Protein AF-0000000072235372 (afdb_homodimer)

Radius of gyration: 33.09 Å; Cα contacts (8 Å, |Δi|>4): 581; chains: 2; bounding box: 127×86×96 Å

Organism: Galdieria sulphuraria (NCBI:txid130081)

InterPro domains:
  IPR032710 NTF2-like domain superfamily [SSF54427] (79-201)
  IPR037401 SnoaL-like domain [PF13474] (79-200)

Structure (mmCIF, N/CA/C/O backbone):
data_AF-0000000072235372-model_v1
#
loop_
_entity.id
_entity.type
_entity.pdbx_description
1 polymer 'SnoaL-like domain-containing protein'
#
loop_
_atom_site.group_PDB
_atom_site.id
_atom_site.type_symbol
_atom_site.label_atom_id
_atom_site.label_alt_id
_atom_site.label_comp_id
_atom_site.label_asym_id
_atom_site.label_entity_id
_atom_site.label_seq_id
_atom_site.pdbx_PDB_ins_code
_atom_site.Cartn_x
_atom_site.Cartn_y
_atom_site.Cartn_z
_atom_site.occupancy
_atom_site.B_iso_or_equiv
_atom_site.auth_seq_id
_atom_site.auth_comp_id
_atom_site.auth_asym_id
_atom_site.auth_atom_id
_atom_site.pdbx_PDB_model_num
ATOM 1 N N . MET A 1 1 ? 65.188 -5.609 50 1 22.06 1 MET A N 1
ATOM 2 C CA . MET A 1 1 ? 64.375 -5.707 51.219 1 22.06 1 MET A CA 1
ATOM 3 C C . MET A 1 1 ? 63.594 -4.422 51.469 1 22.06 1 MET A C 1
ATOM 5 O O . MET A 1 1 ? 62.406 -4.469 51.812 1 22.06 1 MET A O 1
ATOM 9 N N . SER A 1 2 ? 64.25 -3.309 51.656 1 19.02 2 SER A N 1
ATOM 10 C CA . SER A 1 2 ? 63.906 -2.477 52.781 1 19.02 2 SER A CA 1
ATOM 11 C C . SER A 1 2 ? 62.688 -1.624 52.469 1 19.02 2 SER A C 1
ATOM 13 O O . SER A 1 2 ? 61.719 -1.616 53.25 1 19.02 2 SER A O 1
ATOM 15 N N . ALA A 1 3 ? 62.875 -0.324 52 1 23.66 3 ALA A N 1
ATOM 16 C CA . ALA A 1 3 ? 62.469 0.87 52.75 1 23.66 3 ALA A CA 1
ATOM 17 C C . ALA A 1 3 ? 61.031 1.261 52.438 1 23.66 3 ALA A C 1
ATOM 19 O O . ALA A 1 3 ? 60.719 1.604 51.312 1 23.66 3 ALA A O 1
ATOM 20 N N . PHE A 1 4 ? 60.031 0.568 53.156 1 28.53 4 PHE A N 1
ATOM 21 C CA . PHE A 1 4 ? 58.594 0.587 53.312 1 28.53 4 PHE A CA 1
ATOM 22 C C . PHE A 1 4 ? 58.094 1.968 53.719 1 28.53 4 PHE A C 1
ATOM 24 O O . PHE A 1 4 ? 58.094 2.293 54.938 1 28.53 4 PHE A O 1
ATOM 31 N N . GLY A 1 5 ? 58.719 3.078 53.094 1 23.73 5 GLY A N 1
ATOM 32 C CA . GLY A 1 5 ? 58.406 4.379 53.688 1 23.73 5 GLY A CA 1
ATOM 33 C C . GLY A 1 5 ? 56.906 4.586 53.906 1 23.73 5 GLY A C 1
ATOM 34 O O . GLY A 1 5 ? 56.094 4.262 53.031 1 23.73 5 GLY A O 1
ATOM 35 N N . SER A 1 6 ? 56.469 4.582 55.188 1 22.34 6 SER A N 1
ATOM 36 C CA . SER A 1 6 ? 55.219 4.668 55.969 1 22.34 6 SER A CA 1
ATOM 37 C C . SER A 1 6 ? 54.469 5.961 55.656 1 22.34 6 SER A C 1
ATOM 39 O O . SER A 1 6 ? 54.844 7.027 56.156 1 22.34 6 SER A O 1
ATOM 41 N N . TYR A 1 7 ? 54.25 6.352 54.344 1 23.5 7 TYR A N 1
ATOM 42 C CA . TYR A 1 7 ? 53.656 7.656 54.062 1 23.5 7 TYR A CA 1
ATOM 43 C C . TYR A 1 7 ? 52.344 7.82 54.812 1 23.5 7 TYR A C 1
ATOM 45 O O . TYR A 1 7 ? 51.438 6.996 54.688 1 23.5 7 TYR A O 1
ATOM 53 N N . TYR A 1 8 ? 52.469 8.383 56.125 1 20.62 8 TYR A N 1
ATOM 54 C CA . TYR A 1 8 ? 51.469 8.703 57.156 1 20.62 8 TYR A CA 1
ATOM 55 C C . TYR A 1 8 ? 50.281 9.445 56.531 1 20.62 8 TYR A C 1
ATOM 57 O O . TYR A 1 8 ? 50.469 10.266 55.625 1 20.62 8 TYR A O 1
ATOM 65 N N . PHE A 1 9 ? 49.031 8.891 56.688 1 23.7 9 PHE A N 1
ATOM 66 C CA . PHE A 1 9 ? 47.594 8.992 56.406 1 23.7 9 PHE A CA 1
ATOM 67 C C . PHE A 1 9 ? 47 10.211 57.062 1 23.7 9 PHE A C 1
ATOM 69 O O . PHE A 1 9 ? 46.531 10.125 58.219 1 23.7 9 PHE A O 1
ATOM 76 N N . PHE A 1 10 ? 47.781 11.438 57.031 1 21.86 10 PHE A N 1
ATOM 77 C CA . PHE A 1 10 ? 47.188 12.477 57.844 1 21.86 10 PHE A CA 1
ATOM 78 C C . PHE A 1 10 ? 45.719 12.672 57.469 1 21.86 10 PHE A C 1
ATOM 80 O O . PHE A 1 10 ? 45.406 12.914 56.312 1 21.86 10 PHE A O 1
ATOM 87 N N . ILE A 1 11 ? 44.812 12.023 58.156 1 23.67 11 ILE A N 1
ATOM 88 C CA . ILE A 1 11 ? 43.375 11.945 58.156 1 23.67 11 ILE A CA 1
ATOM 89 C C . ILE A 1 11 ? 42.781 13.305 58.5 1 23.67 11 ILE A C 1
ATOM 91 O O . ILE A 1 11 ? 42.812 13.742 59.656 1 23.67 11 ILE A O 1
ATOM 95 N N . LEU A 1 12 ? 43.375 14.438 57.844 1 22.12 12 LEU A N 1
ATOM 96 C CA . LEU A 1 12 ? 42.812 15.688 58.312 1 22.12 12 LEU A CA 1
ATOM 97 C C . LEU A 1 12 ? 41.281 15.625 58.344 1 22.12 12 LEU A C 1
ATOM 99 O O . LEU A 1 12 ? 40.656 15.172 57.344 1 22.12 12 LEU A O 1
ATOM 103 N N . SER A 1 13 ? 40.688 15.57 59.5 1 22.39 13 SER A N 1
ATOM 104 C CA . SER A 1 13 ? 39.312 15.531 60 1 22.39 13 SER A CA 1
ATOM 105 C C . SER A 1 13 ? 38.531 16.75 59.562 1 22.39 13 SER A C 1
ATOM 107 O O . SER A 1 13 ? 38.625 17.828 60.156 1 22.39 13 SER A O 1
ATOM 109 N N . LEU A 1 14 ? 38.781 17.266 58.312 1 24.73 14 LEU A N 1
ATOM 110 C CA . LEU A 1 14 ? 38.125 18.547 58.031 1 24.73 14 LEU A CA 1
ATOM 111 C C . LEU A 1 14 ? 36.625 18.453 58.281 1 24.73 14 LEU A C 1
ATOM 113 O O . LEU A 1 14 ? 35.906 17.672 57.656 1 24.73 14 LEU A O 1
ATOM 117 N N . GLY A 1 15 ? 36.281 18.625 59.594 1 20.84 15 GLY A N 1
ATOM 118 C CA . GLY A 1 15 ? 35 18.562 60.25 1 20.84 15 GLY A CA 1
ATOM 119 C C . GLY A 1 15 ? 33.906 19.344 59.562 1 20.84 15 GLY A C 1
ATOM 120 O O . GLY A 1 15 ? 32.844 18.797 59.25 1 20.84 15 GLY A O 1
ATOM 121 N N . LYS A 1 16 ? 33.812 20.641 59.812 1 26.98 16 LYS A N 1
ATOM 122 C CA . LYS A 1 16 ? 32.562 21.234 60.25 1 26.98 16 LYS A CA 1
ATOM 123 C C . LYS A 1 16 ? 31.703 21.641 59.062 1 26.98 16 LYS A C 1
ATOM 125 O O . LYS A 1 16 ? 32.062 22.547 58.312 1 26.98 16 LYS A O 1
ATOM 130 N N . THR A 1 17 ? 31.141 20.781 58.25 1 25.81 17 THR A N 1
ATOM 131 C CA . THR A 1 17 ? 30.375 21.172 57.094 1 25.81 17 THR A CA 1
ATOM 132 C C . THR A 1 17 ? 29.172 22.031 57.5 1 25.81 17 THR A C 1
ATOM 134 O O . THR A 1 17 ? 28.391 21.625 58.344 1 25.81 17 THR A O 1
ATOM 137 N N . ASN A 1 18 ? 29.328 23.391 57.625 1 22.05 18 ASN A N 1
ATOM 138 C CA . ASN A 1 18 ? 28.297 24.391 57.906 1 22.05 18 ASN A CA 1
ATOM 139 C C . ASN A 1 18 ? 27.047 24.156 57.031 1 22.05 18 ASN A C 1
ATOM 141 O O . ASN A 1 18 ? 27.156 23.906 55.844 1 22.05 18 ASN A O 1
ATOM 145 N N . THR A 1 19 ? 25.922 23.75 57.656 1 23.88 19 THR A N 1
ATOM 146 C CA . THR A 1 19 ? 24.562 23.406 57.281 1 23.88 19 THR A CA 1
ATOM 147 C C . THR A 1 19 ? 23.875 24.594 56.625 1 23.88 19 THR A C 1
ATOM 149 O O . THR A 1 19 ? 23.531 25.578 57.281 1 23.88 19 THR A O 1
ATOM 152 N N . LEU A 1 20 ? 24.547 25.297 55.594 1 22.8 20 LEU A N 1
ATOM 153 C CA . LEU A 1 20 ? 23.828 26.406 55 1 22.8 20 LEU A CA 1
ATOM 154 C C . LEU A 1 20 ? 22.391 26.016 54.688 1 22.8 20 LEU A C 1
ATOM 156 O O . LEU A 1 20 ? 22.156 25.031 53.969 1 22.8 20 LEU A O 1
ATOM 160 N N . LYS A 1 21 ? 21.469 26.422 55.562 1 24.39 21 LYS A N 1
ATOM 161 C CA . LYS A 1 21 ? 20.016 26.406 55.562 1 24.39 21 LYS A CA 1
ATOM 162 C C . LYS A 1 21 ? 19.484 27 54.25 1 24.39 21 LYS A C 1
ATOM 164 O O . LYS A 1 21 ? 19.594 28.203 54.031 1 24.39 21 LYS A O 1
ATOM 169 N N . ARG A 1 22 ? 19.719 26.391 53.062 1 24.69 22 ARG A N 1
ATOM 170 C CA . ARG A 1 22 ? 19.125 26.891 51.844 1 24.69 22 ARG A CA 1
ATOM 171 C C . ARG A 1 22 ? 17.625 27.125 52 1 24.69 22 ARG A C 1
ATOM 173 O O . ARG A 1 22 ? 16.875 26.188 52.219 1 24.69 22 ARG A O 1
ATOM 180 N N . LYS A 1 23 ? 17.266 28.25 52.625 1 24.89 23 LYS A N 1
ATOM 181 C CA . LYS A 1 23 ? 15.883 28.703 52.625 1 24.89 23 LYS A CA 1
ATOM 182 C C . LYS A 1 23 ? 15.289 28.625 51.219 1 24.89 23 LYS A C 1
ATOM 184 O O . LYS A 1 23 ? 15.734 29.344 50.312 1 24.89 23 LYS A O 1
ATOM 189 N N . ARG A 1 24 ? 14.938 27.484 50.75 1 24.31 24 ARG A N 1
ATOM 190 C CA . ARG A 1 24 ? 14.211 27.297 49.5 1 24.31 24 ARG A CA 1
ATOM 191 C C . ARG A 1 24 ? 12.938 28.125 49.469 1 24.31 24 ARG A C 1
ATOM 193 O O . ARG A 1 24 ? 12.047 27.922 50.281 1 24.31 24 ARG A O 1
ATOM 200 N N . ALA A 1 25 ? 13.102 29.453 49.312 1 22.55 25 ALA A N 1
ATOM 201 C CA . ALA A 1 25 ? 11.922 30.281 49.062 1 22.55 25 ALA A CA 1
ATOM 202 C C . ALA A 1 25 ? 10.938 29.562 48.125 1 22.55 25 ALA A C 1
ATOM 204 O O . ALA A 1 25 ? 11.32 29.062 47.062 1 22.55 25 ALA A O 1
ATOM 205 N N . LYS A 1 26 ? 9.914 29 48.719 1 24.03 26 LYS A N 1
ATOM 206 C CA . LYS A 1 26 ? 8.711 28.438 48.125 1 24.03 26 LYS A CA 1
ATOM 207 C C . LYS A 1 26 ? 8.094 29.391 47.094 1 24.03 26 LYS A C 1
ATOM 209 O O . LYS A 1 26 ? 7.605 30.469 47.469 1 24.03 26 LYS A O 1
ATOM 214 N N . LEU A 1 27 ? 8.859 29.703 46 1 22.97 27 LEU A N 1
ATOM 215 C CA . LEU A 1 27 ? 8.188 30.484 44.969 1 22.97 27 LEU A CA 1
ATOM 216 C C . LEU A 1 27 ? 6.762 30 44.75 1 22.97 27 LEU A C 1
ATOM 218 O O . LEU A 1 27 ? 6.551 28.828 44.406 1 22.97 27 LEU A O 1
ATOM 222 N N . SER A 1 28 ? 5.875 30.547 45.531 1 20.92 28 SER A N 1
ATOM 223 C CA . SER A 1 28 ? 4.434 30.344 45.438 1 20.92 28 SER A CA 1
ATOM 224 C C . SER A 1 28 ? 3.943 30.484 44 1 20.92 28 SER A C 1
ATOM 226 O O . SER A 1 28 ? 4.043 31.562 43.406 1 20.92 28 SER A O 1
ATOM 228 N N . ARG A 1 29 ? 4.18 29.609 43.125 1 24.5 29 ARG A N 1
ATOM 229 C CA . ARG A 1 29 ? 3.838 29.547 41.719 1 24.5 29 ARG A CA 1
ATOM 230 C C . ARG A 1 29 ? 2.336 29.719 41.5 1 24.5 29 ARG A C 1
ATOM 232 O O . ARG A 1 29 ? 1.813 29.406 40.438 1 24.5 29 ARG A O 1
ATOM 239 N N . LYS A 1 30 ? 1.619 30 42.625 1 24.86 30 LYS A N 1
ATOM 240 C CA . LYS A 1 30 ? 0.207 29.781 42.312 1 24.86 30 LYS A CA 1
ATOM 241 C C . LYS A 1 30 ? -0.311 30.844 41.344 1 24.86 30 LYS A C 1
ATOM 243 O O . LYS A 1 30 ? -1.521 31 41.188 1 24.86 30 LYS A O 1
ATOM 248 N N . ALA A 1 31 ? 0.463 31.797 40.969 1 25.92 31 ALA A N 1
ATOM 249 C CA . ALA A 1 31 ? -0.458 32.75 40.312 1 25.92 31 ALA A CA 1
ATOM 250 C C . ALA A 1 31 ? -1.361 32.031 39.312 1 25.92 31 ALA A C 1
ATOM 252 O O . ALA A 1 31 ? -0.875 31.375 38.406 1 25.92 31 ALA A O 1
ATOM 253 N N . GLY A 1 32 ? -2.516 31.562 39.75 1 21.12 32 GLY A N 1
ATOM 254 C CA . GLY A 1 32 ? -3.688 31.016 39.094 1 21.12 32 GLY A CA 1
ATOM 255 C C . GLY A 1 32 ? -4.074 31.766 37.844 1 21.12 32 GLY A C 1
ATOM 256 O O . GLY A 1 32 ? -4.254 33 37.875 1 21.12 32 GLY A O 1
ATOM 257 N N . PHE A 1 33 ? -3.412 31.547 36.75 1 22.31 33 PHE A N 1
ATOM 258 C CA . PHE A 1 33 ? -3.949 32.062 35.5 1 22.31 33 PHE A CA 1
ATOM 259 C C . PHE A 1 33 ? -5.469 31.984 35.469 1 22.31 33 PHE A C 1
ATOM 261 O O . PHE A 1 33 ? -6.027 30.875 35.438 1 22.31 33 PHE A O 1
ATOM 268 N N . ASP A 1 34 ? -6.109 32.719 36.25 1 25.25 34 ASP A N 1
ATOM 269 C CA . ASP A 1 34 ? -7.559 32.875 36.219 1 25.25 34 ASP A CA 1
ATOM 270 C C . ASP A 1 34 ? -8.07 32.844 34.781 1 25.25 34 ASP A C 1
ATOM 272 O O . ASP A 1 34 ? -7.621 33.625 33.938 1 25.25 34 ASP A O 1
ATOM 276 N N . CYS A 1 35 ? -8.445 31.703 34.344 1 23.94 35 CYS A N 1
ATOM 277 C CA . CYS A 1 35 ? -9.227 31.359 33.188 1 23.94 35 CYS A CA 1
ATOM 278 C C . CYS A 1 35 ? -10.328 32.375 32.938 1 23.94 35 CYS A C 1
ATOM 280 O O . CYS A 1 35 ? -11.062 32.75 33.875 1 23.94 35 CYS A O 1
ATOM 282 N N . PHE A 1 36 ? -10.133 33.312 32.125 1 24.84 36 PHE A N 1
ATOM 283 C CA . PHE A 1 36 ? -11.172 34.281 31.781 1 24.84 36 PHE A CA 1
ATOM 284 C C . PHE A 1 36 ? -12.539 33.625 31.766 1 24.84 36 PHE A C 1
ATOM 286 O O . PHE A 1 36 ? -12.695 32.531 31.234 1 24.84 36 PHE A O 1
ATOM 293 N N . PRO A 1 37 ? -13.453 33.781 32.688 1 27.98 37 PRO A N 1
ATOM 294 C CA . PRO A 1 37 ? -14.75 33.125 32.906 1 27.98 37 PRO A CA 1
ATOM 295 C C . PRO A 1 37 ? -15.523 32.875 31.609 1 27.98 37 PRO A C 1
ATOM 297 O O . PRO A 1 37 ? -16.219 31.859 31.5 1 27.98 37 PRO A O 1
ATOM 300 N N . GLY A 1 38 ? -15.812 33.875 30.766 1 28.05 38 GLY A N 1
ATOM 301 C CA . GLY A 1 38 ? -16.922 33.938 29.828 1 28.05 38 GLY A CA 1
ATOM 302 C C . GLY A 1 38 ? -16.812 32.906 28.703 1 28.05 38 GLY A C 1
ATOM 303 O O . G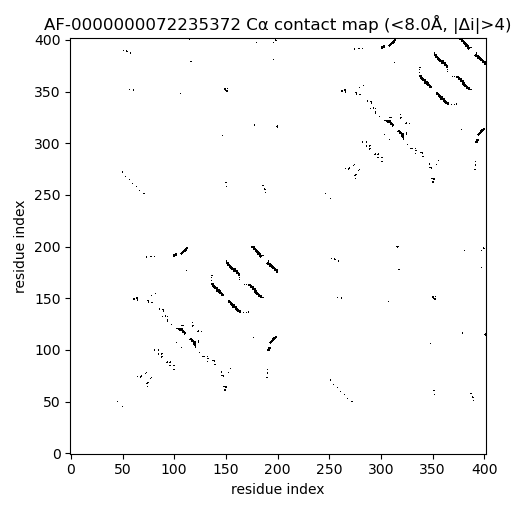LY A 1 38 ? -17.703 32.812 27.875 1 28.05 38 GLY A O 1
ATOM 304 N N . LEU A 1 39 ? -15.609 32.688 28.203 1 28.52 39 LEU A N 1
ATOM 305 C CA . LEU A 1 39 ? -15.625 31.859 27 1 28.52 39 LEU A CA 1
ATOM 306 C C . LEU A 1 39 ? -15.977 30.422 27.328 1 28.52 39 LEU A C 1
ATOM 308 O O . LEU A 1 39 ? -15.141 29.672 27.844 1 28.52 39 LEU A O 1
ATOM 312 N N . SER A 1 40 ? -17.031 30.156 28 1 29.55 40 SER A N 1
ATOM 313 C CA . SER A 1 40 ? -17.547 28.797 28.078 1 29.55 40 SER A CA 1
ATOM 314 C C . SER A 1 40 ? -17.406 28.062 26.734 1 29.55 40 SER A C 1
ATOM 316 O O . SER A 1 40 ? -17.953 28.5 25.734 1 29.55 40 SER A O 1
ATOM 318 N N . CYS A 1 41 ? -16.297 27.562 26.422 1 29.55 41 CYS A N 1
ATOM 319 C CA . CYS A 1 41 ? -15.992 26.781 25.234 1 29.55 41 CYS A CA 1
ATOM 320 C C . CYS A 1 41 ? -17 25.656 25.031 1 29.55 41 CYS A C 1
ATOM 322 O O . CYS A 1 41 ? -17 24.672 25.766 1 29.55 41 CYS A O 1
ATOM 324 N N . SER A 1 42 ? -18.312 25.922 24.969 1 30.92 42 SER A N 1
ATOM 325 C CA . SER A 1 42 ? -19.281 24.891 24.578 1 30.92 42 SER A CA 1
ATOM 326 C C . SER A 1 42 ? -18.734 24.047 23.438 1 30.92 42 SER A C 1
ATOM 328 O O . SER A 1 42 ? -18.547 24.547 22.328 1 30.92 42 SER A O 1
ATOM 330 N N . THR A 1 43 ? -17.906 23.109 23.531 1 36.06 43 THR A N 1
ATOM 331 C CA . THR A 1 43 ? -17.344 22.016 22.734 1 36.06 43 THR A CA 1
ATOM 332 C C . THR A 1 43 ? -18.375 21.5 21.719 1 36.06 43 THR A C 1
ATOM 334 O O . THR A 1 43 ? -18.078 20.625 20.922 1 36.06 43 THR A O 1
ATOM 337 N N . GLU A 1 44 ? -19.672 21.609 21.938 1 37.44 44 GLU A N 1
ATOM 338 C CA . GLU A 1 44 ? -20.75 20.984 21.188 1 37.44 44 GLU A CA 1
ATOM 339 C C . GLU A 1 44 ? -20.734 21.391 19.719 1 37.44 44 GLU A C 1
ATOM 341 O O . GLU A 1 44 ? -21 20.578 18.828 1 37.44 44 GLU A O 1
ATOM 346 N N . LYS A 1 45 ? -20.812 22.719 19.391 1 37.28 45 LYS A N 1
ATOM 347 C CA . LYS A 1 45 ? -21.234 23.25 18.094 1 37.28 45 LYS A CA 1
ATOM 348 C C . LYS A 1 45 ? -20.047 23.359 17.141 1 37.28 45 LYS A C 1
ATOM 350 O O . LYS A 1 45 ? -19.938 24.312 16.359 1 37.28 45 LYS A O 1
ATOM 355 N N . PHE A 1 46 ? -18.828 22.875 17.422 1 41.66 46 PHE A N 1
ATOM 356 C CA . PHE A 1 46 ? -17.922 22.953 16.281 1 41.66 46 PHE A CA 1
ATOM 357 C C . PHE A 1 46 ? -18.547 22.281 15.055 1 41.66 46 PHE A C 1
ATOM 359 O O . PHE A 1 46 ? -18.547 21.062 14.945 1 41.66 46 PHE A O 1
ATOM 366 N N . GLY A 1 47 ? -19.547 22.688 14.391 1 45.72 47 GLY A N 1
ATOM 367 C CA . GLY A 1 47 ? -20.453 22.359 13.297 1 45.72 47 GLY A CA 1
ATOM 368 C C . GLY A 1 47 ? -19.703 21.953 12.031 1 45.72 47 GLY A C 1
ATOM 369 O O . GLY A 1 47 ? -18.484 21.828 12.031 1 45.72 47 GLY A O 1
ATOM 370 N N . ALA A 1 48 ? -20.422 21.578 10.977 1 51.81 48 ALA A N 1
ATOM 371 C CA . ALA A 1 48 ? -20.047 21.234 9.609 1 51.81 48 ALA A CA 1
ATOM 372 C C . ALA A 1 48 ? -18.984 22.203 9.078 1 51.81 48 ALA A C 1
ATOM 374 O O . ALA A 1 48 ? -18.047 21.781 8.383 1 51.81 48 ALA A O 1
ATOM 375 N N . LEU A 1 49 ? -19.031 23.453 9.406 1 47.5 49 LEU A N 1
ATOM 376 C CA . LEU A 1 49 ? -18.078 24.453 8.953 1 47.5 49 LEU A CA 1
ATOM 377 C C . LEU A 1 49 ? -16.719 24.234 9.586 1 47.5 49 LEU A C 1
ATOM 379 O O . LEU A 1 49 ? -15.68 24.391 8.922 1 47.5 49 LEU A O 1
ATOM 383 N N . ASP A 1 50 ? -16.719 23.781 10.836 1 61.91 50 ASP A N 1
ATOM 384 C CA . ASP A 1 50 ? -15.445 23.547 11.523 1 61.91 50 ASP A CA 1
ATOM 385 C C . ASP A 1 50 ? -14.734 22.328 10.969 1 61.91 50 ASP A C 1
ATOM 387 O O . ASP A 1 50 ? -13.516 22.344 10.758 1 61.91 50 ASP A O 1
ATOM 391 N N . ARG A 1 51 ? -15.555 21.453 10.562 1 67.94 51 ARG A N 1
ATOM 392 C CA . ARG A 1 51 ? -14.961 20.25 10 1 67.94 51 ARG A CA 1
ATOM 393 C C . ARG A 1 51 ? -14.375 20.516 8.617 1 67.94 51 ARG A C 1
ATOM 395 O O . ARG A 1 51 ? -13.305 20 8.281 1 67.94 51 ARG A O 1
ATOM 402 N N . SER A 1 52 ? -15.086 21.312 7.926 1 73.5 52 SER A N 1
ATOM 403 C CA . SER A 1 52 ? -14.609 21.656 6.594 1 73.5 52 SER A CA 1
ATOM 404 C C . SER A 1 52 ? -13.289 22.438 6.664 1 73.5 52 SER A C 1
ATOM 406 O O . SER A 1 52 ? -12.391 22.203 5.855 1 73.5 52 SER A O 1
ATOM 408 N N . LEU A 1 53 ? -13.242 23.266 7.625 1 73.38 53 LEU A N 1
ATOM 409 C CA . LEU A 1 53 ? -12.016 24.031 7.801 1 73.38 53 LEU A CA 1
ATOM 410 C C . LEU A 1 53 ? -10.867 23.125 8.234 1 73.38 53 LEU A C 1
ATOM 412 O O . LEU A 1 53 ? -9.742 23.266 7.75 1 73.38 53 LEU A O 1
ATOM 416 N N . ALA A 1 54 ? -11.234 22.25 9.078 1 75.75 54 ALA A N 1
ATOM 417 C CA . ALA A 1 54 ? -10.211 21.312 9.531 1 75.75 54 ALA A CA 1
ATOM 418 C C . ALA A 1 54 ? -9.719 20.438 8.383 1 75.75 54 ALA A C 1
ATOM 420 O O . ALA A 1 54 ? -8.516 20.203 8.25 1 75.75 54 ALA A O 1
ATOM 421 N N . ALA A 1 55 ? -10.672 20.078 7.625 1 80.88 55 ALA A N 1
ATOM 422 C CA . ALA A 1 55 ? -10.32 19.25 6.469 1 80.88 55 ALA A CA 1
ATOM 423 C C . ALA A 1 55 ? -9.422 20.031 5.504 1 80.88 55 ALA A C 1
ATOM 425 O O . ALA A 1 55 ? -8.445 19.484 4.988 1 80.88 55 ALA A O 1
ATOM 426 N N . GLU A 1 56 ? -9.805 21.141 5.273 1 82.5 56 GLU A N 1
ATOM 427 C CA . GLU A 1 56 ? -8.992 21.969 4.395 1 82.5 56 GLU A CA 1
ATOM 428 C C . GLU A 1 56 ? -7.586 22.172 4.965 1 82.5 56 GLU A C 1
ATOM 430 O O . GLU A 1 56 ? -6.602 22.156 4.219 1 82.5 56 GLU A O 1
ATOM 435 N N . ARG A 1 57 ? -7.512 22.312 6.223 1 82.12 57 ARG A N 1
ATOM 436 C CA . ARG A 1 57 ? -6.215 22.5 6.867 1 82.12 57 ARG A CA 1
ATOM 437 C C . ARG A 1 57 ? -5.367 21.234 6.766 1 82.12 57 ARG A C 1
ATOM 439 O O . ARG A 1 57 ? -4.152 21.312 6.574 1 82.12 57 ARG A O 1
ATOM 446 N N . VAL A 1 58 ? -6 20.141 6.891 1 88.81 58 VAL A N 1
ATOM 447 C CA . VAL A 1 58 ? -5.289 18.875 6.77 1 88.81 58 VAL A CA 1
ATOM 448 C C . VAL A 1 58 ? -4.746 18.719 5.352 1 88.81 58 VAL A C 1
ATOM 450 O O . VAL A 1 58 ? -3.592 18.328 5.164 1 88.81 58 VAL A O 1
ATOM 453 N N . GLU A 1 59 ? -5.523 19.109 4.441 1 88.25 59 GLU A N 1
ATOM 454 C CA . GLU A 1 59 ? -5.098 19.016 3.047 1 88.25 59 GLU A CA 1
ATOM 455 C C . GLU A 1 59 ? -3.938 19.969 2.762 1 88.25 59 GLU A C 1
ATOM 457 O O . GLU A 1 59 ? -2.969 19.578 2.098 1 88.25 59 GLU A O 1
ATOM 462 N N . GLN A 1 60 ? -4.035 21.125 3.271 1 87 60 GLN A N 1
ATOM 463 C CA . GLN A 1 60 ? -2.975 22.109 3.066 1 87 60 GLN A CA 1
ATOM 464 C C . GLN A 1 60 ? -1.679 21.672 3.742 1 87 60 GLN A C 1
ATOM 466 O O . GLN A 1 60 ? -0.594 21.812 3.176 1 87 60 GLN A O 1
ATOM 471 N N . ALA A 1 61 ? -1.883 21.172 4.906 1 89.69 61 ALA A N 1
ATOM 472 C CA . ALA A 1 61 ? -0.71 20.672 5.629 1 89.69 61 ALA A CA 1
ATOM 473 C C . ALA A 1 61 ? -0.041 19.531 4.867 1 89.69 61 ALA A C 1
ATOM 475 O O . ALA A 1 61 ? 1.188 19.469 4.805 1 89.69 61 ALA A O 1
ATOM 476 N N . THR A 1 62 ? -0.824 18.688 4.332 1 92.44 62 THR A N 1
ATOM 477 C CA . THR A 1 62 ? -0.292 17.562 3.566 1 92.44 62 THR A CA 1
ATOM 478 C C . THR A 1 62 ? 0.507 18.062 2.365 1 92.44 62 THR A C 1
ATOM 480 O O . THR A 1 62 ? 1.608 17.578 2.1 1 92.44 62 THR A O 1
ATOM 483 N N . GLU A 1 63 ? -0.024 19.031 1.702 1 89.81 63 GLU A N 1
ATOM 484 C CA . GLU A 1 63 ? 0.667 19.594 0.545 1 89.81 63 GLU A CA 1
ATOM 485 C C . GLU A 1 63 ? 1.979 20.266 0.954 1 89.81 63 GLU A C 1
ATOM 487 O O . GLU A 1 63 ? 2.98 20.156 0.245 1 89.81 63 GLU A O 1
ATOM 492 N N . LEU A 1 64 ? 1.933 20.969 2.062 1 88.56 64 LEU A N 1
ATOM 493 C CA . LEU A 1 64 ? 3.143 21.609 2.561 1 88.56 64 LEU A CA 1
ATOM 494 C C . LEU A 1 64 ? 4.199 20.562 2.922 1 88.56 64 LEU A C 1
ATOM 496 O O . LEU A 1 64 ? 5.387 20.766 2.643 1 88.56 64 LEU A O 1
ATOM 500 N N . MET A 1 65 ? 3.785 19.531 3.463 1 89.88 65 MET A N 1
ATOM 501 C CA . MET A 1 65 ? 4.711 18.453 3.809 1 89.88 65 MET A CA 1
ATOM 502 C C . MET A 1 65 ? 5.348 17.859 2.559 1 89.88 65 MET A C 1
ATOM 504 O O . MET A 1 65 ? 6.555 17.609 2.525 1 89.88 65 MET A O 1
ATOM 508 N N . ASN A 1 66 ? 4.523 17.641 1.583 1 91.44 66 ASN A N 1
ATOM 509 C CA . ASN A 1 66 ? 5.055 17.156 0.311 1 91.44 66 ASN A CA 1
ATOM 510 C C . ASN A 1 66 ? 6.145 18.078 -0.227 1 91.44 66 ASN A C 1
ATOM 512 O O . ASN A 1 66 ? 7.184 17.609 -0.691 1 91.44 66 ASN A O 1
ATOM 516 N N . GLN A 1 67 ? 5.902 19.312 -0.134 1 89.5 67 GLN A N 1
ATOM 517 C CA . GLN A 1 67 ? 6.844 20.297 -0.65 1 89.5 67 GLN A CA 1
ATOM 518 C C . GLN A 1 67 ? 8.133 20.297 0.165 1 89.5 67 GLN A C 1
ATOM 520 O O . GLN A 1 67 ? 9.227 20.391 -0.396 1 89.5 67 GLN A O 1
ATOM 525 N N . ILE A 1 68 ? 8.016 20.234 1.425 1 88.62 68 ILE A N 1
ATOM 526 C CA . ILE A 1 68 ? 9.172 20.234 2.312 1 88.62 68 ILE A CA 1
ATOM 527 C C . ILE A 1 68 ? 10.039 19.016 2.037 1 88.62 68 ILE A C 1
ATOM 529 O O . ILE A 1 68 ? 11.25 19.125 1.871 1 88.62 68 ILE A O 1
ATOM 533 N N . LEU A 1 69 ? 9.414 17.891 1.938 1 90.94 69 LEU A N 1
ATOM 534 C CA . LEU A 1 69 ? 10.148 16.656 1.701 1 90.94 69 LEU A CA 1
ATOM 535 C C . LEU A 1 69 ? 10.859 16.688 0.352 1 90.94 69 LEU A C 1
ATOM 537 O O . LEU A 1 69 ? 12.023 16.297 0.245 1 90.94 69 LEU A O 1
ATOM 541 N N . GLN A 1 70 ? 10.148 17.188 -0.59 1 90.56 70 GLN A N 1
ATOM 542 C CA . GLN A 1 70 ? 10.758 17.312 -1.911 1 90.56 70 GLN A CA 1
ATOM 543 C C . GLN A 1 70 ? 11.961 18.25 -1.878 1 90.56 70 GLN A C 1
ATOM 545 O O . GLN A 1 70 ? 13.016 17.953 -2.434 1 90.56 70 GLN A O 1
ATOM 550 N N . ALA A 1 71 ? 11.836 19.359 -1.273 1 88.69 71 ALA A N 1
ATOM 551 C CA . ALA A 1 71 ? 12.891 20.375 -1.199 1 88.69 71 ALA A CA 1
ATOM 552 C C . ALA A 1 71 ? 14.102 19.844 -0.436 1 88.69 71 ALA A C 1
ATOM 554 O O . ALA A 1 71 ? 15.234 20.219 -0.735 1 88.69 71 ALA A O 1
ATOM 555 N N . ASP A 1 72 ? 13.859 18.938 0.493 1 89.56 72 ASP A N 1
ATOM 556 C CA . ASP A 1 72 ? 14.938 18.422 1.337 1 89.56 72 ASP A CA 1
ATOM 557 C C . ASP A 1 72 ? 15.539 17.156 0.735 1 89.56 72 ASP A C 1
ATOM 559 O O . ASP A 1 72 ? 16.359 16.5 1.372 1 89.56 72 ASP A O 1
ATOM 563 N N . GLY A 1 73 ? 15.039 16.766 -0.429 1 92.12 73 GLY A N 1
ATOM 564 C CA . GLY A 1 73 ? 15.648 15.641 -1.124 1 92.12 73 GLY A CA 1
ATOM 565 C C . GLY A 1 73 ? 14.984 14.312 -0.808 1 92.12 73 GLY A C 1
ATOM 566 O O . GLY A 1 73 ? 15.555 13.25 -1.062 1 92.12 73 GLY A O 1
ATOM 567 N N . PHE A 1 74 ? 13.781 14.445 -0.199 1 94.38 74 PHE A N 1
ATOM 568 C CA . PHE A 1 74 ? 13.062 13.227 0.156 1 94.38 74 PHE A CA 1
ATOM 569 C C . PHE A 1 74 ? 11.859 13.023 -0.755 1 94.38 74 PHE A C 1
ATOM 571 O O . PHE A 1 74 ? 10.805 12.555 -0.31 1 94.38 74 PHE A O 1
ATOM 578 N N . GLY A 1 75 ? 11.992 13.461 -1.984 1 95.38 75 GLY A N 1
ATOM 579 C CA . GLY A 1 75 ? 10.953 13.25 -2.98 1 95.38 75 GLY A CA 1
ATOM 580 C C . GLY A 1 75 ? 11.008 11.875 -3.617 1 95.38 75 GLY A C 1
ATOM 581 O O . GLY A 1 75 ? 11.539 10.938 -3.029 1 95.38 75 GLY A O 1
ATOM 582 N N . ALA A 1 76 ? 10.461 11.766 -4.723 1 97 76 ALA A N 1
ATOM 583 C CA . ALA A 1 76 ? 10.305 10.5 -5.43 1 97 76 ALA A CA 1
ATOM 584 C C . ALA A 1 76 ? 11.664 9.867 -5.738 1 97 76 ALA A C 1
ATOM 586 O O . ALA A 1 76 ? 11.812 8.648 -5.691 1 97 76 ALA A O 1
ATOM 587 N N . ASP A 1 77 ? 12.625 10.68 -6.004 1 97.12 77 ASP A N 1
ATOM 588 C CA . ASP A 1 77 ? 13.953 10.164 -6.316 1 97.12 77 ASP A CA 1
ATOM 589 C C . ASP A 1 77 ? 14.555 9.422 -5.121 1 97.12 77 ASP A C 1
ATOM 591 O O . ASP A 1 77 ? 15.211 8.391 -5.293 1 97.12 77 ASP A O 1
ATOM 595 N N . ASN A 1 78 ? 14.352 10.016 -3.988 1 98.19 78 ASN A N 1
ATOM 596 C CA . ASN A 1 78 ? 14.875 9.359 -2.793 1 98.19 78 ASN A CA 1
ATOM 597 C C . ASN A 1 78 ? 14.133 8.055 -2.502 1 98.19 78 ASN A C 1
ATOM 599 O O . ASN A 1 78 ? 14.742 7.062 -2.121 1 98.19 78 ASN A O 1
ATOM 603 N N . VAL A 1 79 ? 12.828 8.055 -2.639 1 98.56 79 VAL A N 1
ATOM 604 C CA . VAL A 1 79 ? 12.047 6.832 -2.482 1 98.56 79 VAL A CA 1
ATOM 605 C C . VAL A 1 79 ? 12.555 5.77 -3.459 1 98.56 79 VAL A C 1
ATOM 607 O O . VAL A 1 79 ? 12.711 4.602 -3.09 1 98.56 79 VAL A O 1
ATOM 610 N N . ALA A 1 80 ? 12.812 6.184 -4.684 1 98.5 80 ALA A N 1
ATOM 611 C CA . ALA A 1 80 ? 13.344 5.273 -5.695 1 98.5 80 ALA A CA 1
ATOM 612 C C . ALA A 1 80 ? 14.68 4.68 -5.262 1 98.5 80 ALA A C 1
ATOM 614 O O . ALA A 1 80 ? 14.93 3.488 -5.457 1 98.5 80 ALA A O 1
ATOM 615 N N . LYS A 1 81 ? 15.477 5.5 -4.73 1 98.5 81 LYS A N 1
ATOM 616 C CA . LYS A 1 81 ? 16.781 5.039 -4.262 1 98.5 81 LYS A CA 1
ATOM 617 C C . LYS A 1 81 ? 16.625 4.008 -3.146 1 98.5 81 LYS A C 1
ATOM 619 O O . LYS A 1 81 ? 17.359 3.012 -3.113 1 98.5 81 LYS A O 1
ATOM 624 N N . VAL A 1 82 ? 15.742 4.277 -2.236 1 98.75 82 VAL A N 1
ATOM 625 C CA . VAL A 1 82 ? 15.508 3.34 -1.143 1 98.75 82 VAL A CA 1
ATOM 626 C C . VAL A 1 82 ? 14.977 2.021 -1.697 1 98.75 82 VAL A C 1
ATOM 628 O O . VAL A 1 82 ? 15.391 0.945 -1.266 1 98.75 82 VAL A O 1
ATOM 631 N N . ASN A 1 83 ? 14.07 2.121 -2.625 1 98.81 83 ASN A N 1
ATOM 632 C CA . ASN A 1 83 ? 13.562 0.921 -3.277 1 98.81 83 ASN A CA 1
ATOM 633 C C . ASN A 1 83 ? 14.672 0.146 -3.98 1 98.81 83 ASN A C 1
ATOM 635 O O . ASN A 1 83 ? 14.711 -1.083 -3.916 1 98.81 83 ASN A O 1
ATOM 639 N N . GLU A 1 84 ? 15.508 0.844 -4.633 1 98.5 84 GLU A N 1
ATOM 640 C CA . GLU A 1 84 ? 16.656 0.228 -5.297 1 98.5 84 GLU A CA 1
ATOM 641 C C . GLU A 1 84 ? 17.562 -0.471 -4.293 1 98.5 84 GLU A C 1
ATOM 643 O O . GLU A 1 84 ? 18.016 -1.59 -4.539 1 98.5 84 GLU A O 1
ATOM 648 N N . GLU A 1 85 ? 17.812 0.191 -3.213 1 98.69 85 GLU A N 1
ATOM 649 C CA . GLU A 1 85 ? 18.641 -0.394 -2.168 1 98.69 85 GLU A CA 1
ATOM 650 C C . GLU A 1 85 ? 18.016 -1.67 -1.612 1 98.69 85 GLU A C 1
ATOM 652 O O . GLU A 1 85 ? 18.734 -2.613 -1.262 1 98.69 85 GLU A O 1
ATOM 657 N N . PHE A 1 86 ? 16.781 -1.689 -1.499 1 98.81 86 PHE A N 1
ATOM 658 C CA . PHE A 1 86 ? 16.031 -2.854 -1.036 1 98.81 86 PHE A CA 1
ATOM 659 C C . PHE A 1 86 ? 16.328 -4.066 -1.915 1 98.81 86 PHE A C 1
ATOM 661 O O . PHE A 1 86 ? 16.719 -5.121 -1.415 1 98.81 86 PHE A O 1
ATOM 668 N N . TYR A 1 87 ? 16.25 -3.904 -3.164 1 98.31 87 TYR A N 1
ATOM 669 C CA . TYR A 1 87 ? 16.422 -5.039 -4.062 1 98.31 87 TYR A CA 1
ATOM 670 C C . TYR A 1 87 ? 17.906 -5.363 -4.242 1 98.31 87 TYR A C 1
ATOM 672 O O . TYR A 1 87 ? 18.266 -6.523 -4.445 1 98.31 87 TYR A O 1
ATOM 680 N N . LYS A 1 88 ? 18.766 -4.34 -4.129 1 98.06 88 LYS A N 1
ATOM 681 C CA . LYS A 1 88 ? 20.203 -4.629 -4.094 1 98.06 88 LYS A CA 1
ATOM 682 C C . LYS A 1 88 ? 20.547 -5.496 -2.891 1 98.06 88 LYS A C 1
ATOM 684 O O . LYS A 1 88 ? 21.344 -6.441 -3.008 1 98.06 88 LYS A O 1
ATOM 689 N N . ALA A 1 89 ? 19.953 -5.133 -1.77 1 98.31 89 ALA A N 1
ATOM 690 C CA . ALA A 1 89 ? 20.188 -5.918 -0.559 1 98.31 89 ALA A CA 1
ATOM 691 C C . ALA A 1 89 ? 19.672 -7.348 -0.727 1 98.31 89 ALA A C 1
ATOM 693 O O . ALA A 1 89 ? 20.328 -8.297 -0.285 1 98.31 89 ALA A O 1
ATOM 694 N N . ILE A 1 90 ? 18.562 -7.531 -1.36 1 96.94 90 ILE A N 1
ATOM 695 C CA . ILE A 1 90 ? 18 -8.852 -1.629 1 96.94 90 ILE A CA 1
ATOM 696 C C . ILE A 1 90 ? 18.938 -9.633 -2.549 1 96.94 90 ILE A C 1
ATOM 698 O O . ILE A 1 90 ? 19.328 -10.758 -2.238 1 96.94 90 ILE A O 1
ATOM 702 N N . ASN A 1 91 ? 19.375 -8.977 -3.602 1 96.06 91 ASN A N 1
ATOM 703 C CA . ASN A 1 91 ? 20.234 -9.633 -4.582 1 96.06 91 ASN A CA 1
ATOM 704 C C . ASN A 1 91 ? 21.578 -10.016 -3.982 1 96.06 91 ASN A C 1
ATOM 706 O O . ASN A 1 91 ? 22.172 -11.031 -4.363 1 96.06 91 ASN A O 1
ATOM 710 N N . ARG A 1 92 ? 22 -9.305 -3.008 1 95.69 92 ARG A N 1
ATOM 711 C CA . ARG A 1 92 ? 23.281 -9.555 -2.363 1 95.69 92 ARG A CA 1
ATOM 712 C C . ARG A 1 92 ? 23.109 -10.406 -1.11 1 95.69 92 ARG A C 1
ATOM 714 O O . ARG A 1 92 ? 24.094 -10.711 -0.42 1 95.69 92 ARG A O 1
ATOM 721 N N . ARG A 1 93 ? 21.906 -10.688 -0.76 1 95.56 93 ARG A N 1
ATOM 722 C CA . ARG A 1 93 ? 21.578 -11.398 0.469 1 95.56 93 ARG A CA 1
ATOM 723 C C . ARG A 1 93 ? 22.141 -10.688 1.689 1 95.56 93 ARG A C 1
ATOM 725 O O . ARG A 1 93 ? 22.719 -11.32 2.578 1 95.56 93 ARG A O 1
ATOM 732 N N . ASP A 1 94 ? 22.094 -9.438 1.587 1 97.19 94 ASP A N 1
ATOM 733 C CA . ASP A 1 94 ? 22.578 -8.57 2.66 1 97.19 94 ASP A CA 1
ATOM 734 C C . ASP A 1 94 ? 21.484 -8.305 3.688 1 97.19 94 ASP A C 1
ATOM 736 O O . ASP A 1 94 ? 20.797 -7.285 3.629 1 97.19 94 ASP A O 1
ATOM 740 N N . PHE A 1 95 ? 21.391 -9.125 4.68 1 98 95 PHE A N 1
ATOM 741 C CA . PHE A 1 95 ? 20.297 -9.062 5.645 1 98 95 PHE A CA 1
ATOM 742 C C . PHE A 1 95 ? 20.406 -7.809 6.504 1 98 95 PHE A C 1
ATOM 744 O O . PHE A 1 95 ? 19.391 -7.199 6.852 1 98 95 PHE A O 1
ATOM 751 N N . GLU A 1 96 ? 21.562 -7.457 6.848 1 98.06 96 GLU A N 1
ATOM 752 C CA . GLU A 1 96 ? 21.75 -6.285 7.699 1 98.06 96 GLU A CA 1
ATOM 753 C C . GLU A 1 96 ? 21.203 -5.023 7.031 1 98.06 96 GLU A C 1
ATOM 755 O O . GLU A 1 96 ? 20.5 -4.234 7.66 1 98.06 96 GLU A O 1
ATOM 760 N N . THR A 1 97 ? 21.547 -4.871 5.812 1 98.38 97 THR A N 1
ATOM 761 C CA . THR A 1 97 ? 21.031 -3.73 5.062 1 98.38 97 THR A CA 1
ATOM 762 C C . THR A 1 97 ? 19.516 -3.807 4.93 1 98.38 97 THR A C 1
ATOM 764 O O . THR A 1 97 ? 18.812 -2.812 5.137 1 98.38 97 THR A O 1
ATOM 767 N N . LEU A 1 98 ? 19.047 -4.992 4.637 1 98.38 98 LEU A N 1
ATOM 768 C CA . LEU A 1 98 ? 17.609 -5.176 4.492 1 98.38 98 LEU A CA 1
ATOM 769 C C . LEU A 1 98 ? 16.891 -4.805 5.781 1 98.38 98 LEU A C 1
ATOM 771 O O . LEU A 1 98 ? 15.867 -4.113 5.746 1 98.38 98 LEU A O 1
ATOM 775 N N . GLN A 1 99 ? 17.422 -5.207 6.832 1 98.38 99 GLN A N 1
ATOM 776 C CA . GLN A 1 99 ? 16.844 -4.914 8.141 1 98.38 99 GLN A CA 1
ATOM 777 C C . GLN A 1 99 ? 16.781 -3.41 8.398 1 98.38 99 GLN A C 1
ATOM 779 O O . GLN A 1 99 ? 15.797 -2.902 8.938 1 98.38 99 GLN A O 1
ATOM 784 N N . SER A 1 100 ? 17.781 -2.76 7.988 1 98.31 100 SER A N 1
ATOM 785 C CA . SER A 1 100 ? 17.891 -1.328 8.258 1 98.31 100 SER A CA 1
ATOM 786 C C . SER A 1 100 ? 16.875 -0.537 7.434 1 98.31 100 SER A C 1
ATOM 788 O O . SER A 1 100 ? 16.609 0.63 7.727 1 98.31 100 SER A O 1
ATOM 790 N N . LEU A 1 101 ? 16.297 -1.137 6.465 1 98.69 101 LEU A N 1
ATOM 791 C CA . LEU A 1 101 ? 15.367 -0.453 5.57 1 98.69 101 LEU A CA 1
ATOM 792 C C . LEU A 1 101 ? 13.938 -0.589 6.074 1 98.69 101 LEU A C 1
ATOM 794 O O . LEU A 1 101 ? 13.023 0.054 5.547 1 98.69 101 LEU A O 1
ATOM 798 N N . TRP A 1 102 ? 13.758 -1.403 7.125 1 98.75 102 TRP A N 1
ATOM 799 C CA . TRP A 1 102 ? 12.406 -1.633 7.637 1 98.75 102 TRP A CA 1
ATOM 800 C C . TRP A 1 102 ? 12.172 -0.844 8.922 1 98.75 102 TRP A C 1
ATOM 802 O O . TRP A 1 102 ? 13.055 -0.745 9.766 1 98.75 102 TRP A O 1
ATOM 812 N N . LEU A 1 103 ? 10.984 -0.32 9.047 1 98.56 103 LEU A N 1
ATOM 813 C CA . LEU A 1 103 ? 10.594 0.379 10.266 1 98.56 103 LEU A CA 1
ATOM 814 C C . LEU A 1 103 ? 10.492 -0.592 11.438 1 98.56 103 LEU A C 1
ATOM 816 O O . LEU A 1 103 ? 9.891 -1.663 11.312 1 98.56 103 LEU A O 1
ATOM 820 N N . PHE A 1 104 ? 11.078 -0.203 12.523 1 97.88 104 PHE A N 1
ATOM 821 C CA . PHE A 1 104 ? 10.906 -0.971 13.75 1 97.88 104 PHE A CA 1
ATOM 822 C C . PHE A 1 104 ? 9.531 -0.723 14.352 1 97.88 104 PHE A C 1
ATOM 824 O O . PHE A 1 104 ? 9.352 0.191 15.164 1 97.88 104 PHE A O 1
ATOM 831 N N . SER A 1 105 ? 8.617 -1.607 13.969 1 97.38 105 SER A N 1
ATOM 832 C CA . SER A 1 105 ? 7.23 -1.452 14.398 1 97.38 105 SER A CA 1
ATOM 833 C C . SER A 1 105 ? 6.48 -2.779 14.344 1 97.38 105 SER A C 1
ATOM 835 O O . SER A 1 105 ? 6.777 -3.629 13.5 1 97.38 105 SER A O 1
ATOM 837 N N . ASP A 1 106 ? 5.477 -2.889 15.156 1 96 106 ASP A N 1
ATOM 838 C CA . ASP A 1 106 ? 4.621 -4.07 15.148 1 96 106 ASP A CA 1
ATOM 839 C C . ASP A 1 106 ? 3.584 -3.99 14.031 1 96 106 ASP A C 1
ATOM 841 O O . ASP A 1 106 ? 2.867 -4.961 13.773 1 96 106 ASP A O 1
ATOM 845 N N . GLN A 1 107 ? 3.619 -2.883 13.297 1 95 107 GLN A N 1
ATOM 846 C CA . GLN A 1 107 ? 2.547 -2.652 12.336 1 95 107 GLN A CA 1
ATOM 847 C C . GLN A 1 107 ? 3.021 -2.912 10.914 1 95 107 GLN A C 1
ATOM 849 O O . GLN A 1 107 ? 2.273 -2.699 9.953 1 95 107 GLN A O 1
ATOM 854 N N . ILE A 1 108 ? 4.203 -3.42 10.734 1 98.19 108 ILE A N 1
ATOM 855 C CA . ILE A 1 108 ? 4.688 -3.666 9.383 1 98.19 108 ILE A CA 1
ATOM 856 C C . ILE A 1 108 ? 4.246 -5.055 8.922 1 98.19 108 ILE A C 1
ATOM 858 O O . ILE A 1 108 ? 3.896 -5.906 9.742 1 98.19 108 ILE A O 1
ATOM 862 N N . SER A 1 109 ? 4.211 -5.281 7.613 1 98.38 109 SER A N 1
ATOM 863 C CA . SER A 1 109 ? 3.709 -6.539 7.074 1 98.38 109 SER A CA 1
ATOM 864 C C . SER A 1 109 ? 4.383 -6.879 5.746 1 98.38 109 SER A C 1
ATOM 866 O O . SER A 1 109 ? 4.902 -5.992 5.062 1 98.38 109 SER A O 1
ATOM 868 N N . CYS A 1 110 ? 4.398 -8.164 5.461 1 98.31 110 CYS A N 1
ATOM 869 C CA . CYS A 1 110 ? 5.066 -8.641 4.258 1 98.31 110 CYS A CA 1
ATOM 870 C C . CYS A 1 110 ? 4.383 -9.891 3.717 1 98.31 110 CYS A C 1
ATOM 872 O O . CYS A 1 110 ? 4.168 -10.859 4.453 1 98.31 110 CYS A O 1
ATOM 874 N N . ALA A 1 111 ? 4.016 -9.836 2.543 1 96.94 111 ALA A N 1
ATOM 875 C CA . ALA A 1 111 ? 3.602 -11.008 1.771 1 96.94 111 ALA A CA 1
ATOM 876 C C . ALA A 1 111 ? 4.621 -11.336 0.686 1 96.94 111 ALA A C 1
ATOM 878 O O . ALA A 1 111 ? 4.664 -10.68 -0.355 1 96.94 111 ALA A O 1
ATOM 879 N N . HIS A 1 112 ? 5.398 -12.367 0.942 1 94.12 112 HIS A N 1
ATOM 880 C CA . HIS A 1 112 ? 6.438 -12.773 0.004 1 94.12 112 HIS A CA 1
ATOM 881 C C . HIS A 1 112 ? 5.832 -13.414 -1.243 1 94.12 112 HIS A C 1
ATOM 883 O O . HIS A 1 112 ? 4.723 -13.953 -1.193 1 94.12 112 HIS A O 1
ATOM 889 N N . ILE A 1 113 ? 6.621 -13.32 -2.229 1 89.25 113 ILE A N 1
ATOM 890 C CA . ILE A 1 113 ? 6.191 -13.961 -3.463 1 89.25 113 ILE A CA 1
ATOM 891 C C . ILE A 1 113 ? 6.086 -15.469 -3.246 1 89.25 113 ILE A C 1
ATOM 893 O O . ILE A 1 113 ? 6.93 -16.062 -2.576 1 89.25 113 ILE A O 1
ATOM 897 N N . LEU A 1 114 ? 5.035 -16.094 -3.664 1 77.06 114 LEU A N 1
ATOM 898 C CA . LEU A 1 114 ? 4.82 -17.531 -3.65 1 77.06 114 LEU A CA 1
ATOM 899 C C . LEU A 1 114 ? 4.555 -18.031 -2.232 1 77.06 114 LEU A C 1
ATOM 901 O O . LEU A 1 114 ? 4.703 -19.219 -1.951 1 77.06 114 LEU A O 1
ATOM 905 N N . CYS A 1 115 ? 4.359 -17.094 -1.329 1 74.81 115 CYS A N 1
ATOM 906 C CA . CYS A 1 115 ? 3.982 -17.5 0.02 1 74.81 115 CYS A CA 1
ATOM 907 C C . CYS A 1 115 ? 2.502 -17.25 0.272 1 74.81 115 CYS A C 1
ATOM 909 O O . CYS A 1 115 ? 1.925 -16.312 -0.289 1 74.81 115 CYS A O 1
ATOM 911 N N . GLU A 1 116 ? 2.051 -18.078 1.074 1 70.88 116 GLU A N 1
ATOM 912 C CA . GLU A 1 116 ? 0.6 -18.141 1.226 1 70.88 116 GLU A CA 1
ATOM 913 C C . GLU A 1 116 ? 0.132 -17.281 2.398 1 70.88 116 GLU A C 1
ATOM 915 O O . GLU A 1 116 ? -1.032 -17.359 2.799 1 70.88 116 GLU A O 1
ATOM 920 N N . ASP A 1 117 ? 0.979 -16.5 2.879 1 86.19 117 ASP A N 1
ATOM 921 C CA . ASP A 1 117 ? 0.506 -15.812 4.078 1 86.19 117 ASP A CA 1
ATOM 922 C C . ASP A 1 117 ? 1.06 -14.391 4.148 1 86.19 117 ASP A C 1
ATOM 924 O O . ASP A 1 117 ? 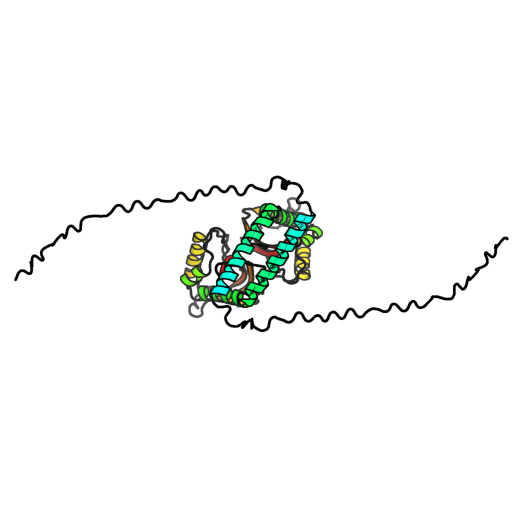2.123 -14.102 3.596 1 86.19 117 ASP A O 1
ATOM 928 N N . LEU A 1 118 ? 0.221 -13.594 4.793 1 94.75 118 LEU A N 1
ATOM 929 C CA . LEU A 1 118 ? 0.704 -12.281 5.195 1 94.75 118 LEU A CA 1
ATOM 930 C C . LEU A 1 118 ? 1.393 -12.344 6.555 1 94.75 118 LEU A C 1
ATOM 932 O O . LEU A 1 118 ? 0.772 -12.719 7.555 1 94.75 118 LEU A O 1
ATOM 936 N N . VAL A 1 119 ? 2.666 -11.977 6.609 1 96.69 119 VAL A N 1
ATOM 937 C CA . VAL A 1 119 ? 3.434 -11.922 7.848 1 96.69 119 VAL A CA 1
ATOM 938 C C . VAL A 1 119 ? 3.332 -10.523 8.461 1 96.69 119 VAL A C 1
ATOM 940 O O . VAL A 1 119 ? 3.467 -9.523 7.754 1 96.69 119 VAL A O 1
ATOM 943 N N . THR A 1 120 ? 3.111 -10.477 9.742 1 96.94 120 THR A N 1
ATOM 944 C CA . THR A 1 120 ? 2.955 -9.188 10.391 1 96.94 120 THR A CA 1
ATOM 945 C C . THR A 1 120 ? 3.84 -9.094 11.633 1 96.94 120 THR A C 1
ATOM 947 O O . THR A 1 120 ? 4.078 -10.102 12.305 1 96.94 120 THR A O 1
ATOM 950 N N . GLY A 1 121 ? 4.328 -7.848 11.844 1 97.88 121 GLY A N 1
ATOM 951 C CA . GLY A 1 121 ? 5.172 -7.59 13 1 97.88 121 GLY A CA 1
ATOM 952 C C . GLY A 1 121 ? 6.656 -7.621 12.672 1 97.88 121 GLY A C 1
ATOM 953 O O . GLY A 1 121 ? 7.098 -8.406 11.836 1 97.88 121 GLY A O 1
ATOM 954 N N . TYR A 1 122 ? 7.363 -6.789 13.336 1 98.12 122 TYR A N 1
ATOM 955 C CA . TYR A 1 122 ? 8.758 -6.551 12.992 1 98.12 122 TYR A CA 1
ATOM 956 C C . TYR A 1 122 ? 9.562 -7.844 13.039 1 98.12 122 TYR A C 1
ATOM 958 O O . TYR A 1 122 ? 10.172 -8.242 12.047 1 98.12 122 TYR A O 1
ATOM 966 N N . ASP A 1 123 ? 9.539 -8.57 14.148 1 98.25 123 ASP A N 1
ATOM 967 C CA . ASP A 1 123 ? 10.352 -9.766 14.312 1 98.25 123 ASP A CA 1
ATOM 968 C C . ASP A 1 123 ? 9.984 -10.828 13.281 1 98.25 123 ASP A C 1
ATOM 970 O O . ASP A 1 123 ? 10.859 -11.438 12.664 1 98.25 123 ASP A O 1
ATOM 974 N N . ARG A 1 124 ? 8.727 -11.031 13.102 1 97.81 124 ARG A N 1
ATOM 975 C CA . ARG A 1 124 ? 8.258 -12.055 12.172 1 97.81 124 ARG A CA 1
ATOM 976 C C . ARG A 1 124 ? 8.594 -11.688 10.734 1 97.81 124 ARG A C 1
ATOM 978 O O . ARG A 1 124 ? 8.969 -12.547 9.93 1 97.81 124 ARG A O 1
ATOM 985 N N . VAL A 1 125 ? 8.422 -10.422 10.375 1 98.19 125 VAL A N 1
ATOM 986 C CA . VAL A 1 125 ? 8.75 -9.961 9.031 1 98.19 125 VAL A CA 1
ATOM 987 C C . VAL A 1 125 ? 10.242 -10.148 8.758 1 98.19 125 VAL A C 1
ATOM 989 O O . VAL A 1 125 ? 10.633 -10.672 7.719 1 98.19 125 VAL A O 1
ATOM 992 N N . LEU A 1 126 ? 11.078 -9.758 9.711 1 98.25 126 LEU A N 1
ATOM 993 C CA . LEU A 1 126 ? 12.516 -9.875 9.508 1 98.25 126 LEU A CA 1
ATOM 994 C C . LEU A 1 126 ? 12.953 -11.336 9.477 1 98.25 126 LEU A C 1
ATOM 996 O O . LEU A 1 126 ? 13.844 -11.711 8.711 1 98.25 126 LEU A O 1
ATOM 1000 N N . GLU A 1 127 ? 12.297 -12.133 10.305 1 97.62 127 GLU A N 1
ATOM 1001 C CA . GLU A 1 127 ? 12.57 -13.57 10.25 1 97.62 127 GLU A CA 1
ATOM 1002 C C . GLU A 1 127 ? 12.203 -14.148 8.891 1 97.62 127 GLU A C 1
ATOM 1004 O O . GLU A 1 127 ? 12.93 -14.984 8.352 1 97.62 127 GLU A O 1
ATOM 1009 N N . SER A 1 128 ? 11.117 -13.734 8.367 1 96.31 128 SER A N 1
ATOM 1010 C CA . SER A 1 128 ? 10.688 -14.227 7.062 1 96.31 128 SER A CA 1
ATOM 1011 C C . SER A 1 128 ? 11.656 -13.797 5.965 1 96.31 128 SER A C 1
ATOM 1013 O O . SER A 1 128 ? 11.898 -14.547 5.016 1 96.31 128 SER A O 1
ATOM 1015 N N . TRP A 1 129 ? 12.188 -12.578 6.035 1 96.88 129 TRP A N 1
ATOM 1016 C CA . TRP A 1 129 ? 13.188 -12.133 5.074 1 96.88 129 TRP A CA 1
ATOM 1017 C C . TRP A 1 129 ? 14.469 -12.945 5.203 1 96.88 129 TRP A C 1
ATOM 1019 O O . TRP A 1 129 ? 15.094 -13.305 4.203 1 96.88 129 TRP A O 1
ATOM 1029 N N . SER A 1 130 ? 14.867 -13.195 6.469 1 96.88 130 SER A N 1
ATOM 1030 C CA . SER A 1 130 ? 16.062 -14.016 6.688 1 96.88 130 SER A CA 1
ATOM 1031 C C . SER A 1 130 ? 15.914 -15.383 6.023 1 96.88 130 SER A C 1
ATOM 1033 O O . SER A 1 130 ? 16.828 -15.844 5.344 1 96.88 130 SER A O 1
ATOM 1035 N N . ALA A 1 131 ? 14.797 -16 6.23 1 94.19 131 ALA A N 1
ATOM 1036 C CA . ALA A 1 131 ? 14.523 -17.297 5.621 1 94.19 131 ALA A CA 1
ATOM 1037 C C . ALA A 1 131 ? 14.508 -17.188 4.102 1 94.19 131 ALA A C 1
ATOM 1039 O O . ALA A 1 131 ? 15.062 -18.047 3.41 1 94.19 131 ALA A O 1
ATOM 1040 N N . TYR A 1 132 ? 13.93 -16.172 3.6 1 91.81 132 TYR A N 1
ATOM 1041 C CA . TY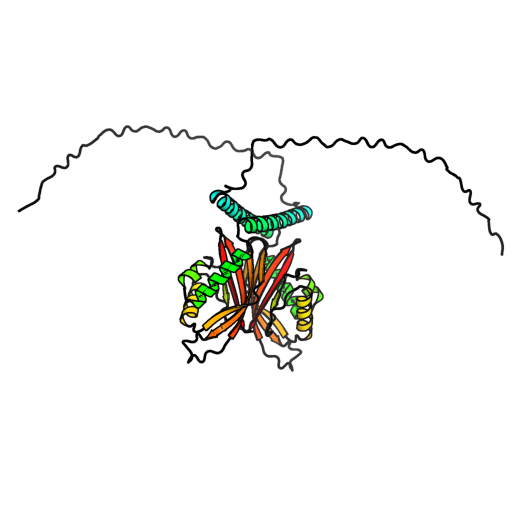R A 1 132 ? 13.828 -15.953 2.162 1 91.81 132 TYR A CA 1
ATOM 1042 C C . TYR A 1 132 ? 15.211 -15.789 1.539 1 91.81 132 TYR A C 1
ATOM 1044 O O . TYR A 1 132 ? 15.508 -16.391 0.506 1 91.81 132 TYR A O 1
ATOM 1052 N N . LEU A 1 133 ? 16.031 -15 2.141 1 92.81 133 LEU A N 1
ATOM 1053 C CA . LEU A 1 133 ? 17.375 -14.727 1.615 1 92.81 133 LEU A CA 1
ATOM 1054 C C . LEU A 1 133 ? 18.219 -15.992 1.615 1 92.81 133 LEU A C 1
ATOM 1056 O O . LEU A 1 133 ? 19.047 -16.188 0.725 1 92.81 133 LEU A O 1
ATOM 1060 N N . GLN A 1 134 ? 18 -16.828 2.568 1 90.56 134 GLN A N 1
ATOM 1061 C CA . GLN A 1 134 ? 18.781 -18.062 2.668 1 90.56 134 GLN A CA 1
ATOM 1062 C C . GLN A 1 134 ? 18.422 -19.031 1.543 1 90.56 134 GLN A C 1
ATOM 1064 O O . GLN A 1 134 ? 19.266 -19.797 1.076 1 90.56 134 GLN A O 1
ATOM 1069 N N . SER A 1 135 ? 17.234 -18.891 1.087 1 84.62 135 SER A N 1
ATOM 1070 C CA . SER A 1 135 ? 16.75 -19.844 0.093 1 84.62 135 SER A CA 1
ATOM 1071 C C . SER A 1 135 ? 16.844 -19.266 -1.315 1 84.62 135 SER A C 1
ATOM 1073 O O . SER A 1 135 ? 16.609 -19.984 -2.299 1 84.62 135 SER A O 1
ATOM 1075 N N . MET A 1 136 ? 17.266 -18.109 -1.42 1 83.81 136 MET A N 1
ATOM 1076 C CA . MET A 1 136 ? 17.203 -17.406 -2.697 1 83.81 136 MET A CA 1
ATOM 1077 C C . MET A 1 136 ? 18.312 -17.859 -3.631 1 83.81 136 MET A C 1
ATOM 1079 O O . MET A 1 136 ? 19.484 -17.922 -3.225 1 83.81 136 MET A O 1
ATOM 1083 N N . THR A 1 137 ? 17.906 -18.109 -4.848 1 83.75 137 THR A N 1
ATOM 1084 C CA . THR A 1 137 ? 18.859 -18.5 -5.879 1 83.75 137 THR A CA 1
ATOM 1085 C C . THR A 1 137 ? 18.703 -17.641 -7.121 1 83.75 137 THR A C 1
ATOM 1087 O O . THR A 1 137 ? 19.281 -17.922 -8.172 1 83.75 137 THR A O 1
ATOM 1090 N N . THR A 1 138 ? 17.875 -16.609 -6.953 1 87.38 138 THR A N 1
ATOM 1091 C CA . THR A 1 138 ? 17.547 -15.781 -8.109 1 87.38 138 THR A CA 1
ATOM 1092 C C . THR A 1 138 ? 18.047 -14.352 -7.898 1 87.38 138 THR A C 1
ATOM 1094 O O . THR A 1 138 ? 18.406 -13.969 -6.781 1 87.38 138 THR A O 1
ATOM 1097 N N . GLN A 1 139 ? 18.172 -13.703 -9.016 1 93.12 139 GLN A N 1
ATOM 1098 C CA . GLN A 1 139 ? 18.375 -12.258 -9.023 1 93.12 139 GLN A CA 1
ATOM 1099 C C . GLN A 1 139 ? 17.109 -11.539 -9.492 1 93.12 139 GLN A C 1
ATOM 1101 O O . GLN A 1 139 ? 16.438 -11.992 -10.422 1 93.12 139 GLN A O 1
ATOM 1106 N N . VAL A 1 140 ? 16.891 -10.43 -8.781 1 95.75 140 VAL A N 1
ATOM 1107 C CA . VAL A 1 140 ? 15.664 -9.703 -9.078 1 95.75 140 VAL A CA 1
ATOM 1108 C C . VAL A 1 140 ? 16 -8.43 -9.852 1 95.75 140 VAL A C 1
ATOM 1110 O O . VAL A 1 140 ? 16.891 -7.676 -9.461 1 95.75 140 VAL A O 1
ATOM 1113 N N . GLU A 1 141 ? 15.281 -8.297 -10.922 1 96.81 141 GLU A N 1
ATOM 1114 C CA . GLU A 1 141 ? 15.344 -7.059 -11.695 1 96.81 141 GLU A CA 1
ATOM 1115 C C . GLU A 1 141 ? 13.984 -6.355 -11.711 1 96.81 141 GLU A C 1
ATOM 1117 O O . GLU A 1 141 ? 12.977 -6.957 -12.086 1 96.81 141 GLU A O 1
ATOM 1122 N N . VAL A 1 142 ? 14 -5.07 -11.359 1 97.38 142 VAL A N 1
ATOM 1123 C CA . VAL A 1 142 ? 12.773 -4.285 -11.242 1 97.38 142 VAL A CA 1
ATOM 1124 C C . VAL A 1 142 ? 12.523 -3.523 -12.539 1 97.38 142 VAL A C 1
ATOM 1126 O O . VAL A 1 142 ? 13.453 -3 -13.156 1 97.38 142 VAL A O 1
ATOM 1129 N N . LYS A 1 143 ? 11.258 -3.512 -12.945 1 96 143 LYS A N 1
ATOM 1130 C CA . LYS A 1 143 ? 10.836 -2.775 -14.133 1 96 143 LYS A CA 1
ATOM 1131 C C . LYS A 1 143 ? 9.531 -2.027 -13.883 1 96 143 LYS A C 1
ATOM 1133 O O . LYS A 1 143 ? 8.766 -2.389 -12.992 1 96 143 LYS A O 1
ATOM 1138 N N . ASN A 1 144 ? 9.297 -0.925 -14.648 1 95.88 144 ASN A N 1
ATOM 1139 C CA . ASN A 1 144 ? 8.039 -0.179 -14.648 1 95.88 144 ASN A CA 1
ATOM 1140 C C . ASN A 1 144 ? 7.684 0.317 -13.25 1 95.88 144 ASN A C 1
ATOM 1142 O O . ASN A 1 144 ? 6.562 0.107 -12.781 1 95.88 144 ASN A O 1
ATOM 1146 N N . GLU A 1 145 ? 8.664 0.867 -12.633 1 97.81 145 GLU A N 1
ATOM 1147 C CA . GLU A 1 145 ? 8.484 1.389 -11.281 1 97.81 145 GLU A CA 1
ATOM 1148 C C . GLU A 1 145 ? 7.641 2.658 -11.289 1 97.81 145 GLU A C 1
ATOM 1150 O O . GLU A 1 145 ? 7.867 3.557 -12.102 1 97.81 145 GLU A O 1
ATOM 1155 N N . ARG A 1 146 ? 6.648 2.715 -10.484 1 97.88 146 ARG A N 1
ATOM 1156 C CA . ARG A 1 146 ? 5.836 3.902 -10.25 1 97.88 146 ARG A CA 1
ATOM 1157 C C . ARG A 1 146 ? 5.848 4.289 -8.773 1 97.88 146 ARG A C 1
ATOM 1159 O O . ARG A 1 146 ? 5.629 3.439 -7.902 1 97.88 146 ARG A O 1
ATOM 1166 N N . ILE A 1 147 ? 6.094 5.555 -8.539 1 98.31 147 ILE A N 1
ATOM 1167 C CA . ILE A 1 147 ? 6.23 6.039 -7.168 1 98.31 147 ILE A CA 1
ATOM 1168 C C . ILE A 1 147 ? 5.184 7.117 -6.895 1 98.31 147 ILE A C 1
ATOM 1170 O O . ILE A 1 147 ? 5.039 8.062 -7.676 1 98.31 147 ILE A O 1
ATOM 1174 N N . TYR A 1 148 ? 4.488 6.906 -5.781 1 97.62 148 TYR A N 1
ATOM 1175 C CA . TYR A 1 148 ? 3.506 7.875 -5.316 1 97.62 148 TYR A CA 1
ATOM 1176 C C . TYR A 1 148 ? 3.812 8.32 -3.891 1 97.62 148 TYR A C 1
ATOM 1178 O O . TYR A 1 148 ? 4.191 7.504 -3.047 1 97.62 148 TYR A O 1
ATOM 1186 N N . ILE A 1 149 ? 3.703 9.625 -3.703 1 97.5 149 ILE A N 1
ATOM 1187 C CA . ILE A 1 149 ? 3.943 10.164 -2.369 1 97.5 149 ILE A CA 1
ATOM 1188 C C . ILE A 1 149 ? 2.766 11.039 -1.948 1 97.5 149 ILE A C 1
ATOM 1190 O O . ILE A 1 149 ? 2.271 11.852 -2.736 1 97.5 149 ILE A O 1
ATOM 1194 N N . ARG A 1 150 ? 2.34 10.859 -0.791 1 96.81 150 ARG A N 1
ATOM 1195 C CA . ARG A 1 150 ? 1.396 11.766 -0.141 1 96.81 150 ARG A CA 1
ATOM 1196 C C . ARG A 1 150 ? 1.734 11.945 1.335 1 96.81 150 ARG A C 1
ATOM 1198 O O . ARG A 1 150 ? 1.589 11.008 2.129 1 96.81 150 ARG A O 1
ATOM 1205 N N . GLY A 1 151 ? 2.152 13.156 1.611 1 95.06 151 GLY A N 1
ATOM 1206 C CA . GLY A 1 151 ? 2.635 13.398 2.963 1 95.06 151 GLY A CA 1
ATOM 1207 C C . GLY A 1 151 ? 3.842 12.547 3.322 1 95.06 151 GLY A C 1
ATOM 1208 O O . GLY A 1 151 ? 4.848 12.562 2.611 1 95.06 151 GLY A O 1
ATOM 1209 N N . THR A 1 152 ? 3.656 11.773 4.41 1 96.94 152 THR A N 1
ATOM 1210 C CA . THR A 1 152 ? 4.781 11.008 4.93 1 96.94 152 THR A CA 1
ATOM 1211 C C . THR A 1 152 ? 4.641 9.531 4.57 1 96.94 152 THR A C 1
ATOM 1213 O O . THR A 1 152 ? 5.211 8.664 5.238 1 96.94 152 THR A O 1
ATOM 1216 N N . VAL A 1 153 ? 3.838 9.25 3.588 1 98.31 153 VAL A N 1
ATOM 1217 C CA . VAL A 1 153 ? 3.689 7.883 3.094 1 98.31 153 VAL A CA 1
ATOM 1218 C C . VAL A 1 153 ? 3.971 7.844 1.594 1 98.31 153 VAL A C 1
ATOM 1220 O O . VAL A 1 153 ? 3.555 8.734 0.854 1 98.31 153 VAL A O 1
ATOM 1223 N N . ALA A 1 154 ? 4.684 6.887 1.199 1 98.69 154 ALA A N 1
ATOM 1224 C CA . ALA A 1 154 ? 4.91 6.594 -0.214 1 98.69 154 ALA A CA 1
ATOM 1225 C C . ALA A 1 154 ? 4.555 5.148 -0.539 1 98.69 154 ALA A C 1
ATOM 1227 O O . ALA A 1 154 ? 4.648 4.27 0.323 1 98.69 154 ALA A O 1
ATOM 1228 N N . TRP A 1 155 ? 4.105 4.902 -1.702 1 98.75 155 TRP A N 1
ATOM 1229 C CA . TRP A 1 155 ? 3.988 3.525 -2.172 1 98.75 155 TRP A CA 1
ATOM 1230 C C . TRP A 1 155 ? 4.535 3.385 -3.588 1 98.75 155 TRP A C 1
ATOM 1232 O O . TRP A 1 155 ? 4.441 4.312 -4.395 1 98.75 155 TRP A O 1
ATOM 1242 N N . VAL A 1 156 ? 5.168 2.312 -3.801 1 98.81 156 VAL A N 1
ATOM 1243 C CA . VAL A 1 156 ? 5.848 1.977 -5.047 1 98.81 156 VAL A CA 1
ATOM 1244 C C . VAL A 1 156 ? 5.246 0.703 -5.637 1 98.81 156 VAL A C 1
ATOM 1246 O O . VAL A 1 156 ? 5.098 -0.302 -4.938 1 98.81 156 VAL A O 1
ATOM 1249 N N . THR A 1 157 ? 4.867 0.751 -6.844 1 98.38 157 THR A N 1
ATOM 1250 C CA . THR A 1 157 ? 4.492 -0.448 -7.586 1 98.38 157 THR A CA 1
ATOM 1251 C C . THR A 1 157 ? 5.484 -0.722 -8.711 1 98.38 157 THR A C 1
ATOM 1253 O O . THR A 1 157 ? 6.023 0.211 -9.312 1 98.38 157 THR A O 1
ATOM 1256 N N . HIS A 1 158 ? 5.723 -1.917 -8.906 1 97.56 158 HIS A N 1
ATOM 1257 C CA . HIS A 1 158 ? 6.598 -2.279 -10.016 1 97.56 158 HIS A CA 1
ATOM 1258 C C . HIS A 1 158 ? 6.414 -3.742 -10.406 1 97.56 158 HIS A C 1
ATOM 1260 O O . HIS A 1 158 ? 5.898 -4.539 -9.617 1 97.56 158 HIS A O 1
ATOM 1266 N N . GLU A 1 159 ? 6.766 -4.02 -11.539 1 96.06 159 GLU A N 1
ATOM 1267 C CA . GLU A 1 159 ? 7.027 -5.391 -11.961 1 96.06 159 GLU A CA 1
ATOM 1268 C C . GLU A 1 159 ? 8.484 -5.777 -11.703 1 96.06 159 GLU A C 1
ATOM 1270 O O . GLU A 1 159 ? 9.344 -4.91 -11.555 1 96.06 159 GLU A O 1
ATOM 1275 N N . ALA A 1 160 ? 8.641 -7.062 -11.531 1 95.62 160 ALA A N 1
ATOM 1276 C CA . ALA A 1 160 ? 10 -7.562 -11.359 1 95.62 160 ALA A CA 1
ATOM 1277 C C . ALA A 1 160 ? 10.141 -8.969 -11.938 1 95.62 160 ALA A C 1
ATOM 1279 O O . ALA A 1 160 ? 9.148 -9.672 -12.133 1 95.62 160 ALA A O 1
ATOM 1280 N N . VAL A 1 161 ? 11.391 -9.211 -12.273 1 94.62 161 VAL A N 1
ATOM 1281 C CA . VAL A 1 161 ? 11.727 -10.539 -12.789 1 94.62 161 VAL A CA 1
ATOM 1282 C C . VAL A 1 161 ? 12.82 -11.164 -11.938 1 94.62 161 VAL A C 1
ATOM 1284 O O . VAL A 1 161 ? 13.891 -10.57 -11.75 1 94.62 161 VAL A O 1
ATOM 1287 N N . ALA A 1 162 ? 12.484 -12.273 -11.383 1 92.44 162 ALA A N 1
ATOM 1288 C CA . ALA A 1 162 ? 13.484 -13.078 -10.688 1 92.44 162 ALA A CA 1
ATOM 1289 C C . ALA A 1 162 ? 14.055 -14.156 -11.609 1 92.44 162 ALA A C 1
ATOM 1291 O O . ALA A 1 162 ? 13.312 -15 -12.117 1 92.44 162 ALA A O 1
ATOM 1292 N N . THR A 1 163 ? 15.32 -14.109 -11.891 1 92.12 163 THR A N 1
ATOM 1293 C CA . THR A 1 163 ? 15.992 -15.078 -12.75 1 92.12 163 THR A CA 1
ATOM 1294 C C . THR A 1 163 ? 17.109 -15.789 -11.984 1 92.12 163 THR A C 1
ATOM 1296 O O . THR A 1 163 ? 17.734 -15.203 -11.109 1 92.12 163 THR A O 1
ATOM 1299 N N . PRO A 1 164 ? 17.234 -17.125 -12.32 1 87.75 164 PRO A N 1
ATOM 1300 C CA . PRO A 1 164 ? 18.328 -17.844 -11.656 1 87.75 164 PRO A CA 1
ATOM 1301 C C . PRO A 1 164 ? 19.688 -17.172 -11.891 1 87.75 164 PRO A C 1
ATOM 1303 O O . PRO A 1 164 ? 19.953 -16.672 -12.984 1 87.75 164 PRO A O 1
ATOM 1306 N N . LYS A 1 165 ? 20.438 -17.141 -10.859 1 80.44 165 LYS A N 1
ATOM 1307 C CA . LYS A 1 165 ? 21.797 -16.641 -10.984 1 80.44 165 LYS A CA 1
ATOM 1308 C C . LYS A 1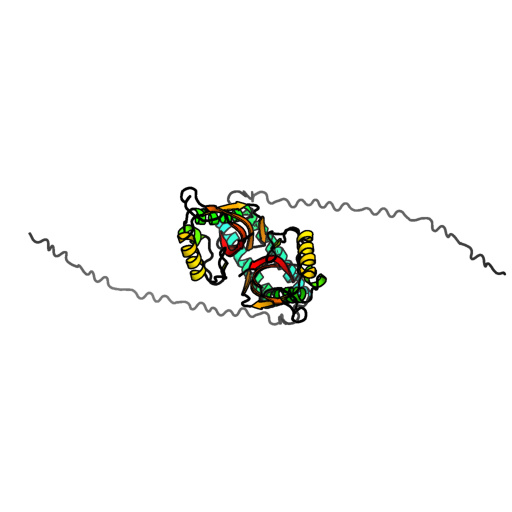 165 ? 22.688 -17.625 -11.734 1 80.44 165 LYS A C 1
ATOM 1310 O O . LYS A 1 165 ? 22.5 -18.844 -11.633 1 80.44 165 LYS A O 1
ATOM 1315 N N . ASP A 1 166 ? 23.266 -17.234 -12.961 1 64.56 166 ASP A N 1
ATOM 1316 C CA . ASP A 1 166 ? 24.109 -18.031 -13.836 1 64.56 166 ASP A CA 1
ATOM 1317 C C . ASP A 1 166 ? 24.844 -19.109 -13.047 1 64.56 166 ASP A C 1
ATOM 1319 O O . ASP A 1 166 ? 25.031 -20.219 -13.531 1 64.56 166 ASP A O 1
ATOM 1323 N N . THR A 1 167 ? 25.438 -18.625 -12.07 1 56.97 167 THR A N 1
ATOM 1324 C CA . THR A 1 167 ? 26.312 -19.609 -11.461 1 56.97 167 THR A CA 1
ATOM 1325 C C . THR A 1 167 ? 25.531 -20.828 -10.984 1 56.97 167 THR A C 1
ATOM 1327 O O . THR A 1 167 ? 26.109 -21.875 -10.695 1 56.97 167 THR A O 1
ATOM 1330 N N . ASP A 1 168 ? 24.219 -20.641 -10.859 1 54.72 168 ASP A N 1
ATOM 1331 C CA . ASP A 1 168 ? 23.484 -21.781 -10.32 1 54.72 168 ASP A CA 1
ATOM 1332 C C . ASP A 1 168 ? 22.656 -22.469 -11.414 1 54.72 168 ASP A C 1
ATOM 1334 O O . ASP A 1 168 ? 21.422 -22.484 -11.328 1 54.72 168 ASP A O 1
ATOM 1338 N N . VAL A 1 169 ? 23.281 -22.594 -12.555 1 52.22 169 VAL A N 1
ATOM 1339 C CA . VAL A 1 169 ? 22.766 -23.203 -13.773 1 52.22 169 VAL A CA 1
ATOM 1340 C C . VAL A 1 169 ? 21.906 -24.422 -13.422 1 52.22 169 VAL A C 1
ATOM 1342 O O . VAL A 1 169 ? 20.984 -24.766 -14.164 1 52.22 169 VAL A O 1
ATOM 1345 N N . GLN A 1 170 ? 22.391 -25.109 -12.547 1 51.09 170 GLN A N 1
ATOM 1346 C CA . GLN A 1 170 ? 21.641 -26.328 -12.273 1 51.09 170 GLN A CA 1
ATOM 1347 C C . GLN A 1 170 ? 20.312 -26.016 -11.586 1 51.09 170 GLN A C 1
ATOM 1349 O O . GLN A 1 170 ? 19.578 -26.922 -11.188 1 51.09 170 GLN A O 1
ATOM 1354 N N . SER A 1 171 ? 20.141 -24.688 -11.391 1 53.5 171 SER A N 1
ATOM 1355 C CA . SER A 1 171 ? 18.969 -24.422 -10.578 1 53.5 171 SER A CA 1
ATOM 1356 C C . SER A 1 171 ? 17.688 -24.531 -11.406 1 53.5 171 SER A C 1
ATOM 1358 O O . SER A 1 171 ? 17.594 -23.953 -12.484 1 53.5 171 SER A O 1
ATOM 1360 N N . ASP A 1 172 ? 17.062 -25.578 -11.25 1 55.66 172 ASP A N 1
ATOM 1361 C CA . ASP A 1 172 ? 15.734 -25.844 -11.797 1 55.66 172 ASP A CA 1
ATOM 1362 C C . ASP A 1 172 ? 14.797 -24.672 -11.555 1 55.66 172 ASP A C 1
ATOM 1364 O O . ASP A 1 172 ? 13.602 -24.75 -11.852 1 55.66 172 ASP A O 1
ATOM 1368 N N . TYR A 1 173 ? 15.531 -23.594 -11.047 1 61.62 173 TYR A N 1
ATOM 1369 C CA . TYR A 1 173 ? 14.578 -22.531 -10.742 1 61.62 173 TYR A CA 1
ATOM 1370 C C . TYR A 1 173 ? 14.211 -21.75 -12 1 61.62 173 TYR A C 1
ATOM 1372 O O . TYR A 1 173 ? 15.055 -21.531 -12.867 1 61.62 173 TYR A O 1
ATOM 1380 N N . LEU A 1 174 ? 12.891 -21.688 -12.25 1 73.56 174 LEU A N 1
ATOM 1381 C CA . LEU A 1 174 ? 12.219 -21.031 -13.367 1 73.56 174 LEU A CA 1
ATOM 1382 C C . LEU A 1 174 ? 12.078 -19.531 -13.109 1 73.56 174 LEU A C 1
ATOM 1384 O O . LEU A 1 174 ? 12.141 -19.078 -11.961 1 73.56 174 LEU A O 1
ATOM 1388 N N . ARG A 1 175 ? 12.289 -18.766 -14.133 1 87.44 175 ARG A N 1
ATOM 1389 C CA . ARG A 1 175 ? 11.953 -17.344 -14.18 1 87.44 175 ARG A CA 1
ATOM 1390 C C . ARG A 1 175 ? 10.562 -17.094 -13.594 1 87.44 175 ARG A C 1
ATOM 1392 O O . ARG A 1 175 ? 9.617 -17.828 -13.898 1 87.44 175 ARG A O 1
ATOM 1399 N N . VAL A 1 176 ? 10.617 -16.109 -12.625 1 89.75 176 VAL A N 1
ATOM 1400 C CA . VAL A 1 176 ? 9.328 -15.75 -12.055 1 89.75 176 VAL A CA 1
ATOM 1401 C C . VAL A 1 176 ? 9.094 -14.25 -12.234 1 89.75 176 VAL A C 1
ATOM 1403 O O . VAL A 1 176 ? 9.898 -13.43 -11.781 1 89.75 176 VAL A O 1
ATOM 1406 N N . ASP A 1 177 ? 8.039 -13.906 -12.938 1 92.75 177 ASP A N 1
ATOM 1407 C CA . ASP A 1 177 ? 7.586 -12.523 -13.016 1 92.75 177 ASP A CA 1
ATOM 1408 C C . ASP A 1 177 ? 6.59 -12.211 -11.906 1 92.75 177 ASP A C 1
ATOM 1410 O O . ASP A 1 177 ? 5.652 -12.977 -11.664 1 92.75 177 ASP A O 1
ATOM 1414 N N . PHE A 1 178 ? 6.836 -11.039 -11.266 1 94.19 178 PHE A N 1
ATOM 1415 C CA . PHE A 1 178 ? 5.914 -10.742 -10.18 1 94.19 178 PHE A CA 1
ATOM 1416 C C . PHE A 1 178 ? 5.648 -9.242 -10.094 1 94.19 178 PHE A C 1
ATOM 1418 O O . PHE A 1 178 ? 6.391 -8.438 -10.664 1 94.19 178 PHE A O 1
ATOM 1425 N N . LEU A 1 179 ? 4.535 -8.914 -9.555 1 96 179 LEU A N 1
ATOM 1426 C CA . LEU A 1 179 ? 4.148 -7.555 -9.188 1 96 179 LEU A CA 1
ATOM 1427 C C . LEU A 1 179 ? 4.402 -7.301 -7.707 1 96 179 LEU A C 1
ATOM 1429 O O . LEU A 1 179 ? 4.133 -8.164 -6.867 1 96 179 LEU A O 1
ATOM 1433 N N . ALA A 1 180 ? 4.883 -6.117 -7.395 1 97.06 180 ALA A N 1
ATOM 1434 C CA . ALA A 1 180 ? 5.082 -5.773 -5.988 1 97.06 180 ALA A CA 1
ATOM 1435 C C . ALA A 1 180 ? 4.492 -4.402 -5.668 1 97.06 180 ALA A C 1
ATOM 1437 O O . ALA A 1 180 ? 4.551 -3.488 -6.492 1 97.06 180 ALA A O 1
ATOM 1438 N N . THR A 1 181 ? 3.906 -4.312 -4.547 1 98.31 181 THR A N 1
ATOM 1439 C CA . THR A 1 181 ? 3.512 -3.074 -3.885 1 98.31 181 THR A CA 1
ATOM 1440 C C . THR A 1 181 ? 4.309 -2.869 -2.602 1 98.31 181 THR A C 1
ATOM 1442 O O . THR A 1 181 ? 4.234 -3.684 -1.68 1 98.31 181 THR A O 1
ATOM 1445 N N . ASN A 1 182 ? 5.078 -1.834 -2.57 1 98.88 182 ASN A N 1
ATOM 1446 C CA . ASN A 1 182 ? 5.836 -1.447 -1.382 1 98.88 182 ASN A CA 1
ATOM 1447 C C . ASN A 1 182 ? 5.312 -0.145 -0.784 1 98.88 182 ASN A C 1
ATOM 1449 O O . ASN A 1 182 ? 5.125 0.84 -1.5 1 98.88 182 ASN A O 1
ATOM 1453 N N . ILE A 1 183 ? 5.051 -0.175 0.482 1 98.94 183 ILE A N 1
ATOM 1454 C CA . ILE A 1 183 ? 4.664 1.042 1.188 1 98.94 183 ILE A CA 1
ATOM 1455 C C . ILE A 1 183 ? 5.785 1.464 2.139 1 98.94 183 ILE A C 1
ATOM 1457 O O . ILE A 1 183 ? 6.344 0.632 2.855 1 98.94 183 ILE A O 1
ATOM 1461 N N . LEU A 1 184 ? 6.129 2.736 2.062 1 98.88 184 LEU A N 1
ATOM 1462 C CA . LEU A 1 184 ? 7.148 3.322 2.928 1 98.88 184 LEU A CA 1
ATOM 1463 C C . LEU A 1 184 ? 6.57 4.473 3.742 1 98.88 184 LEU A C 1
ATOM 1465 O O . LEU A 1 184 ? 5.645 5.156 3.293 1 98.88 184 LEU A O 1
ATOM 1469 N N . GLN A 1 185 ? 7.168 4.66 4.84 1 98 185 GLN A N 1
ATOM 1470 C CA . GLN A 1 185 ? 6.859 5.805 5.691 1 98 185 GLN A CA 1
ATOM 1471 C C . GLN A 1 185 ? 8.102 6.668 5.922 1 98 185 GLN A C 1
ATOM 1473 O O . GLN A 1 185 ? 9.203 6.145 6.098 1 98 185 GLN A O 1
ATOM 1478 N N . TRP A 1 186 ? 7.828 7.926 5.883 1 96.88 186 TRP A N 1
ATOM 1479 C CA . TRP A 1 186 ? 8.906 8.859 6.203 1 96.88 186 TRP A CA 1
ATOM 1480 C C . TRP A 1 186 ? 8.977 9.109 7.703 1 96.88 186 TRP A C 1
ATOM 1482 O O . TRP A 1 186 ? 8 9.547 8.312 1 96.88 186 TRP A O 1
ATOM 1492 N N . THR A 1 187 ? 10.055 8.758 8.281 1 93.19 187 THR A N 1
ATOM 1493 C CA . THR A 1 187 ? 10.305 8.984 9.703 1 93.19 187 THR A CA 1
ATOM 1494 C C . THR A 1 187 ? 11.797 9.117 9.977 1 93.19 187 THR A C 1
ATOM 1496 O O . THR A 1 187 ? 12.617 8.453 9.336 1 93.19 187 THR A O 1
ATOM 1499 N N . ASN A 1 188 ? 12.133 10.062 10.82 1 89.12 188 ASN A N 1
ATOM 1500 C CA . ASN A 1 188 ? 13.516 10.289 11.219 1 89.12 188 ASN A CA 1
ATOM 1501 C C . ASN A 1 188 ? 14.414 10.508 10.008 1 89.12 188 ASN A C 1
ATOM 1503 O O . ASN A 1 188 ? 15.453 9.859 9.867 1 89.12 188 ASN A O 1
ATOM 1507 N N . ASN A 1 189 ? 13.938 11.25 9.039 1 91.31 189 ASN A N 1
ATOM 1508 C CA . ASN A 1 189 ? 14.68 11.68 7.859 1 91.31 189 ASN A CA 1
ATOM 1509 C C . ASN A 1 189 ? 15.039 10.508 6.957 1 91.31 189 ASN A C 1
ATOM 1511 O O . ASN A 1 189 ? 16.125 10.477 6.379 1 91.31 189 ASN A O 1
ATOM 1515 N N . SER A 1 190 ? 14.133 9.57 6.957 1 95.5 190 SER A N 1
ATOM 1516 C CA . SER A 1 190 ? 14.344 8.406 6.102 1 95.5 190 SER A CA 1
ATOM 1517 C C . SER A 1 190 ? 13.016 7.789 5.672 1 95.5 190 SER A C 1
ATOM 1519 O O . SER A 1 190 ? 12.031 7.852 6.406 1 95.5 190 SER A O 1
ATOM 1521 N N . TRP A 1 191 ? 13.07 7.285 4.492 1 98.12 191 TRP A N 1
ATOM 1522 C CA . TRP A 1 191 ? 11.984 6.418 4.062 1 98.12 191 TRP A CA 1
ATOM 1523 C C . TRP A 1 191 ? 12.227 4.977 4.496 1 98.12 191 TRP A C 1
ATOM 1525 O O . TRP A 1 191 ? 13.281 4.402 4.195 1 98.12 191 TRP A O 1
ATOM 1535 N N . LEU A 1 192 ? 11.234 4.395 5.223 1 98.75 192 LEU A N 1
ATOM 1536 C CA . LEU A 1 192 ? 11.352 3.029 5.715 1 98.75 192 LEU A CA 1
ATOM 1537 C C . LEU A 1 192 ? 10.164 2.184 5.27 1 98.75 192 LEU A C 1
ATOM 1539 O O . LEU A 1 192 ? 9.031 2.658 5.258 1 98.75 192 LEU A O 1
ATOM 1543 N N . PHE A 1 193 ? 10.445 0.959 4.945 1 98.88 193 PHE A N 1
ATOM 1544 C CA . PHE A 1 193 ? 9.398 0.039 4.52 1 98.88 193 PHE A CA 1
ATOM 1545 C C . PHE A 1 193 ? 8.445 -0.27 5.676 1 98.88 193 PHE A C 1
ATOM 1547 O O . PHE A 1 193 ? 8.891 -0.478 6.809 1 98.88 193 PHE A O 1
ATOM 1554 N N . VAL A 1 194 ? 7.121 -0.295 5.297 1 98.81 194 VAL A N 1
ATOM 1555 C CA . VAL A 1 194 ? 6.141 -0.695 6.301 1 98.81 194 VAL A CA 1
ATOM 1556 C C . VAL A 1 194 ? 5.27 -1.824 5.758 1 98.81 194 VAL A C 1
ATOM 1558 O O . VAL A 1 194 ? 4.574 -2.502 6.516 1 98.81 194 VAL A O 1
ATOM 1561 N N . HIS A 1 195 ? 5.332 -2.045 4.492 1 98.88 195 HIS A N 1
ATOM 1562 C CA . HIS A 1 195 ? 4.527 -3.104 3.893 1 98.88 195 HIS A CA 1
ATOM 1563 C C . HIS A 1 195 ? 5.105 -3.539 2.549 1 98.88 195 HIS A C 1
ATOM 1565 O O . HIS A 1 195 ? 5.562 -2.703 1.767 1 98.88 195 HIS A O 1
ATOM 1571 N N . HIS A 1 196 ? 5.145 -4.773 2.26 1 98.75 196 HIS A N 1
ATOM 1572 C CA . HIS A 1 196 ? 5.527 -5.379 0.991 1 98.75 196 HIS A CA 1
ATOM 1573 C C . HIS A 1 196 ? 4.52 -6.445 0.565 1 98.75 196 HIS A C 1
ATOM 1575 O O . HIS A 1 196 ? 4.191 -7.34 1.348 1 98.75 196 HIS A O 1
ATOM 1581 N N . HIS A 1 197 ? 4.004 -6.332 -0.578 1 97.69 197 HIS A N 1
ATOM 1582 C CA . HIS A 1 197 ? 3.1 -7.297 -1.194 1 97.69 197 HIS A CA 1
ATOM 1583 C C . HIS A 1 197 ? 3.586 -7.695 -2.584 1 97.69 197 HIS A C 1
ATOM 1585 O O . HIS A 1 197 ? 3.58 -6.879 -3.508 1 97.69 197 HIS A O 1
ATOM 1591 N N . ALA A 1 198 ? 4.027 -8.891 -2.686 1 95.94 198 ALA A N 1
ATOM 1592 C CA . ALA A 1 198 ? 4.461 -9.406 -3.98 1 95.94 198 ALA A CA 1
ATOM 1593 C C . ALA A 1 198 ? 3.584 -10.57 -4.434 1 95.94 198 ALA A C 1
ATOM 1595 O O . ALA A 1 198 ? 3.174 -11.398 -3.617 1 95.94 198 ALA A O 1
ATOM 1596 N N . SER A 1 199 ? 3.295 -10.602 -5.688 1 93.06 199 SER A N 1
ATOM 1597 C CA . SER A 1 199 ? 2.494 -11.688 -6.246 1 93.06 199 SER A CA 1
ATOM 1598 C C . SER A 1 199 ? 2.924 -12.016 -7.672 1 93.06 199 SER A C 1
ATOM 1600 O O . SER A 1 199 ? 3.404 -11.141 -8.398 1 93.06 199 SER A O 1
ATOM 1602 N N . PRO A 1 200 ? 2.721 -13.281 -8.055 1 89.94 200 PRO A N 1
ATOM 1603 C CA . PRO A 1 200 ? 3.111 -13.672 -9.406 1 89.94 200 PRO A CA 1
ATOM 1604 C C . PRO A 1 200 ? 2.287 -12.969 -10.484 1 89.94 200 PRO A C 1
ATOM 1606 O O . PRO A 1 200 ? 1.104 -12.688 -10.273 1 89.94 200 PRO A O 1
ATOM 1609 N N . LEU A 1 201 ? 2.951 -12.719 -11.586 1 86.88 201 LEU A N 1
ATOM 1610 C CA . LEU A 1 201 ? 2.273 -12.234 -12.781 1 86.88 201 LEU A CA 1
ATOM 1611 C C . LEU A 1 201 ? 1.961 -13.375 -13.734 1 86.88 201 LEU A C 1
ATOM 1613 O O . LEU A 1 201 ? 2.707 -14.359 -13.805 1 86.88 201 LEU A O 1
ATOM 1617 N N . MET B 1 1 ? -62.469 30.844 -34.688 1 25.28 1 MET B N 1
ATOM 1618 C CA . MET B 1 1 ? -62.25 32.219 -35.094 1 25.28 1 MET B CA 1
ATOM 1619 C C . MET B 1 1 ? -61.156 32.875 -34.281 1 25.28 1 MET B C 1
ATOM 1621 O O . MET B 1 1 ? -60.969 32.531 -33.094 1 25.28 1 MET B O 1
ATOM 1625 N N . SER B 1 2 ? -60.219 33.688 -35 1 23.53 2 SER B N 1
ATOM 1626 C CA . SER B 1 2 ? -58.875 34.188 -35.281 1 23.53 2 SER B CA 1
ATOM 1627 C C . SER B 1 2 ? -58.469 35.25 -34.25 1 23.53 2 SER B C 1
ATOM 1629 O O . SER B 1 2 ? -59.188 36.219 -34.031 1 23.53 2 SER B O 1
ATOM 1631 N N . ALA B 1 3 ? -57.594 34.781 -33.25 1 24.91 3 ALA B N 1
ATOM 1632 C CA . ALA B 1 3 ? -57 35.062 -31.953 1 24.91 3 ALA B CA 1
ATOM 1633 C C . ALA B 1 3 ? -56.125 36.312 -32.031 1 24.91 3 ALA B C 1
ATOM 1635 O O . ALA B 1 3 ? -55.438 36.656 -31.062 1 24.91 3 ALA B O 1
ATOM 1636 N N . PHE B 1 4 ? -56.062 36.969 -33.281 1 28.03 4 PHE B N 1
ATOM 1637 C CA . PHE B 1 4 ? -54.75 37.594 -33.531 1 28.03 4 PHE B CA 1
ATOM 1638 C C . PHE B 1 4 ? -54.625 38.875 -32.688 1 28.03 4 PHE B C 1
ATOM 1640 O O . PHE B 1 4 ? -54.938 39.969 -33.156 1 28.03 4 PHE B O 1
ATOM 1647 N N . GLY B 1 5 ? -55.125 38.844 -31.391 1 24.47 5 GLY B N 1
ATOM 1648 C CA . GLY B 1 5 ? -55.156 40.156 -30.781 1 24.47 5 GLY B CA 1
ATOM 1649 C C . GLY B 1 5 ? -53.781 40.844 -30.75 1 24.47 5 GLY B C 1
ATOM 1650 O O . GLY B 1 5 ? -52.781 40.188 -30.5 1 24.47 5 GLY B O 1
ATOM 1651 N N . SER B 1 6 ? -53.562 41.906 -31.531 1 22.56 6 SER B N 1
ATOM 1652 C CA . SER B 1 6 ? -52.531 42.844 -31.953 1 22.56 6 SER B CA 1
ATOM 1653 C C . SER B 1 6 ? -51.875 43.531 -30.75 1 22.56 6 SER B C 1
ATOM 1655 O O . SER B 1 6 ? -52.438 44.531 -30.234 1 22.56 6 SER B O 1
ATOM 1657 N N . TYR B 1 7 ? -51.594 42.75 -29.594 1 23.39 7 TYR B N 1
ATOM 1658 C CA . TYR B 1 7 ? -51.219 43.531 -28.422 1 23.39 7 TYR B CA 1
ATOM 1659 C C . TYR B 1 7 ? -50 44.406 -28.75 1 23.39 7 TYR B C 1
ATOM 1661 O O . TYR B 1 7 ? -49.031 43.938 -29.312 1 23.39 7 TYR B O 1
ATOM 1669 N N . TYR B 1 8 ? -50.25 45.75 -29 1 21.11 8 TYR B N 1
ATOM 1670 C CA . TYR B 1 8 ? -49.438 46.938 -29.344 1 21.11 8 TYR B CA 1
ATOM 1671 C C . TYR B 1 8 ? -48.25 47.062 -28.391 1 21.11 8 TYR B C 1
ATOM 1673 O O . TYR B 1 8 ? -48.375 46.812 -27.188 1 21.11 8 TYR B O 1
ATOM 1681 N N . PHE B 1 9 ? -46.969 46.906 -28.906 1 23.72 9 PHE B N 1
ATOM 1682 C CA . PHE B 1 9 ? -45.531 46.906 -28.625 1 23.72 9 PHE B CA 1
ATOM 1683 C C . PHE B 1 9 ? -45.094 48.281 -28.078 1 23.72 9 PHE B C 1
ATOM 1685 O O . PHE B 1 9 ? -44.75 49.156 -28.828 1 23.72 9 PHE B O 1
ATOM 1692 N N . PHE B 1 10 ? -45.969 48.875 -27.078 1 22.38 10 PHE B N 1
ATOM 1693 C CA . PHE B 1 10 ? -45.5 50.219 -26.781 1 22.38 10 PHE B CA 1
ATOM 1694 C C . PHE B 1 10 ? -44.031 50.188 -26.344 1 22.38 10 PHE B C 1
ATOM 1696 O O . PHE B 1 10 ? -43.656 49.531 -25.375 1 22.38 10 PHE B O 1
ATOM 1703 N N . ILE B 1 11 ? -43.125 50.344 -27.25 1 23.16 11 ILE B N 1
ATOM 1704 C CA . ILE B 1 11 ? -41.656 50.438 -27.266 1 23.16 11 ILE B CA 1
ATOM 1705 C C . ILE B 1 11 ? -41.188 51.625 -26.422 1 23.16 11 ILE B C 1
ATOM 1707 O O . ILE B 1 11 ? -41.375 52.781 -26.797 1 23.16 11 ILE B O 1
ATOM 1711 N N . LEU B 1 12 ? -41.812 51.781 -25.156 1 21.81 12 LEU B N 1
ATOM 1712 C CA . LEU B 1 12 ? -41.344 53 -24.5 1 21.81 12 LEU B CA 1
ATOM 1713 C C . LEU B 1 12 ? -39.812 53.094 -24.5 1 21.81 12 LEU B C 1
ATOM 1715 O O . LEU B 1 12 ? -39.156 52.094 -24.188 1 21.81 12 LEU B O 1
ATOM 1719 N N . SER B 1 13 ? -39.312 53.969 -25.312 1 22.14 13 SER B N 1
ATOM 1720 C CA . SER B 1 13 ? -37.969 54.438 -25.625 1 22.14 13 SER B CA 1
ATOM 1721 C C . SER B 1 13 ? -37.25 54.969 -24.391 1 22.14 13 SER B C 1
ATOM 1723 O O . SER B 1 13 ? -37.469 56.125 -23.969 1 22.14 13 SER B O 1
ATOM 1725 N N . LEU B 1 14 ? -37.469 54.344 -23.203 1 24.34 14 LEU B N 1
ATOM 1726 C CA . LEU B 1 14 ? -36.906 55.062 -22.062 1 24.34 14 LEU B CA 1
ATOM 1727 C C . LEU B 1 14 ? -35.406 55.375 -22.312 1 24.34 14 LEU B C 1
ATOM 1729 O O . LEU B 1 14 ? -34.656 54.469 -22.672 1 24.34 14 LEU B O 1
ATOM 1733 N N . GLY B 1 15 ? -35.188 56.688 -22.594 1 20.53 15 GLY B N 1
ATOM 1734 C CA . GLY B 1 15 ? -34.062 57.562 -22.938 1 20.53 15 GLY B CA 1
ATOM 1735 C C . GLY B 1 15 ? -32.844 57.312 -22.094 1 20.53 15 GLY B C 1
ATOM 1736 O O . GLY B 1 15 ? -31.781 56.906 -22.625 1 20.53 15 GLY B O 1
ATOM 1737 N N . LYS B 1 16 ? -32.5 58.312 -21.219 1 25.72 16 LYS B N 1
ATOM 1738 C CA . LYS B 1 16 ? -31.25 59.031 -21.094 1 25.72 16 LYS B CA 1
ATOM 1739 C C . LYS B 1 16 ? -30.281 58.312 -20.156 1 25.72 16 LYS B C 1
ATOM 1741 O O . LYS B 1 16 ? -30.594 58.094 -18.984 1 25.72 16 LYS B O 1
ATOM 1746 N N . THR B 1 17 ? -29.594 57.312 -20.594 1 25.98 17 THR B N 1
ATOM 1747 C CA . THR B 1 17 ? -28.609 56.531 -19.859 1 25.98 17 THR B CA 1
ATOM 1748 C C . THR B 1 17 ? -27.484 57.438 -19.344 1 25.98 17 THR B C 1
ATOM 1750 O O . THR B 1 17 ? -26.797 58.094 -20.125 1 25.98 17 THR B O 1
ATOM 1753 N N . ASN B 1 18 ? -27.797 58.344 -18.297 1 21.78 18 ASN B N 1
ATOM 1754 C CA . ASN B 1 18 ? -26.766 59.188 -17.703 1 21.78 18 ASN B CA 1
ATOM 1755 C C . ASN B 1 18 ? -25.484 58.406 -17.438 1 21.78 18 ASN B C 1
ATOM 1757 O O . ASN B 1 18 ? -25.531 57.281 -16.938 1 21.78 18 ASN B O 1
ATOM 1761 N N . THR B 1 19 ? -24.438 58.75 -18.172 1 23.61 19 THR B N 1
ATOM 1762 C CA . THR B 1 19 ? -23.062 58.312 -18.281 1 23.61 19 THR B CA 1
ATOM 1763 C C . THR B 1 19 ? -22.328 58.469 -16.953 1 23.61 19 THR B C 1
ATOM 1765 O O . THR B 1 19 ? -22.031 59.594 -16.531 1 23.61 19 THR B O 1
ATOM 1768 N N . LEU B 1 20 ? -22.953 58.094 -15.773 1 22.3 20 LEU B N 1
ATOM 1769 C CA . LEU B 1 20 ? -22.156 58.281 -14.562 1 22.3 20 LEU B CA 1
ATOM 1770 C C . LEU B 1 20 ? -20.719 57.812 -14.781 1 22.3 20 LEU B C 1
ATOM 1772 O O . LEU B 1 20 ? -20.484 56.656 -15.148 1 22.3 20 LEU B O 1
ATOM 1776 N N . LYS B 1 21 ? -19.859 58.781 -15.102 1 24.16 21 LYS B N 1
ATOM 1777 C CA . LYS B 1 21 ? -18.406 58.719 -15.172 1 24.16 21 LYS B CA 1
ATOM 1778 C C . LYS B 1 21 ? -17.797 58.094 -13.914 1 24.16 21 LYS B C 1
ATOM 1780 O O . LYS B 1 21 ? -17.859 58.719 -12.836 1 24.16 21 LYS B O 1
ATOM 1785 N N . ARG B 1 22 ? -18.141 56.844 -13.57 1 24.61 22 ARG B N 1
ATOM 1786 C CA . ARG B 1 22 ? -17.469 56.312 -12.398 1 24.61 22 ARG B CA 1
ATOM 1787 C C . ARG B 1 22 ? -15.961 56.5 -12.477 1 24.61 22 ARG B C 1
ATOM 1789 O O . ARG B 1 22 ? -15.312 56.031 -13.406 1 24.61 22 ARG B O 1
ATOM 1796 N N . LYS B 1 23 ? -15.5 57.719 -12.023 1 24.17 23 LYS B N 1
ATOM 1797 C CA . LYS B 1 23 ? -14.094 57.969 -11.742 1 24.17 23 LYS B CA 1
ATOM 1798 C C . LYS B 1 23 ? -13.445 56.781 -11.023 1 24.17 23 LYS B C 1
ATOM 1800 O O . LYS B 1 23 ? -13.844 56.438 -9.914 1 24.17 23 LYS B O 1
ATOM 1805 N N . ARG B 1 24 ? -13.055 55.781 -11.75 1 24.2 24 ARG B N 1
ATOM 1806 C CA . ARG B 1 24 ? -12.234 54.656 -11.266 1 24.2 24 ARG B CA 1
ATOM 1807 C C . ARG B 1 24 ? -10.969 55.188 -10.586 1 24.2 24 ARG B C 1
ATOM 1809 O O . ARG B 1 24 ? -10.117 55.812 -11.242 1 24.2 24 ARG B O 1
ATOM 1816 N N . ALA B 1 25 ? -11.141 55.875 -9.422 1 22.38 25 ALA B N 1
ATOM 1817 C CA . ALA B 1 25 ? -9.93 56.156 -8.656 1 22.38 25 ALA B CA 1
ATOM 1818 C C . ALA B 1 25 ? -8.945 55 -8.719 1 22.38 25 ALA B C 1
ATOM 1820 O O . ALA B 1 25 ? -9.312 53.844 -8.453 1 22.38 25 ALA B O 1
ATOM 1821 N N . LYS B 1 26 ? -7.98 55.125 -9.578 1 23.22 26 LYS B N 1
ATOM 1822 C CA . LYS B 1 26 ? -6.781 54.312 -9.719 1 23.22 26 LYS B CA 1
ATOM 1823 C C . LYS B 1 26 ? -6.098 54.125 -8.367 1 23.22 26 LYS B C 1
ATOM 1825 O O . LYS B 1 26 ? -5.582 55.062 -7.777 1 23.22 26 LYS B O 1
ATOM 1830 N N . LEU B 1 27 ? -6.801 53.469 -7.383 1 22.44 27 LEU B N 1
ATOM 1831 C CA . LEU B 1 27 ? -6.035 53.125 -6.191 1 22.44 27 LEU B CA 1
ATOM 1832 C C . LEU B 1 27 ? -4.641 52.625 -6.566 1 22.44 27 LEU B C 1
ATOM 1834 O O . LEU B 1 27 ? -4.5 51.656 -7.297 1 22.44 27 LEU B O 1
ATOM 1838 N N . SER B 1 28 ? -3.734 53.531 -6.645 1 20.58 28 SER B N 1
ATOM 1839 C CA . SER B 1 28 ? -2.311 53.281 -6.855 1 20.58 28 SER B CA 1
ATOM 1840 C C . SER B 1 28 ? -1.797 52.188 -5.945 1 20.58 28 SER B C 1
ATOM 1842 O O . SER B 1 28 ? -1.924 52.25 -4.723 1 20.58 28 SER B O 1
ATOM 1844 N N . ARG B 1 29 ? -1.801 50.969 -6.316 1 23.7 29 ARG B N 1
ATOM 1845 C CA . ARG B 1 29 ? -1.388 49.719 -5.684 1 23.7 29 ARG B CA 1
ATOM 1846 C C . ARG B 1 29 ? 0.066 49.781 -5.23 1 23.7 29 ARG B C 1
ATOM 1848 O O . ARG B 1 29 ? 0.633 48.781 -4.793 1 23.7 29 ARG B O 1
ATOM 1855 N N . LYS B 1 30 ? 0.809 50.781 -5.719 1 25.02 30 LYS B N 1
ATOM 1856 C CA . LYS B 1 30 ? 2.211 50.375 -5.707 1 25.02 30 LYS B CA 1
ATOM 1857 C C . LYS B 1 30 ? 2.766 50.375 -4.285 1 25.02 30 LYS B C 1
ATOM 1859 O O . LYS B 1 30 ? 3.982 50.312 -4.09 1 25.02 30 LYS B O 1
ATOM 1864 N N . ALA B 1 31 ? 2.059 50.719 -3.303 1 25.7 31 ALA B N 1
ATOM 1865 C CA . ALA B 1 31 ? 3.021 50.844 -2.209 1 25.7 31 ALA B CA 1
ATOM 1866 C C . ALA B 1 31 ? 3.875 49.594 -2.104 1 25.7 31 ALA B C 1
ATOM 1868 O O . ALA B 1 31 ? 3.35 48.469 -1.924 1 25.7 31 ALA B O 1
ATOM 1869 N N . GLY B 1 32 ? 5 49.531 -2.811 1 21.06 32 GLY B N 1
ATOM 1870 C CA . GLY B 1 32 ? 6.121 48.625 -2.814 1 21.06 32 GLY B CA 1
ATOM 1871 C C . GLY B 1 32 ? 6.566 48.219 -1.421 1 21.06 32 GLY B C 1
ATOM 1872 O O . GLY B 1 32 ? 6.84 49.062 -0.578 1 21.06 32 GLY B O 1
ATOM 1873 N N . PHE B 1 33 ? 5.906 47.25 -0.794 1 22.53 33 PHE B N 1
ATOM 1874 C CA . PHE B 1 33 ? 6.492 46.688 0.416 1 22.53 33 PHE B CA 1
ATOM 1875 C C . PHE B 1 33 ? 8.008 46.594 0.286 1 22.53 33 PHE B C 1
ATOM 1877 O O . PHE B 1 33 ? 8.508 45.812 -0.514 1 22.53 33 PHE B O 1
ATOM 1884 N N . ASP B 1 34 ? 8.68 47.625 0.27 1 25.52 34 ASP B N 1
ATOM 1885 C CA . ASP B 1 34 ? 10.133 47.688 0.391 1 25.52 34 ASP B CA 1
ATOM 1886 C C . ASP B 1 34 ? 10.633 46.594 1.346 1 25.52 34 ASP B C 1
ATOM 1888 O O . ASP B 1 34 ? 10.219 46.562 2.506 1 25.52 34 ASP B O 1
ATOM 1892 N N . CYS B 1 35 ? 10.961 45.469 0.803 1 24.08 35 CYS B N 1
ATOM 1893 C CA . CYS B 1 35 ? 11.711 44.375 1.388 1 24.08 35 CYS B CA 1
ATOM 1894 C C . CYS B 1 35 ? 12.859 44.875 2.246 1 24.08 35 CYS B C 1
ATOM 1896 O O . CYS B 1 35 ? 13.602 45.781 1.831 1 24.08 35 CYS B O 1
ATOM 1898 N N . PHE B 1 36 ? 12.719 44.938 3.5 1 24.98 36 PHE B N 1
ATOM 1899 C CA . PHE B 1 36 ? 13.789 45.312 4.41 1 24.98 36 PHE B CA 1
ATOM 1900 C C . PHE B 1 36 ? 15.141 44.844 3.895 1 24.98 36 PHE B C 1
ATOM 1902 O O . PHE B 1 36 ? 15.258 43.688 3.438 1 24.98 36 PHE B O 1
ATOM 1909 N N . PRO B 1 37 ? 16.062 45.625 3.412 1 28.64 37 PRO B N 1
ATOM 1910 C CA . PRO B 1 37 ? 17.344 45.344 2.773 1 28.64 37 PRO B CA 1
ATOM 1911 C C . PRO B 1 37 ? 18.094 44.188 3.445 1 28.64 37 PRO B C 1
ATOM 1913 O O . PRO B 1 37 ? 18.781 43.406 2.77 1 28.64 37 PRO B O 1
ATOM 1916 N N . GLY B 1 38 ? 18.422 44.219 4.758 1 28.42 38 GLY B N 1
ATOM 1917 C CA . GLY B 1 38 ? 19.516 43.531 5.41 1 28.42 38 GLY B CA 1
ATOM 1918 C C . GLY B 1 38 ? 19.344 42.031 5.406 1 28.42 38 GLY B C 1
ATOM 1919 O O . GLY B 1 38 ? 20.219 41.281 5.891 1 28.42 38 GLY B O 1
ATOM 1920 N N . LEU B 1 39 ? 18.141 41.531 5.594 1 28.7 39 LEU B N 1
ATOM 1921 C CA . LEU B 1 39 ? 18.094 40.062 5.754 1 28.7 39 LEU B CA 1
ATOM 1922 C C . LEU B 1 39 ? 18.422 39.375 4.441 1 28.7 39 LEU B C 1
ATOM 1924 O O . LEU B 1 39 ? 17.562 39.281 3.549 1 28.7 39 LEU B O 1
ATOM 1928 N N . SER B 1 40 ? 19.484 39.688 3.812 1 29.75 40 SER B N 1
ATOM 1929 C CA . SER B 1 40 ? 19.953 38.812 2.727 1 29.75 40 SER B CA 1
ATOM 1930 C C . SER B 1 40 ? 19.781 37.344 3.07 1 29.75 40 SER B C 1
ATOM 1932 O O . SER B 1 40 ? 20.359 36.844 4.043 1 29.75 40 SER B O 1
ATOM 1934 N N . CYS B 1 41 ? 18.641 36.812 2.947 1 29.8 41 CYS B N 1
ATOM 1935 C CA . CYS B 1 41 ? 18.312 35.406 3.164 1 29.8 41 CYS B CA 1
ATOM 1936 C C . CYS B 1 41 ? 19.281 34.5 2.422 1 29.8 41 CYS B C 1
ATOM 1938 O O . CYS B 1 41 ? 19.234 34.406 1.195 1 29.8 41 CYS B O 1
ATOM 1940 N N . SER B 1 42 ? 20.578 34.594 2.646 1 31.28 42 SER B N 1
ATOM 1941 C CA . SER B 1 42 ? 21.484 33.594 2.096 1 31.28 42 SER B CA 1
ATOM 1942 C C . SER B 1 42 ? 20.891 32.188 2.205 1 31.28 42 SER B C 1
ATOM 1944 O O . SER B 1 42 ? 20.703 31.672 3.311 1 31.28 42 SER B O 1
ATOM 1946 N N . THR B 1 43 ? 20.016 31.703 1.457 1 35.97 43 THR B N 1
ATOM 1947 C CA . THR B 1 43 ? 19.375 30.422 1.169 1 35.97 43 THR B CA 1
ATOM 1948 C C . THR B 1 43 ? 20.344 29.266 1.387 1 35.97 43 THR B C 1
ATOM 1950 O O . THR B 1 43 ? 19.969 28.109 1.259 1 35.97 43 THR B O 1
ATOM 1953 N N . GLU B 1 44 ? 21.641 29.438 1.305 1 37.53 44 GLU B N 1
ATOM 1954 C CA . GLU B 1 44 ? 22.656 28.375 1.264 1 37.53 44 GLU B CA 1
ATOM 1955 C C . GLU B 1 44 ? 22.625 27.547 2.537 1 37.53 44 GLU B C 1
ATOM 1957 O O . GLU B 1 44 ? 22.812 26.328 2.49 1 37.53 44 GLU B O 1
ATOM 1962 N N . LYS B 1 45 ? 22.828 28.156 3.746 1 37.19 45 LYS B N 1
ATOM 1963 C CA . LYS B 1 45 ? 23.25 27.5 4.98 1 37.19 45 LYS B CA 1
ATOM 1964 C C . LYS B 1 45 ? 22.047 26.906 5.719 1 37.19 45 LYS B C 1
ATOM 1966 O O . LYS B 1 45 ? 22.016 26.906 6.953 1 37.19 45 LYS B O 1
ATOM 1971 N N . PHE B 1 46 ? 20.828 26.906 5.215 1 41.75 46 PHE B N 1
ATOM 1972 C CA . PHE B 1 46 ? 19.891 26.141 6.031 1 41.75 46 PHE B CA 1
ATOM 1973 C C . PHE B 1 46 ? 20.438 24.734 6.301 1 41.75 46 PHE B C 1
ATOM 1975 O O . PHE B 1 46 ? 20.359 23.875 5.434 1 41.75 46 PHE B O 1
ATOM 1982 N N . GLY B 1 47 ? 21.469 24.469 7.02 1 45.91 47 GLY B N 1
ATOM 1983 C CA . GLY B 1 47 ? 22.312 23.359 7.445 1 45.91 47 GLY 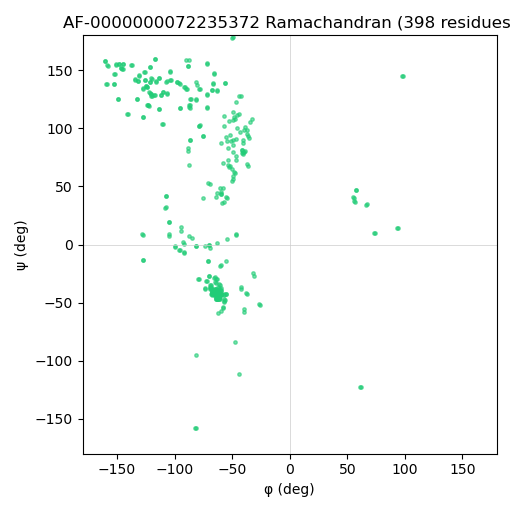B CA 1
ATOM 1984 C C . GLY B 1 47 ? 21.5 22.172 7.973 1 45.91 47 GLY B C 1
ATOM 1985 O O . GLY B 1 47 ? 20.281 22.188 7.914 1 45.91 47 GLY B O 1
ATOM 1986 N N . ALA B 1 48 ? 22.172 21.109 8.359 1 51.81 48 ALA B N 1
ATOM 1987 C CA . ALA B 1 48 ? 21.734 19.875 9 1 51.81 48 ALA B CA 1
ATOM 1988 C C . ALA B 1 48 ? 20.719 20.156 10.102 1 51.81 48 ALA B C 1
ATOM 1990 O O . ALA B 1 48 ? 19.734 19.422 10.258 1 51.81 48 ALA B O 1
ATOM 1991 N N . LEU B 1 49 ? 20.891 21.203 10.852 1 47.81 49 LEU B N 1
ATOM 1992 C CA . LEU B 1 49 ? 20 21.578 11.938 1 47.81 49 LEU B CA 1
ATOM 1993 C C . LEU B 1 49 ? 18.641 22.016 11.406 1 47.81 49 LEU B C 1
ATOM 1995 O O . LEU B 1 49 ? 17.609 21.688 11.984 1 47.81 49 LEU B O 1
ATOM 1999 N N . ASP B 1 50 ? 18.656 22.656 10.25 1 62 50 ASP B N 1
ATOM 2000 C CA . ASP B 1 50 ? 17.391 23.109 9.664 1 62 50 ASP B CA 1
ATOM 2001 C C . ASP B 1 50 ? 16.594 21.938 9.109 1 62 50 ASP B C 1
ATOM 2003 O O . ASP B 1 50 ? 15.375 21.875 9.297 1 62 50 ASP B O 1
ATOM 2007 N N . ARG B 1 51 ? 17.359 21.031 8.688 1 67.81 51 ARG B N 1
ATOM 2008 C CA . ARG B 1 51 ? 16.672 19.859 8.148 1 67.81 51 ARG B CA 1
ATOM 2009 C C . ARG B 1 51 ? 16.062 19.016 9.266 1 67.81 51 ARG B C 1
ATOM 2011 O O . ARG B 1 51 ? 14.953 18.5 9.125 1 67.81 51 ARG B O 1
ATOM 2018 N N . SER B 1 52 ? 16.797 18.969 10.297 1 73.81 52 SER B N 1
ATOM 2019 C CA . SER B 1 52 ? 16.297 18.219 11.445 1 73.81 52 SER B CA 1
ATOM 2020 C C . SER B 1 52 ? 15.039 18.859 12.016 1 73.81 52 SER B C 1
ATOM 2022 O O . SER B 1 52 ? 14.102 18.156 12.398 1 73.81 52 SER B O 1
ATOM 2024 N N . LEU B 1 53 ? 15.078 20.125 12.031 1 73.62 53 LEU B N 1
ATOM 2025 C CA . LEU B 1 53 ? 13.906 20.844 12.539 1 73.62 53 LEU B CA 1
ATOM 2026 C C . LEU B 1 53 ? 12.719 20.656 11.602 1 73.62 53 LEU B C 1
ATOM 2028 O O . LEU B 1 53 ? 11.586 20.453 12.055 1 73.62 53 LEU B O 1
ATOM 2032 N N . ALA B 1 54 ? 13.055 20.703 10.383 1 75.75 54 ALA B N 1
ATOM 2033 C CA . ALA B 1 54 ? 11.992 20.516 9.398 1 75.75 54 ALA B CA 1
ATOM 2034 C C . ALA B 1 54 ? 11.406 19.109 9.5 1 75.75 54 ALA B C 1
ATOM 2036 O O . ALA B 1 54 ? 10.188 18.938 9.445 1 75.75 54 ALA B O 1
ATOM 2037 N N . ALA B 1 55 ? 12.305 18.234 9.688 1 81.19 55 ALA B N 1
ATOM 2038 C CA . ALA B 1 55 ? 11.867 16.844 9.82 1 81.19 55 ALA B CA 1
ATOM 2039 C C . ALA B 1 55 ? 10.984 16.672 11.055 1 81.19 55 ALA B C 1
ATOM 2041 O O . ALA B 1 55 ? 9.961 15.984 11 1 81.19 55 ALA B O 1
ATOM 2042 N N . GLU B 1 56 ? 11.422 17.188 12.039 1 82.75 56 GLU B N 1
ATOM 2043 C CA . GLU B 1 56 ? 10.641 17.109 13.273 1 82.75 56 GLU B CA 1
ATOM 2044 C C . GLU B 1 56 ? 9.266 17.75 13.094 1 82.75 56 GLU B C 1
ATOM 2046 O O . GLU B 1 56 ? 8.266 17.25 13.594 1 82.75 56 GLU B O 1
ATOM 2051 N N . ARG B 1 57 ? 9.242 18.812 12.398 1 82.25 57 ARG B N 1
ATOM 2052 C CA . ARG B 1 57 ? 7.984 19.516 12.164 1 82.25 57 ARG B CA 1
ATOM 2053 C C . ARG B 1 57 ? 7.055 18.672 11.289 1 82.25 57 ARG B C 1
ATOM 2055 O O . ARG B 1 57 ? 5.84 18.656 11.508 1 82.25 57 ARG B O 1
ATOM 2062 N N . VAL B 1 58 ? 7.621 18.031 10.359 1 88.69 58 VAL B N 1
ATOM 2063 C CA . VAL B 1 58 ? 6.832 17.172 9.484 1 88.69 58 VAL B CA 1
ATOM 2064 C C . VAL B 1 58 ? 6.234 16.016 10.297 1 88.69 58 VAL B C 1
ATOM 2066 O O . VAL B 1 58 ? 5.055 15.695 10.156 1 88.69 58 VAL B O 1
ATOM 2069 N N . GLU B 1 59 ? 7.012 15.508 11.148 1 88.25 59 GLU B N 1
ATOM 2070 C CA . GLU B 1 59 ? 6.539 14.414 11.992 1 88.25 59 GLU B CA 1
ATOM 2071 C C . GLU B 1 59 ? 5.43 14.883 12.93 1 88.25 59 GLU B C 1
ATOM 2073 O O . GLU B 1 59 ? 4.418 14.195 13.094 1 88.25 59 GLU B O 1
ATOM 2078 N N . GLN B 1 60 ? 5.613 16.016 13.492 1 87.06 60 GLN B N 1
ATOM 2079 C CA . GLN B 1 60 ? 4.609 16.562 14.398 1 87.06 60 GLN B CA 1
ATOM 2080 C C . GLN B 1 60 ? 3.312 16.875 13.664 1 87.06 60 GLN B C 1
ATOM 2082 O O . GLN B 1 60 ? 2.221 16.609 14.172 1 87.06 60 GLN B O 1
ATOM 2087 N N . ALA B 1 61 ? 3.523 17.422 12.523 1 89.69 61 ALA B N 1
ATOM 2088 C CA . ALA B 1 61 ? 2.346 17.734 11.719 1 89.69 61 ALA B CA 1
ATOM 2089 C C . ALA B 1 61 ? 1.583 16.453 11.352 1 89.69 61 ALA B C 1
ATOM 2091 O O . ALA B 1 61 ? 0.35 16.438 11.367 1 89.69 61 ALA B O 1
ATOM 2092 N N . THR B 1 62 ? 2.289 15.445 11.039 1 92.44 62 THR B N 1
ATOM 2093 C CA . THR B 1 62 ? 1.664 14.18 10.695 1 92.44 62 THR B CA 1
ATOM 2094 C C . THR B 1 62 ? 0.86 13.633 11.867 1 92.44 62 THR B C 1
ATOM 2096 O O . THR B 1 62 ? -0.276 13.188 11.703 1 92.44 62 THR B O 1
ATOM 2099 N N . GLU B 1 63 ? 1.432 13.727 13.023 1 89.75 63 GLU B N 1
ATOM 2100 C CA . GLU B 1 63 ? 0.742 13.258 14.219 1 89.75 63 GLU B CA 1
ATOM 2101 C C . GLU B 1 63 ? -0.512 14.078 14.5 1 89.75 63 GLU B C 1
ATOM 2103 O O . GLU B 1 63 ? -1.54 13.531 14.906 1 89.75 63 GLU B O 1
ATOM 2108 N N . LEU B 1 64 ? -0.386 15.367 14.312 1 88.5 64 LEU B N 1
ATOM 2109 C CA . LEU B 1 64 ? -1.537 16.234 14.523 1 88.5 64 LEU B CA 1
ATOM 2110 C C . LEU B 1 64 ? -2.646 15.914 13.523 1 88.5 64 LEU B C 1
ATOM 2112 O O . LEU B 1 64 ? -3.826 15.906 13.883 1 88.5 64 LEU B O 1
ATOM 2116 N N . MET B 1 65 ? -2.279 15.625 12.375 1 89.75 65 MET B N 1
ATOM 2117 C CA . MET B 1 65 ? -3.26 15.258 11.359 1 89.75 65 MET B CA 1
ATOM 2118 C C . MET B 1 65 ? -3.971 13.961 11.727 1 89.75 65 MET B C 1
ATOM 2120 O O . MET B 1 65 ? -5.191 13.859 11.602 1 89.75 65 MET B O 1
ATOM 2124 N N . ASN B 1 66 ? -3.193 13.023 12.172 1 91.31 66 ASN B N 1
ATOM 2125 C CA . ASN B 1 66 ? -3.795 11.781 12.641 1 91.31 66 ASN B CA 1
ATOM 2126 C C . ASN B 1 66 ? -4.844 12.039 13.727 1 91.31 66 ASN B C 1
ATOM 2128 O O . ASN B 1 66 ? -5.926 11.453 13.695 1 91.31 66 ASN B O 1
ATOM 2132 N N . GLN B 1 67 ? -4.523 12.891 14.594 1 89.44 67 GLN B N 1
ATOM 2133 C CA . GLN B 1 67 ? -5.418 13.195 15.703 1 89.44 67 GLN B CA 1
ATOM 2134 C C . GLN B 1 67 ? -6.68 13.906 15.219 1 89.44 67 GLN B C 1
ATOM 2136 O O . GLN B 1 67 ? -7.785 13.602 15.672 1 89.44 67 GLN B O 1
ATOM 2141 N N . ILE B 1 68 ? -6.523 14.812 14.352 1 88.75 68 ILE B N 1
ATOM 2142 C CA . ILE B 1 68 ? -7.652 15.562 13.812 1 88.75 68 ILE B CA 1
ATOM 2143 C C . ILE B 1 68 ? -8.602 14.617 13.078 1 88.75 68 ILE B C 1
ATOM 2145 O O . ILE B 1 68 ? -9.812 14.641 13.305 1 88.75 68 ILE B O 1
ATOM 2149 N N . LEU B 1 69 ? -8.047 13.781 12.266 1 91 69 LEU B N 1
ATOM 2150 C CA . LEU B 1 69 ? -8.867 12.852 11.492 1 91 69 LEU B CA 1
ATOM 2151 C C . LEU B 1 69 ? -9.609 11.891 12.422 1 91 69 LEU B C 1
ATOM 2153 O O . LEU B 1 69 ? -10.805 11.633 12.219 1 91 69 LEU B O 1
ATOM 2157 N N . GLN B 1 70 ? -8.906 11.445 13.383 1 90.62 70 GLN B N 1
ATOM 2158 C CA . GLN B 1 70 ? -9.547 10.555 14.352 1 90.62 70 GLN B CA 1
ATOM 2159 C C . GLN B 1 70 ? -10.688 11.273 15.086 1 90.62 70 GLN B C 1
ATOM 2161 O O . GLN B 1 70 ? -11.773 10.719 15.242 1 90.62 70 GLN B O 1
ATOM 2166 N N . ALA B 1 71 ? -10.477 12.445 15.539 1 88.75 71 ALA B N 1
ATOM 2167 C CA . ALA B 1 71 ? -11.453 13.219 16.281 1 88.75 71 ALA B CA 1
ATOM 2168 C C . ALA B 1 71 ? -12.672 13.539 15.43 1 88.75 71 ALA B C 1
ATOM 2170 O O . ALA B 1 71 ? -13.797 13.625 15.938 1 88.75 71 ALA B O 1
ATOM 2171 N N . ASP B 1 72 ? -12.469 13.648 14.133 1 89.62 72 ASP B N 1
ATOM 2172 C CA . ASP B 1 72 ? -13.539 14.031 13.219 1 89.62 72 ASP B CA 1
ATOM 2173 C C . ASP B 1 72 ? -14.25 12.797 12.664 1 89.62 72 ASP B C 1
ATOM 2175 O O . ASP B 1 72 ? -15.094 12.906 11.766 1 89.62 72 ASP B O 1
ATOM 2179 N N . GLY B 1 73 ? -13.812 11.625 13.094 1 92.25 73 GLY B N 1
ATOM 2180 C CA . GLY B 1 73 ? -14.516 10.414 12.703 1 92.25 73 GLY B CA 1
ATOM 2181 C C . GLY B 1 73 ? -13.922 9.758 11.469 1 92.25 73 GLY B C 1
ATOM 2182 O O . GLY B 1 73 ? -14.562 8.914 10.844 1 92.25 73 GLY B O 1
ATOM 2183 N N . PHE B 1 74 ? -12.703 10.211 11.141 1 94.5 74 PHE B N 1
ATOM 2184 C CA . PHE B 1 74 ? -12.047 9.648 9.961 1 94.5 74 PHE B CA 1
ATOM 2185 C C . PHE B 1 74 ? -10.891 8.75 10.367 1 94.5 74 PHE B C 1
ATOM 2187 O O . PHE B 1 74 ? -9.852 8.727 9.695 1 94.5 74 PHE B O 1
ATOM 2194 N N . GLY B 1 75 ? -11.023 8.109 11.5 1 95.44 75 GLY B N 1
ATOM 2195 C CA . GLY B 1 75 ? -10.031 7.152 11.953 1 95.44 75 GLY B CA 1
ATOM 2196 C C . GLY B 1 75 ? -10.188 5.781 11.328 1 95.44 75 GLY B C 1
ATOM 2197 O O . GLY B 1 75 ? -10.766 5.652 10.242 1 95.44 75 GLY B O 1
ATOM 2198 N N . ALA B 1 76 ? -9.688 4.832 11.938 1 97 76 ALA B N 1
ATOM 2199 C CA . ALA B 1 76 ? -9.633 3.465 11.43 1 97 76 ALA B CA 1
ATOM 2200 C C . ALA B 1 76 ? -11.039 2.914 11.195 1 97 76 ALA B C 1
ATOM 2202 O O . ALA B 1 76 ? -11.266 2.164 10.242 1 97 76 ALA B O 1
ATOM 2203 N N . ASP B 1 77 ? -11.961 3.295 12.008 1 97.12 77 ASP B N 1
ATOM 2204 C CA . ASP B 1 77 ? -13.328 2.814 11.859 1 97.12 77 ASP B CA 1
ATOM 2205 C C . ASP B 1 77 ? -13.938 3.279 10.539 1 97.12 77 ASP B C 1
ATOM 2207 O O . ASP B 1 77 ? -14.664 2.527 9.883 1 97.12 77 ASP B O 1
ATOM 2211 N N . ASN B 1 78 ? -13.664 4.52 10.258 1 98.19 78 ASN B N 1
ATOM 2212 C CA . ASN B 1 78 ? -14.188 5.035 8.992 1 98.19 78 ASN B CA 1
ATOM 2213 C C . ASN B 1 78 ? -13.516 4.367 7.797 1 98.19 78 ASN B C 1
ATOM 2215 O O . ASN B 1 78 ? -14.188 4.051 6.805 1 98.19 78 ASN B O 1
ATOM 2219 N N . VAL B 1 79 ? -12.227 4.176 7.844 1 98.56 79 VAL B N 1
ATOM 2220 C CA . VAL B 1 79 ? -11.523 3.453 6.789 1 98.56 79 VAL B CA 1
ATOM 2221 C C . VAL B 1 79 ? -12.125 2.057 6.629 1 98.56 79 VAL B C 1
ATOM 2223 O O . VAL B 1 79 ? -12.344 1.593 5.508 1 98.56 79 VAL B O 1
ATOM 2226 N N . ALA B 1 80 ? -12.398 1.422 7.75 1 98.5 80 ALA B N 1
ATOM 2227 C CA . ALA B 1 80 ? -13.008 0.097 7.734 1 98.5 80 ALA B CA 1
ATOM 2228 C C . ALA B 1 80 ? -14.367 0.13 7.035 1 98.5 80 ALA B C 1
ATOM 2230 O O . ALA B 1 80 ? -14.695 -0.773 6.262 1 98.5 80 ALA B O 1
ATOM 2231 N N . LYS B 1 81 ? -15.094 1.111 7.336 1 98.5 81 LYS B N 1
ATOM 2232 C CA . LYS B 1 81 ? -16.406 1.255 6.719 1 98.5 81 LYS B CA 1
ATOM 2233 C C . LYS B 1 81 ? -16.281 1.427 5.207 1 98.5 81 LYS B C 1
ATOM 2235 O O . LYS B 1 81 ? -17.078 0.858 4.449 1 98.5 81 LYS B O 1
ATOM 2240 N N . VAL B 1 82 ? -15.359 2.236 4.801 1 98.75 82 VAL B N 1
ATOM 2241 C CA . VAL B 1 82 ? -15.148 2.447 3.371 1 98.75 82 VAL B CA 1
ATOM 2242 C C . VAL B 1 82 ? -14.719 1.14 2.713 1 98.75 82 VAL B C 1
ATOM 2244 O O . VAL B 1 82 ? -15.188 0.8 1.625 1 98.75 82 VAL B O 1
ATOM 2247 N N . ASN B 1 83 ? -13.844 0.439 3.367 1 98.75 83 ASN B N 1
ATOM 2248 C CA . ASN B 1 83 ? -13.43 -0.867 2.865 1 98.75 83 ASN B CA 1
ATOM 2249 C C . ASN B 1 83 ? -14.609 -1.828 2.762 1 98.75 83 ASN B C 1
ATOM 2251 O O . ASN B 1 83 ? -14.727 -2.568 1.784 1 98.75 83 ASN B O 1
ATOM 2255 N N . GLU B 1 84 ? -15.422 -1.814 3.729 1 98.5 84 GLU B N 1
ATOM 2256 C CA . GLU B 1 84 ? -16.625 -2.643 3.725 1 98.5 84 GLU B CA 1
ATOM 2257 C C . GLU B 1 84 ? -17.547 -2.271 2.568 1 98.5 84 GLU B C 1
ATOM 2259 O O . GLU B 1 84 ? -18.078 -3.15 1.888 1 98.5 84 GLU B O 1
ATOM 2264 N N . GLU B 1 85 ? -17.703 -1.005 2.385 1 98.69 85 GLU B N 1
ATOM 2265 C CA . GLU B 1 85 ? -18.547 -0.534 1.287 1 98.69 85 GLU B CA 1
ATOM 2266 C C . GLU B 1 85 ? -17.984 -0.977 -0.062 1 98.69 85 GLU B C 1
ATOM 2268 O O . GLU B 1 85 ? -18.75 -1.272 -0.988 1 98.69 85 GLU B O 1
ATOM 2273 N N . PHE B 1 86 ? -16.75 -0.991 -0.186 1 98.81 86 PHE B N 1
ATOM 2274 C CA . PHE B 1 86 ? -16.062 -1.439 -1.394 1 98.81 86 PHE B CA 1
ATOM 2275 C C . PHE B 1 86 ? -16.453 -2.871 -1.739 1 98.81 86 PHE B C 1
ATOM 2277 O O . PHE B 1 86 ? -16.906 -3.145 -2.854 1 98.81 86 PHE B O 1
ATOM 2284 N N . TYR B 1 87 ? -16.406 -3.723 -0.804 1 98.31 87 TYR B N 1
ATOM 2285 C CA . TYR B 1 87 ? -16.688 -5.125 -1.077 1 98.31 87 TYR B CA 1
ATOM 2286 C C . TYR B 1 87 ? -18.188 -5.375 -1.167 1 98.31 87 TYR B C 1
ATOM 2288 O O . TYR B 1 87 ? -18.641 -6.25 -1.911 1 98.31 87 TYR B O 1
ATOM 2296 N N . LYS B 1 88 ? -18.984 -4.566 -0.438 1 98 88 LYS B N 1
ATOM 2297 C CA . LYS B 1 88 ? -20.422 -4.633 -0.639 1 98 88 LYS B CA 1
ATOM 2298 C C . LYS B 1 88 ? -20.797 -4.254 -2.068 1 98 88 LYS B C 1
ATOM 2300 O O . LYS B 1 88 ? -21.641 -4.898 -2.686 1 98 88 LYS B O 1
ATOM 2305 N N . ALA B 1 89 ? -20.141 -3.203 -2.535 1 98.31 89 ALA B N 1
ATOM 2306 C CA . ALA B 1 89 ? -20.375 -2.773 -3.908 1 98.31 89 ALA B CA 1
ATOM 2307 C C . ALA B 1 89 ? -19.984 -3.859 -4.902 1 98.31 89 ALA B C 1
ATOM 2309 O O . ALA B 1 89 ? -20.688 -4.094 -5.891 1 98.31 89 ALA B O 1
ATOM 2310 N N . ILE B 1 90 ? -18.891 -4.535 -4.664 1 96.94 90 ILE B N 1
ATOM 2311 C CA . ILE B 1 90 ? -18.438 -5.629 -5.516 1 96.94 90 ILE B CA 1
ATOM 2312 C C . ILE B 1 90 ? -19.453 -6.77 -5.48 1 96.94 90 ILE B C 1
ATOM 2314 O O . ILE B 1 90 ? -19.906 -7.238 -6.531 1 96.94 90 ILE B O 1
ATOM 2318 N N . ASN B 1 91 ? -19.875 -7.113 -4.297 1 96 91 ASN B N 1
ATOM 2319 C CA . ASN B 1 91 ? -20.797 -8.227 -4.133 1 96 91 ASN B CA 1
ATOM 2320 C C . ASN B 1 91 ? -22.156 -7.934 -4.773 1 96 91 ASN B C 1
ATOM 2322 O O . ASN B 1 91 ? -22.812 -8.836 -5.281 1 96 91 ASN B O 1
ATOM 2326 N N . ARG B 1 92 ? -22.5 -6.703 -4.828 1 95.56 92 ARG B N 1
ATOM 2327 C CA . ARG B 1 92 ? -23.781 -6.293 -5.398 1 95.56 92 ARG B CA 1
ATOM 2328 C C . ARG B 1 92 ? -23.625 -5.902 -6.863 1 95.56 92 ARG B C 1
ATOM 2330 O O . ARG B 1 92 ? -24.594 -5.512 -7.512 1 95.56 92 ARG B O 1
ATOM 2337 N N . ARG B 1 93 ? -22.438 -5.895 -7.348 1 95.44 93 ARG B N 1
ATOM 2338 C CA . ARG B 1 93 ? -22.109 -5.445 -8.695 1 95.44 93 ARG B CA 1
ATOM 2339 C C . ARG B 1 93 ? -22.594 -4.016 -8.922 1 95.44 93 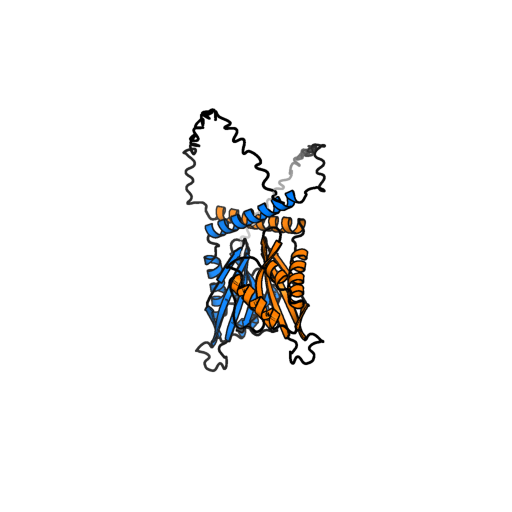ARG B C 1
ATOM 2341 O O . ARG B 1 93 ? -23.188 -3.711 -9.969 1 95.44 93 ARG B O 1
ATOM 2348 N N . ASP B 1 94 ? -22.469 -3.295 -7.914 1 97.19 94 ASP B N 1
ATOM 2349 C CA . ASP B 1 94 ? -22.859 -1.888 -7.938 1 97.19 94 ASP B CA 1
ATOM 2350 C C . ASP B 1 94 ? -21.719 -1.011 -8.438 1 97.19 94 ASP B C 1
ATOM 2352 O O . ASP B 1 94 ? -2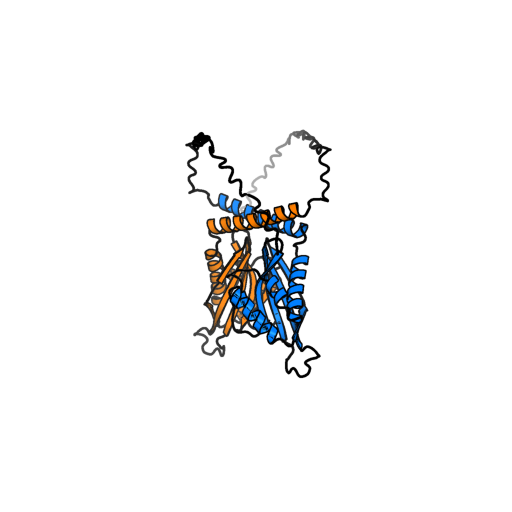0.969 -0.443 -7.641 1 97.19 94 ASP B O 1
ATOM 2356 N N . PHE B 1 95 ? -21.641 -0.787 -9.711 1 98 95 PHE B N 1
ATOM 2357 C CA . PHE B 1 95 ? -20.516 -0.083 -10.32 1 98 95 PHE B CA 1
ATOM 2358 C C . PHE B 1 95 ? -20.516 1.388 -9.922 1 98 95 PHE B C 1
ATOM 2360 O O . PHE B 1 95 ? -19.453 1.98 -9.711 1 98 95 PHE B O 1
ATOM 2367 N N . GLU B 1 96 ? -21.641 1.957 -9.836 1 98.06 96 GLU B N 1
ATOM 2368 C CA . GLU B 1 96 ? -21.719 3.373 -9.492 1 98.06 96 GLU B CA 1
ATOM 2369 C C . GLU B 1 96 ? -21.125 3.645 -8.117 1 98.06 96 GLU B C 1
ATOM 2371 O O . GLU B 1 96 ? -20.344 4.586 -7.945 1 98.06 96 GLU B O 1
ATOM 2376 N N . THR B 1 97 ? -21.5 2.838 -7.203 1 98.38 97 THR B N 1
ATOM 2377 C CA . THR B 1 97 ? -20.938 2.973 -5.863 1 98.38 97 THR B CA 1
ATOM 2378 C C . THR B 1 97 ? -19.422 2.721 -5.883 1 98.38 97 THR B C 1
ATOM 2380 O O . THR B 1 97 ? -18.656 3.473 -5.281 1 98.38 97 THR B O 1
ATOM 2383 N N . LEU B 1 98 ? -19.047 1.703 -6.605 1 98.31 98 LEU B N 1
ATOM 2384 C CA . LEU B 1 98 ? -17.625 1.377 -6.695 1 98.31 98 LEU B CA 1
ATOM 2385 C C . LEU B 1 98 ? -16.844 2.547 -7.27 1 98.31 98 LEU B C 1
ATOM 2387 O O . LEU B 1 98 ? -15.781 2.9 -6.75 1 98.31 98 LEU B O 1
ATOM 2391 N N . GLN B 1 99 ? -17.359 3.123 -8.25 1 98.31 99 GLN B N 1
ATOM 2392 C CA . GLN B 1 99 ? -16.734 4.266 -8.891 1 98.31 99 GLN B CA 1
ATOM 2393 C C . GLN B 1 99 ? -16.562 5.426 -7.914 1 98.31 99 GLN B C 1
ATOM 2395 O O . GLN B 1 99 ? -15.531 6.098 -7.906 1 98.31 99 GLN B O 1
ATOM 2400 N N . SER B 1 100 ? -17.531 5.605 -7.125 1 98.31 100 SER B N 1
ATOM 2401 C CA . SER B 1 100 ? -17.531 6.742 -6.211 1 98.31 100 SER B CA 1
ATOM 2402 C C . SER B 1 100 ? -16.5 6.562 -5.102 1 98.31 100 SER B C 1
ATOM 2404 O O . SER B 1 100 ? -16.141 7.52 -4.414 1 98.31 100 SER B O 1
ATOM 2406 N N . LEU B 1 101 ? -15.992 5.398 -4.941 1 98.69 101 LEU B N 1
ATOM 2407 C CA . LEU B 1 101 ? -15.047 5.102 -3.871 1 98.69 101 LEU B CA 1
ATOM 2408 C C . LEU B 1 101 ? -13.609 5.301 -4.344 1 98.69 101 LEU B C 1
ATOM 2410 O O . LEU B 1 101 ? -12.68 5.254 -3.537 1 98.69 101 LEU B O 1
ATOM 2414 N N . TRP B 1 102 ? -13.453 5.559 -5.641 1 98.75 102 TRP B N 1
ATOM 2415 C CA . TRP B 1 102 ? -12.109 5.711 -6.184 1 98.75 102 TRP B CA 1
ATOM 2416 C C . TRP B 1 102 ? -11.781 7.18 -6.422 1 98.75 102 TRP B C 1
ATOM 2418 O O . TRP B 1 102 ? -12.633 7.949 -6.871 1 98.75 102 TRP B O 1
ATOM 2428 N N . LEU B 1 103 ? -10.562 7.539 -6.141 1 98.56 103 LEU B N 1
ATOM 2429 C CA . LEU B 1 103 ? -10.094 8.898 -6.414 1 98.56 103 LEU B CA 1
ATOM 2430 C C . LEU B 1 103 ? -10.016 9.156 -7.914 1 98.56 103 LEU B C 1
ATOM 2432 O O . LEU B 1 103 ? -9.5 8.32 -8.664 1 98.56 103 LEU B O 1
ATOM 2436 N N . PHE B 1 104 ? -10.547 10.266 -8.305 1 97.88 104 PHE B N 1
ATOM 2437 C CA . PHE B 1 104 ? -10.391 10.695 -9.695 1 97.88 104 PHE B CA 1
ATOM 2438 C C . PHE B 1 104 ? -8.984 11.227 -9.938 1 97.88 104 PHE B C 1
ATOM 2440 O O . PHE B 1 104 ? -8.727 12.422 -9.758 1 97.88 104 PHE B O 1
ATOM 2447 N N . SER B 1 105 ? -8.141 10.32 -10.398 1 97.44 105 SER B N 1
ATOM 2448 C CA . SER B 1 105 ? -6.734 10.656 -10.594 1 97.44 105 SER B CA 1
ATOM 2449 C C . SER B 1 105 ? -6.07 9.711 -11.586 1 97.44 105 SER B C 1
ATOM 2451 O O . SER B 1 105 ? -6.453 8.539 -11.688 1 97.44 105 SER B O 1
ATOM 2453 N N . ASP B 1 106 ? -5.043 10.188 -12.219 1 96 106 ASP B N 1
ATOM 2454 C CA . ASP B 1 106 ? -4.258 9.359 -13.125 1 96 106 ASP B CA 1
ATOM 2455 C C . ASP B 1 106 ? -3.258 8.5 -12.367 1 96 106 ASP B C 1
ATOM 2457 O O . ASP B 1 106 ? -2.615 7.621 -12.945 1 96 106 ASP B O 1
ATOM 2461 N N . GLN B 1 107 ? -3.24 8.656 -11.047 1 94.94 107 GLN B N 1
ATOM 2462 C CA . GLN B 1 107 ? -2.189 8.008 -10.273 1 94.94 107 GLN B CA 1
ATOM 2463 C C . GLN B 1 107 ? -2.73 6.793 -9.523 1 94.94 107 GLN B C 1
ATOM 2465 O O . GLN B 1 107 ? -2.018 6.184 -8.727 1 94.94 107 GLN B O 1
ATOM 2470 N N . ILE B 1 108 ? -3.938 6.387 -9.797 1 98.12 108 ILE B N 1
ATOM 2471 C CA . ILE B 1 108 ? -4.477 5.23 -9.086 1 98.12 108 ILE B CA 1
ATOM 2472 C C . ILE B 1 108 ? -4.145 3.955 -9.859 1 98.12 108 ILE B C 1
ATOM 2474 O O . ILE B 1 108 ? -3.82 4.008 -11.047 1 98.12 108 ILE B O 1
ATOM 2478 N N . SER B 1 109 ? -4.168 2.805 -9.188 1 98.38 109 SER B N 1
ATOM 2479 C CA . SER B 1 109 ? -3.766 1.548 -9.812 1 98.38 109 SER B CA 1
ATOM 2480 C C . SER B 1 109 ? -4.5 0.364 -9.188 1 98.38 109 SER B C 1
ATOM 2482 O O . SER B 1 109 ? -4.977 0.449 -8.055 1 98.38 109 SER B O 1
ATOM 2484 N N . CYS B 1 110 ? -4.609 -0.674 -9.984 1 98.25 110 CYS B N 1
ATOM 2485 C CA . CYS B 1 110 ? -5.344 -1.858 -9.547 1 98.25 110 CYS B CA 1
ATOM 2486 C C . CYS B 1 110 ? -4.754 -3.121 -10.172 1 98.25 110 CYS B C 1
ATOM 2488 O O . CYS B 1 110 ? -4.578 -3.195 -11.383 1 98.25 110 CYS B O 1
ATOM 2490 N N . ALA B 1 111 ? -4.422 -4.004 -9.375 1 96.88 111 ALA B N 1
ATOM 2491 C CA . ALA B 1 111 ? -4.102 -5.375 -9.773 1 96.88 111 ALA B CA 1
ATOM 2492 C C . ALA B 1 111 ? -5.176 -6.348 -9.289 1 96.88 111 ALA B C 1
ATOM 2494 O O . ALA B 1 111 ? -5.207 -6.719 -8.117 1 96.88 111 ALA B O 1
ATOM 2495 N N . HIS B 1 112 ? -6 -6.766 -10.219 1 93.94 112 HIS B N 1
ATOM 2496 C CA . HIS B 1 112 ? -7.094 -7.676 -9.898 1 93.94 112 HIS B CA 1
ATOM 2497 C C . HIS B 1 112 ? -6.57 -9.078 -9.594 1 93.94 112 HIS B C 1
ATOM 2499 O O . HIS B 1 112 ? -5.504 -9.461 -10.07 1 93.94 112 HIS B O 1
ATOM 2505 N N . ILE B 1 113 ? -7.391 -9.711 -8.859 1 89.19 113 ILE B N 1
ATOM 2506 C CA . ILE B 1 113 ? -7.043 -11.094 -8.562 1 89.19 113 ILE B CA 1
ATOM 2507 C C . ILE B 1 113 ? -7.027 -11.914 -9.852 1 89.19 113 ILE B C 1
ATOM 2509 O O . ILE B 1 113 ? -7.891 -11.742 -10.711 1 89.19 113 ILE B O 1
ATOM 2513 N N . LEU B 1 114 ? -6.02 -12.688 -10.078 1 77.19 114 LEU B N 1
ATOM 2514 C CA . LEU B 1 114 ? -5.891 -13.625 -11.188 1 77.19 114 LEU B CA 1
ATOM 2515 C C . LEU B 1 114 ? -5.621 -12.891 -12.492 1 77.19 114 LEU B C 1
ATOM 2517 O O . LEU B 1 114 ? -5.824 -13.445 -13.578 1 77.19 114 LEU B O 1
ATOM 2521 N N . CYS B 1 115 ? -5.348 -11.609 -12.383 1 75 115 CYS B N 1
ATOM 2522 C CA . CYS B 1 115 ? -4.953 -10.875 -13.578 1 75 115 CYS B CA 1
ATOM 2523 C C . CYS B 1 115 ? -3.451 -10.617 -13.586 1 75 115 CYS B C 1
ATOM 2525 O O . CYS B 1 115 ? -2.832 -10.484 -12.531 1 75 115 CYS B O 1
ATOM 2527 N N . GLU B 1 116 ? -3.029 -10.594 -14.75 1 71.25 116 GLU B N 1
ATOM 2528 C CA . GLU B 1 116 ? -1.581 -10.617 -14.93 1 71.25 116 GLU B CA 1
ATOM 2529 C C . GLU B 1 116 ? -1.023 -9.203 -15.078 1 71.25 116 GLU B C 1
ATOM 2531 O O . GLU B 1 116 ? 0.124 -9.023 -15.484 1 71.25 116 GLU B O 1
ATOM 2536 N N . ASP B 1 117 ? -1.794 -8.266 -14.742 1 86.19 117 ASP B N 1
ATOM 2537 C CA . ASP B 1 117 ? -1.246 -6.941 -15.016 1 86.19 117 ASP B CA 1
ATOM 2538 C C . ASP B 1 117 ? -1.701 -5.93 -13.969 1 86.19 117 ASP B C 1
ATOM 2540 O O . ASP B 1 117 ? -2.75 -6.102 -13.344 1 86.19 117 ASP B O 1
ATOM 2544 N N . LEU B 1 118 ? -0.812 -4.965 -13.82 1 94.75 118 LEU B N 1
ATOM 2545 C CA . LEU B 1 118 ? -1.193 -3.775 -13.062 1 94.75 118 LEU B CA 1
ATOM 2546 C C . LEU B 1 118 ? -1.847 -2.738 -13.969 1 94.75 118 LEU B C 1
ATOM 2548 O O . LEU B 1 118 ? -1.223 -2.258 -14.922 1 94.75 118 LEU B O 1
ATOM 2552 N N . VAL B 1 119 ? -3.086 -2.387 -13.68 1 96.69 119 VAL B N 1
ATOM 2553 C CA . VAL B 1 119 ? -3.811 -1.356 -14.422 1 96.69 119 VAL B CA 1
ATOM 2554 C C . VAL B 1 119 ? -3.6 0.001 -13.75 1 96.69 119 VAL B C 1
ATOM 2556 O O . VAL B 1 119 ? -3.689 0.118 -12.523 1 96.69 119 VAL B O 1
ATOM 2559 N N . THR B 1 120 ? -3.342 0.999 -14.555 1 96.94 120 THR B N 1
ATOM 2560 C CA . THR B 1 120 ? -3.082 2.322 -14 1 96.94 120 THR B CA 1
ATOM 2561 C C . THR B 1 120 ? -3.922 3.381 -14.703 1 96.94 120 THR B C 1
ATOM 2563 O O . THR B 1 120 ? -4.203 3.264 -15.898 1 96.94 120 THR B O 1
ATOM 2566 N N . GLY B 1 121 ? -4.324 4.375 -13.867 1 97.88 121 GLY B N 1
ATOM 2567 C CA . GLY B 1 121 ? -5.113 5.477 -14.398 1 97.88 121 GLY B CA 1
ATOM 2568 C C . GLY B 1 121 ? -6.602 5.309 -14.164 1 97.88 121 GLY B C 1
ATOM 2569 O O . GLY B 1 121 ? -7.117 4.188 -14.219 1 97.88 121 GLY B O 1
ATOM 2570 N N . TYR B 1 122 ? -7.234 6.395 -13.945 1 98.06 122 TYR B N 1
ATOM 2571 C CA . TYR B 1 122 ? -8.625 6.379 -13.5 1 98.06 122 TYR B CA 1
ATOM 2572 C C . TYR B 1 122 ? -9.508 5.637 -14.492 1 98.06 122 TYR B C 1
ATOM 2574 O O . TYR B 1 122 ? -10.172 4.664 -14.133 1 98.06 122 TYR B O 1
ATOM 2582 N N . ASP B 1 123 ? -9.484 6.016 -15.758 1 98.19 123 ASP B N 1
ATOM 2583 C CA . ASP B 1 123 ? -10.367 5.422 -16.766 1 98.19 123 ASP B CA 1
ATOM 2584 C C . ASP B 1 123 ? -10.102 3.928 -16.906 1 98.19 123 ASP B C 1
ATOM 2586 O O . ASP B 1 123 ? -11.039 3.127 -16.953 1 98.19 123 ASP B O 1
ATOM 2590 N N . ARG B 1 124 ? -8.867 3.572 -16.984 1 97.75 124 ARG B N 1
ATOM 2591 C CA . ARG B 1 124 ? -8.5 2.174 -17.172 1 97.75 124 ARG B CA 1
ATOM 2592 C C . ARG B 1 124 ? -8.852 1.337 -15.953 1 97.75 124 ARG B C 1
ATOM 2594 O O . ARG B 1 124 ? -9.312 0.2 -16.078 1 97.75 124 ARG B O 1
ATOM 2601 N N . VAL B 1 125 ? -8.617 1.861 -14.766 1 98.12 125 VAL B N 1
ATOM 2602 C CA . VAL B 1 125 ? -8.945 1.155 -13.531 1 98.12 125 VAL B CA 1
ATOM 2603 C C . VAL B 1 125 ? -10.453 0.933 -13.453 1 98.12 125 VAL B C 1
ATOM 2605 O O . VAL B 1 125 ? -10.914 -0.178 -13.172 1 98.12 125 VAL B O 1
ATOM 2608 N N . LEU B 1 126 ? -11.234 1.967 -13.75 1 98.25 126 LEU B N 1
ATOM 2609 C CA . LEU B 1 126 ? -12.688 1.828 -13.656 1 98.25 126 LEU B CA 1
ATOM 2610 C C . LEU B 1 126 ? -13.211 0.896 -14.742 1 98.25 126 LEU B C 1
ATOM 2612 O O . LEU B 1 126 ? -14.156 0.134 -14.508 1 98.25 126 LEU B O 1
ATOM 2616 N N . GLU B 1 127 ? -12.594 0.97 -15.906 1 97.56 127 GLU B N 1
ATOM 2617 C CA . GLU B 1 127 ? -12.961 0.023 -16.953 1 97.56 127 GLU B CA 1
ATOM 2618 C C . GLU B 1 127 ? -12.672 -1.414 -16.516 1 97.56 127 GLU B C 1
ATOM 2620 O O . GLU B 1 127 ? -13.477 -2.314 -16.781 1 97.56 127 GLU B O 1
ATOM 2625 N N . SER B 1 128 ? -11.578 -1.615 -15.898 1 96.25 128 SER B N 1
ATOM 2626 C CA . SER B 1 128 ? -11.219 -2.953 -15.438 1 96.25 128 SER B CA 1
ATOM 2627 C C . SER B 1 128 ? -12.195 -3.445 -14.375 1 96.25 128 SER B C 1
ATOM 2629 O O . SER B 1 128 ? -12.516 -4.633 -14.32 1 96.25 128 SER B O 1
ATOM 2631 N N . TRP B 1 129 ? -12.641 -2.582 -13.477 1 96.88 129 TRP B N 1
ATOM 2632 C CA . TRP B 1 129 ? -13.641 -2.957 -12.484 1 96.88 129 TRP B CA 1
ATOM 2633 C C . TRP B 1 129 ? -14.969 -3.293 -13.156 1 96.88 129 TRP B C 1
ATOM 2635 O O . TRP B 1 129 ? -15.648 -4.246 -12.758 1 96.88 129 TRP B O 1
ATOM 2645 N N . SER B 1 130 ? -15.336 -2.469 -14.148 1 96.81 130 SER B N 1
ATOM 2646 C CA . SER B 1 130 ? -16.562 -2.752 -14.883 1 96.81 130 SER B CA 1
ATOM 2647 C C . SER B 1 130 ? -16.531 -4.148 -15.492 1 96.81 130 SER B C 1
ATOM 2649 O O . SER B 1 130 ? -17.5 -4.902 -15.383 1 96.81 130 SER B O 1
ATOM 2651 N N . ALA B 1 131 ? -15.461 -4.469 -16.125 1 94.12 131 ALA B N 1
ATOM 2652 C CA . ALA B 1 131 ? -15.289 -5.789 -16.734 1 94.12 131 ALA B CA 1
ATOM 2653 C C . ALA B 1 131 ? -15.312 -6.883 -15.664 1 94.12 131 ALA B C 1
ATOM 2655 O O . ALA B 1 131 ? -15.953 -7.926 -15.852 1 94.12 131 ALA B O 1
ATOM 2656 N N . TYR B 1 132 ? -14.68 -6.633 -14.578 1 91.75 132 TYR B N 1
ATOM 2657 C CA . TYR B 1 132 ? -14.609 -7.59 -13.477 1 91.75 132 TYR B CA 1
ATOM 2658 C C . TYR B 1 132 ? -15.992 -7.871 -12.914 1 91.75 132 TYR B C 1
ATOM 2660 O O . TYR B 1 132 ? -16.359 -9.023 -12.688 1 91.75 132 TYR B O 1
ATOM 2668 N N . LEU B 1 133 ? -16.75 -6.855 -12.68 1 92.69 133 LEU B N 1
ATOM 2669 C CA . LEU B 1 133 ? -18.078 -6.992 -12.094 1 92.69 133 LEU B CA 1
ATOM 2670 C C . LEU B 1 133 ? -19.016 -7.754 -13.031 1 92.69 133 LEU B C 1
ATOM 2672 O O . LEU B 1 133 ? -19.875 -8.508 -12.57 1 92.69 133 LEU B O 1
ATOM 2676 N N . GLN B 1 134 ? -18.812 -7.59 -14.297 1 90.38 134 GLN B N 1
ATOM 2677 C CA . GLN B 1 134 ? -19.656 -8.266 -15.273 1 90.38 134 GLN B CA 1
ATOM 2678 C C . GLN B 1 134 ? -19.391 -9.766 -15.289 1 90.38 134 GLN B C 1
ATOM 2680 O O . GLN B 1 134 ? -20.297 -10.562 -15.539 1 90.38 134 GLN B O 1
ATOM 2685 N N . SER B 1 135 ? -18.203 -10.102 -14.922 1 84.38 135 SER B N 1
ATOM 2686 C CA . SER B 1 135 ? -17.812 -11.5 -15.016 1 84.38 135 SER B CA 1
ATOM 2687 C C . SER B 1 135 ? -17.906 -12.195 -13.664 1 84.38 135 SER B C 1
ATOM 2689 O O . SER B 1 135 ? -17.75 -13.414 -13.578 1 84.38 135 SER B O 1
ATOM 2691 N N . MET B 1 136 ? -18.266 -11.5 -12.703 1 83.69 136 MET B N 1
ATOM 2692 C CA . MET B 1 136 ? -18.188 -12.023 -11.344 1 83.69 136 MET B CA 1
ATOM 2693 C C . MET B 1 136 ? -19.359 -12.953 -11.055 1 83.69 136 MET B C 1
ATOM 2695 O O . MET B 1 136 ? -20.516 -12.617 -11.336 1 83.69 136 MET B O 1
ATOM 2699 N N . THR B 1 137 ? -19 -14.07 -10.477 1 83.31 137 THR B N 1
ATOM 2700 C CA . THR B 1 137 ? -20.016 -15.047 -10.078 1 83.31 137 THR B CA 1
ATOM 2701 C C . THR B 1 137 ? -19.844 -15.438 -8.617 1 83.31 137 THR B C 1
ATOM 2703 O O . THR B 1 137 ? -20.484 -16.375 -8.141 1 83.31 137 THR B O 1
ATOM 2706 N N . THR B 1 138 ? -18.953 -14.703 -7.969 1 87.06 138 THR B N 1
ATOM 2707 C CA . THR B 1 138 ? -18.625 -15.062 -6.594 1 87.06 138 THR B CA 1
ATOM 2708 C C . THR B 1 138 ? -19.016 -13.945 -5.633 1 87.06 138 THR B C 1
ATOM 2710 O O . THR B 1 138 ? -19.312 -12.828 -6.055 1 87.06 138 THR B O 1
ATOM 2713 N N . GLN B 1 139 ? -19.141 -14.383 -4.414 1 93 139 GLN B N 1
ATOM 2714 C CA . GLN B 1 139 ? -19.25 -13.438 -3.305 1 93 139 GLN B CA 1
ATOM 2715 C C . GLN B 1 139 ? -17.953 -13.406 -2.484 1 93 139 GLN B C 1
ATOM 2717 O O . GLN B 1 139 ? -17.359 -14.453 -2.236 1 93 139 GLN B O 1
ATOM 2722 N N . VAL B 1 140 ? -17.656 -12.164 -2.111 1 95.75 140 VAL B N 1
ATOM 2723 C CA . VAL B 1 140 ? -16.391 -12 -1.394 1 95.75 140 VAL B CA 1
ATOM 2724 C C . VAL B 1 140 ? -16.672 -11.742 0.086 1 95.75 140 VAL B C 1
ATOM 2726 O O . VAL B 1 140 ? -17.5 -10.906 0.432 1 95.75 140 VAL B O 1
ATOM 2729 N N . GLU B 1 141 ? -15.977 -12.516 0.851 1 96.81 141 GLU B N 1
ATOM 2730 C CA . GLU B 1 141 ? -15.977 -12.297 2.295 1 96.81 141 GLU B CA 1
ATOM 2731 C C . GLU B 1 141 ? -14.578 -11.953 2.803 1 96.81 141 GLU B C 1
ATOM 2733 O O . GLU B 1 141 ? -13.625 -12.688 2.555 1 96.81 141 GLU B O 1
ATOM 2738 N N . VAL B 1 142 ? -14.5 -10.859 3.562 1 97.31 142 VAL B N 1
ATOM 2739 C CA . VAL B 1 142 ? -13.219 -10.344 4.047 1 97.31 142 VAL B CA 1
ATOM 2740 C C . VAL B 1 142 ? -12.961 -10.859 5.461 1 97.31 142 VAL B C 1
ATOM 2742 O O . VAL B 1 142 ? -13.875 -10.922 6.285 1 97.31 142 VAL B O 1
ATOM 2745 N N . LYS B 1 143 ? -11.703 -11.227 5.695 1 95.94 143 LYS B N 1
ATOM 2746 C CA . LYS B 1 143 ? -11.281 -11.68 7.016 1 95.94 143 LYS B CA 1
ATOM 2747 C C . LYS B 1 143 ? -9.922 -11.102 7.387 1 95.94 143 LYS B C 1
ATOM 2749 O O . LYS B 1 143 ? -9.148 -10.719 6.508 1 95.94 143 LYS B O 1
ATOM 2754 N N . ASN B 1 144 ? -9.641 -10.977 8.711 1 95.94 144 ASN B N 1
ATOM 2755 C CA . ASN B 1 144 ? -8.336 -10.578 9.242 1 95.94 144 ASN B CA 1
ATOM 2756 C C . ASN B 1 144 ? -7.902 -9.219 8.695 1 95.94 144 ASN B C 1
ATOM 2758 O O . ASN B 1 144 ? -6.785 -9.078 8.203 1 95.94 144 ASN B O 1
ATOM 2762 N N . GLU B 1 145 ? -8.828 -8.328 8.75 1 97.75 145 GLU B N 1
ATOM 2763 C CA . GLU B 1 145 ? -8.578 -6.973 8.266 1 97.75 145 GLU B CA 1
ATOM 2764 C C . GLU B 1 145 ? -7.652 -6.211 9.211 1 97.75 145 GLU B C 1
ATOM 2766 O O . GLU B 1 145 ? -7.848 -6.23 10.422 1 97.75 145 GLU B O 1
ATOM 2771 N N . ARG B 1 146 ? -6.637 -5.641 8.703 1 97.88 146 ARG B N 1
ATOM 2772 C CA . ARG B 1 146 ? -5.738 -4.746 9.422 1 97.88 146 ARG B CA 1
ATOM 2773 C C . ARG B 1 146 ? -5.68 -3.375 8.758 1 97.88 146 ARG B C 1
ATOM 2775 O O . ARG B 1 146 ? -5.484 -3.273 7.547 1 97.88 146 ARG B O 1
ATOM 2782 N N . ILE B 1 147 ? -5.844 -2.359 9.578 1 98.38 147 ILE B N 1
ATOM 2783 C CA . ILE B 1 147 ? -5.902 -0.996 9.062 1 98.38 147 ILE B CA 1
ATOM 2784 C C . ILE B 1 147 ? -4.785 -0.158 9.68 1 98.38 147 ILE B C 1
ATOM 2786 O O . ILE B 1 147 ? -4.609 -0.153 10.898 1 98.38 147 ILE B O 1
ATOM 2790 N N . TYR B 1 148 ? -4.07 0.506 8.766 1 97.62 148 TYR B N 1
ATOM 2791 C CA . TYR B 1 148 ? -3.012 1.424 9.18 1 97.62 148 TYR B CA 1
ATOM 2792 C C . TYR B 1 148 ? -3.242 2.814 8.602 1 97.62 148 TYR B C 1
ATOM 2794 O O . TYR B 1 148 ? -3.641 2.953 7.438 1 97.62 148 TYR B O 1
ATOM 2802 N N . ILE B 1 149 ? -3.059 3.799 9.461 1 97.5 149 ILE B N 1
ATOM 2803 C CA . ILE B 1 149 ? -3.225 5.176 9.016 1 97.5 149 ILE B CA 1
ATOM 2804 C C . ILE B 1 149 ? -1.982 5.988 9.375 1 97.5 149 ILE B C 1
ATOM 2806 O O . ILE B 1 149 ? -1.463 5.879 10.484 1 97.5 149 ILE B O 1
ATOM 2810 N N . ARG B 1 150 ? -1.525 6.719 8.484 1 96.81 150 ARG B N 1
ATOM 2811 C CA . ARG B 1 150 ? -0.504 7.734 8.719 1 96.81 150 ARG B CA 1
ATOM 2812 C C . ARG B 1 150 ? -0.784 8.992 7.906 1 96.81 150 ARG B C 1
ATOM 2814 O O . ARG B 1 150 ? -0.678 8.984 6.676 1 96.81 150 ARG B O 1
ATOM 2821 N N . GLY B 1 151 ? -1.11 10.023 8.656 1 95 151 GLY B N 1
ATOM 2822 C CA . GLY B 1 151 ? -1.534 11.234 7.973 1 95 151 GLY B CA 1
ATOM 2823 C C . GLY B 1 151 ? -2.779 11.031 7.129 1 95 151 GLY B C 1
ATOM 2824 O O . GLY B 1 151 ? -3.805 10.562 7.629 1 95 151 GLY B O 1
ATOM 2825 N N . THR B 1 152 ? -2.613 11.344 5.828 1 96.94 152 THR B N 1
ATOM 2826 C CA . THR B 1 152 ? -3.768 11.32 4.941 1 96.94 152 THR B CA 1
ATOM 2827 C C . THR B 1 152 ? -3.736 10.086 4.047 1 96.94 152 THR B C 1
ATOM 2829 O O . THR B 1 152 ? -4.34 10.07 2.975 1 96.94 152 THR B O 1
ATOM 2832 N N . VAL B 1 153 ? -2.982 9.102 4.449 1 98.31 153 VAL B N 1
ATOM 2833 C CA . VAL B 1 153 ? -2.939 7.832 3.727 1 98.31 153 VAL B CA 1
ATOM 2834 C C . VAL B 1 153 ? -3.266 6.684 4.68 1 98.31 153 VAL B C 1
ATOM 2836 O O . VAL B 1 153 ? -2.812 6.676 5.824 1 98.31 153 VAL B O 1
ATOM 2839 N N . ALA B 1 154 ? -4.047 5.809 4.223 1 98.69 154 ALA B N 1
ATOM 2840 C CA . ALA B 1 154 ? -4.336 4.562 4.926 1 98.69 154 ALA B CA 1
ATOM 2841 C C . ALA B 1 154 ? -4.086 3.354 4.023 1 98.69 154 ALA B C 1
ATOM 2843 O O . ALA B 1 154 ? -4.211 3.447 2.801 1 98.69 154 ALA B O 1
ATOM 2844 N N . TRP B 1 155 ? -3.691 2.287 4.578 1 98.75 155 TRP B N 1
ATOM 2845 C CA . TRP B 1 155 ? -3.68 1.032 3.834 1 98.75 155 TRP B CA 1
ATOM 2846 C C . TRP B 1 155 ? -4.277 -0.1 4.664 1 98.75 155 TRP B C 1
ATOM 2848 O O . TRP B 1 155 ? -4.148 -0.117 5.887 1 98.75 155 TRP B O 1
ATOM 2858 N N . VAL B 1 156 ? -4.977 -0.916 4.012 1 98.81 156 VAL B N 1
ATOM 2859 C CA . VAL B 1 156 ? -5.711 -2.037 4.586 1 98.81 156 VAL B CA 1
ATOM 2860 C C . VAL B 1 156 ? -5.215 -3.348 3.98 1 98.81 156 VAL B C 1
ATOM 2862 O O . VAL B 1 156 ? -5.109 -3.475 2.758 1 98.81 156 VAL B O 1
ATOM 2865 N N . THR B 1 157 ? -4.871 -4.262 4.793 1 98.38 157 THR B N 1
ATOM 2866 C CA . THR B 1 157 ? -4.598 -5.621 4.348 1 98.38 157 THR B CA 1
ATOM 2867 C C . THR B 1 157 ? -5.641 -6.59 4.898 1 98.38 157 THR B C 1
ATOM 2869 O O . THR B 1 157 ? -6.133 -6.41 6.012 1 98.38 157 THR B O 1
ATOM 2872 N N . HIS B 1 158 ? -5.957 -7.5 4.121 1 97.56 158 HIS B N 1
ATOM 2873 C CA . HIS B 1 158 ? -6.891 -8.516 4.586 1 97.56 158 HIS B CA 1
ATOM 2874 C C . HIS B 1 158 ? -6.812 -9.773 3.725 1 97.56 158 HIS B C 1
ATOM 2876 O O . HIS B 1 158 ? -6.32 -9.727 2.596 1 97.56 158 HIS B O 1
ATOM 2882 N N . GLU B 1 159 ? -7.211 -10.789 4.262 1 96.12 159 GLU B N 1
ATOM 2883 C CA . GLU B 1 159 ? -7.578 -11.977 3.498 1 96.12 159 GLU B CA 1
ATOM 2884 C C . GLU B 1 159 ? -9.039 -11.93 3.074 1 96.12 159 GLU B C 1
ATOM 2886 O O . GLU B 1 159 ? -9.844 -11.203 3.662 1 96.12 159 GLU B O 1
ATOM 2891 N N . ALA B 1 160 ? -9.273 -12.625 2 1 95.62 160 ALA B N 1
ATOM 2892 C CA . ALA B 1 160 ? -10.664 -12.727 1.546 1 95.62 160 ALA B CA 1
ATOM 2893 C C . ALA B 1 160 ? -10.914 -14.062 0.856 1 95.62 160 ALA B C 1
ATOM 2895 O O . ALA B 1 160 ? -9.977 -14.734 0.424 1 95.62 160 ALA B O 1
ATOM 2896 N N . VAL B 1 161 ? -12.188 -14.391 0.921 1 94.69 161 VAL B N 1
ATOM 2897 C CA . VAL B 1 161 ? -12.617 -15.617 0.261 1 94.69 161 VAL B CA 1
ATOM 2898 C C . VAL B 1 161 ? -13.734 -15.305 -0.738 1 94.69 161 VAL B C 1
ATOM 2900 O O . VAL B 1 161 ? -14.75 -14.711 -0.376 1 94.69 161 VAL B O 1
ATOM 2903 N N . ALA B 1 162 ? -13.453 -15.625 -1.946 1 92.38 162 ALA B N 1
ATOM 2904 C CA . ALA B 1 162 ? -14.484 -15.555 -2.98 1 92.38 162 ALA B CA 1
ATOM 2905 C C . ALA B 1 162 ? -15.148 -16.922 -3.186 1 92.38 162 ALA B C 1
ATOM 2907 O O . ALA B 1 162 ? -14.477 -17.891 -3.525 1 92.38 162 ALA B O 1
ATOM 2908 N N . THR B 1 163 ? -16.406 -17.016 -2.928 1 92.06 163 THR B N 1
ATOM 2909 C CA . THR B 1 163 ? -17.172 -18.234 -3.082 1 92.06 163 THR B CA 1
ATOM 2910 C C . THR B 1 163 ? -18.297 -18.062 -4.09 1 92.06 163 THR B C 1
ATOM 2912 O O . THR B 1 163 ? -18.875 -16.969 -4.199 1 92.06 163 THR B O 1
ATOM 2915 N N . PRO B 1 164 ? -18.516 -19.172 -4.875 1 87.56 164 PRO B N 1
ATOM 2916 C CA . PRO B 1 164 ? -19.641 -19.062 -5.82 1 87.56 164 PRO B CA 1
ATOM 2917 C C . PRO B 1 164 ? -20.953 -18.719 -5.133 1 87.56 164 PRO B C 1
ATOM 2919 O O . PRO B 1 164 ? -21.234 -19.203 -4.031 1 87.56 164 PRO B O 1
ATOM 2922 N N . LYS B 1 165 ? -21.672 -17.859 -5.758 1 80.12 165 LYS B N 1
ATOM 2923 C CA . LYS B 1 165 ? -23 -17.547 -5.262 1 80.12 165 LYS B CA 1
ATOM 2924 C C . LYS B 1 165 ? -23.969 -18.688 -5.508 1 80.12 165 LYS B C 1
ATOM 2926 O O . LYS B 1 165 ? -23.844 -19.422 -6.496 1 80.12 165 LYS B O 1
ATOM 2931 N N . ASP B 1 166 ? -24.578 -19.328 -4.391 1 64.12 166 ASP B N 1
ATOM 2932 C CA . ASP B 1 166 ? -25.5 -20.469 -4.41 1 64.12 166 ASP B CA 1
ATOM 2933 C C . ASP B 1 166 ? -26.266 -20.531 -5.734 1 64.12 166 ASP B C 1
ATOM 2935 O O . ASP B 1 166 ? -26.531 -21.609 -6.254 1 64.12 166 ASP B O 1
ATOM 2939 N N . THR B 1 167 ? -26.797 -19.438 -5.996 1 56.72 167 THR B N 1
ATOM 2940 C CA . THR B 1 167 ? -27.719 -19.594 -7.117 1 56.72 167 THR B CA 1
ATOM 2941 C C . THR B 1 167 ? -26.984 -20.078 -8.359 1 56.72 167 THR B C 1
ATOM 2943 O O . THR B 1 167 ? -27.609 -20.516 -9.328 1 56.72 167 THR B O 1
ATOM 2946 N N . ASP B 1 168 ? -25.641 -19.906 -8.367 1 54.44 168 ASP B N 1
ATOM 2947 C CA . ASP B 1 168 ? -24.969 -20.297 -9.594 1 54.44 168 ASP B CA 1
ATOM 2948 C C . ASP B 1 168 ? -24.188 -21.594 -9.383 1 54.44 168 ASP B C 1
ATOM 2950 O O . ASP B 1 168 ? -22.953 -21.609 -9.484 1 54.44 168 ASP B O 1
ATOM 2954 N N . VAL B 1 169 ? -24.828 -22.484 -8.672 1 52.06 169 VAL B N 1
ATOM 2955 C CA . VAL B 1 169 ? -24.344 -23.828 -8.312 1 52.06 169 VAL B CA 1
ATOM 2956 C C . VAL B 1 169 ? -23.578 -24.438 -9.477 1 52.06 169 VAL B C 1
ATOM 2958 O O . VAL B 1 169 ? -22.688 -25.266 -9.281 1 52.06 169 VAL B O 1
ATOM 2961 N N . GLN B 1 170 ? -24.109 -24.234 -10.562 1 51 170 GLN B N 1
ATOM 2962 C CA . GLN B 1 170 ? -23.438 -24.906 -11.672 1 51 170 GLN B CA 1
ATOM 2963 C C . GLN B 1 170 ? -22.078 -24.266 -11.953 1 51 170 GLN B C 1
ATOM 2965 O O . GLN B 1 170 ? -21.391 -24.625 -12.914 1 51 170 GLN B O 1
ATOM 2970 N N . SER B 1 171 ? -21.828 -23.234 -11.117 1 52.88 171 SER B N 1
ATOM 2971 C CA . SER B 1 171 ? -20.625 -22.531 -11.508 1 52.88 171 SER B CA 1
ATOM 2972 C C . SER B 1 171 ? -19.375 -23.297 -11.078 1 52.88 171 SER B C 1
ATOM 2974 O O . SER B 1 171 ? -19.266 -23.719 -9.922 1 52.88 171 SER B O 1
ATOM 2976 N N . ASP B 1 172 ? -18.812 -23.906 -11.977 1 55.44 172 ASP B N 1
ATOM 2977 C CA . ASP B 1 172 ? -17.531 -24.578 -11.852 1 55.44 172 ASP B CA 1
ATOM 2978 C C . ASP B 1 172 ? -16.516 -23.672 -11.141 1 55.44 172 ASP B C 1
ATOM 2980 O O . ASP B 1 172 ? -15.344 -24.031 -11.023 1 55.44 172 ASP B O 1
ATOM 2984 N N . TYR B 1 173 ? -17.188 -22.547 -10.648 1 61.12 173 TYR B N 1
ATOM 2985 C CA . TYR B 1 173 ? -16.156 -21.672 -10.086 1 61.12 173 TYR B CA 1
ATOM 2986 C C . TYR B 1 173 ? -15.773 -22.141 -8.68 1 61.12 173 TYR B C 1
ATOM 2988 O O . TYR B 1 173 ? -16.625 -22.578 -7.91 1 61.12 173 TYR B O 1
ATOM 2996 N N . LEU B 1 174 ? -14.461 -22.375 -8.523 1 73.31 174 LEU B N 1
ATOM 2997 C CA . LEU B 1 174 ? -13.766 -22.844 -7.324 1 73.31 174 LEU B CA 1
ATOM 2998 C C . LEU B 1 174 ? -13.531 -21.688 -6.355 1 73.31 174 LEU B C 1
ATOM 3000 O O . LEU B 1 174 ? -13.516 -20.516 -6.766 1 73.31 174 LEU B O 1
ATOM 3004 N N . ARG B 1 175 ? -13.75 -21.922 -5.109 1 87.38 175 ARG B N 1
ATOM 3005 C CA . ARG B 1 175 ? -13.328 -21.062 -4.008 1 87.38 175 ARG B CA 1
ATOM 3006 C C . ARG B 1 175 ? -11.906 -20.547 -4.23 1 87.38 175 ARG B C 1
ATOM 3008 O O . ARG B 1 175 ? -11.023 -21.312 -4.617 1 87.38 175 ARG B O 1
ATOM 3015 N N . VAL B 1 176 ? -11.867 -19.172 -4.117 1 89.69 176 VAL B N 1
ATOM 3016 C CA . VAL B 1 176 ? -10.539 -18.578 -4.246 1 89.69 176 VAL B CA 1
ATOM 3017 C C . VAL B 1 176 ? -10.211 -17.766 -2.998 1 89.69 176 VAL B C 1
ATOM 3019 O O . VAL B 1 176 ? -10.953 -16.844 -2.646 1 89.69 176 VAL B O 1
ATOM 3022 N N . ASP B 1 177 ? -9.172 -18.141 -2.309 1 92.69 177 ASP B N 1
ATOM 3023 C CA . ASP B 1 177 ? -8.633 -17.344 -1.218 1 92.69 177 ASP B CA 1
ATOM 3024 C C . ASP B 1 177 ? -7.582 -16.359 -1.729 1 92.69 177 ASP B C 1
ATOM 3026 O O . ASP B 1 177 ? -6.688 -16.734 -2.492 1 92.69 177 ASP B O 1
ATOM 3030 N N . PHE B 1 178 ? -7.727 -15.109 -1.253 1 94.19 178 PHE B N 1
ATOM 3031 C CA . PHE B 1 178 ? -6.754 -14.148 -1.758 1 94.19 178 PHE B CA 1
ATOM 3032 C C . PHE B 1 178 ? -6.391 -13.133 -0.684 1 94.19 178 PHE B C 1
ATOM 3034 O O . PHE B 1 178 ? -7.098 -13 0.319 1 94.19 178 PHE B O 1
ATOM 3041 N N . LEU B 1 179 ? -5.246 -12.578 -0.806 1 96.06 179 LEU B N 1
ATOM 3042 C CA . LEU B 1 1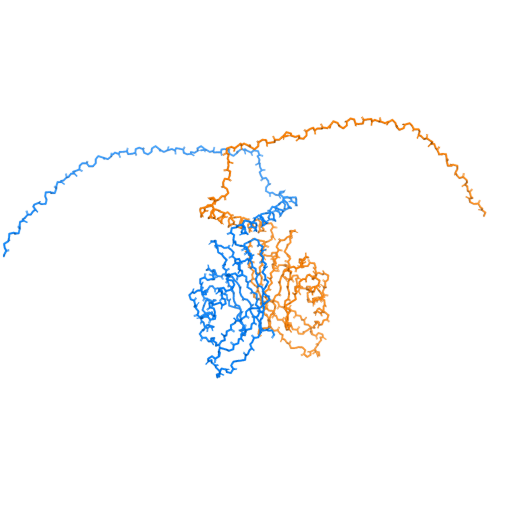79 ? -4.758 -11.445 -0.025 1 96.06 179 LEU B CA 1
ATOM 3043 C C . LEU B 1 179 ? -4.949 -10.141 -0.788 1 96.06 179 LEU B C 1
ATOM 3045 O O . LEU B 1 179 ? -4.715 -10.078 -1.996 1 96.06 179 LEU B O 1
ATOM 3049 N N . ALA B 1 180 ? -5.348 -9.102 -0.077 1 97.06 180 ALA B N 1
ATOM 3050 C CA . ALA B 1 180 ? -5.48 -7.801 -0.724 1 97.06 180 ALA B CA 1
ATOM 3051 C C . ALA B 1 180 ? -4.797 -6.711 0.095 1 97.06 180 ALA B C 1
ATOM 3053 O O . ALA B 1 180 ? -4.824 -6.742 1.327 1 97.06 180 ALA B O 1
ATOM 3054 N N . THR B 1 181 ? -4.18 -5.84 -0.581 1 98.25 181 THR B N 1
ATOM 3055 C CA . THR B 1 181 ? -3.684 -4.562 -0.078 1 98.25 181 THR B CA 1
ATOM 3056 C C . THR B 1 181 ? -4.43 -3.4 -0.73 1 98.25 181 THR B C 1
ATOM 3058 O O . THR B 1 181 ? -4.371 -3.227 -1.949 1 98.25 181 THR B O 1
ATOM 3061 N N . ASN B 1 182 ? -5.133 -2.656 0.052 1 98.88 182 ASN B N 1
ATOM 3062 C CA . ASN B 1 182 ? -5.824 -1.453 -0.399 1 98.88 182 ASN B CA 1
ATOM 3063 C C . ASN B 1 182 ? -5.199 -0.192 0.187 1 98.88 182 ASN B C 1
ATOM 3065 O O . ASN B 1 182 ? -4.965 -0.112 1.395 1 98.88 182 ASN B O 1
ATOM 3069 N N . ILE B 1 183 ? -4.902 0.733 -0.665 1 98.94 183 ILE B N 1
ATOM 3070 C CA . ILE B 1 183 ? -4.414 2.031 -0.21 1 98.94 183 ILE B CA 1
ATOM 3071 C C . ILE B 1 183 ? -5.473 3.1 -0.471 1 98.94 183 ILE B C 1
ATOM 3073 O O . ILE B 1 183 ? -6.066 3.146 -1.553 1 98.94 183 ILE B O 1
ATOM 3077 N N . LEU B 1 184 ? -5.738 3.887 0.554 1 98.88 184 LEU B N 1
ATOM 3078 C CA . LEU B 1 184 ? -6.688 4.988 0.468 1 98.88 184 LEU B CA 1
ATOM 3079 C C . LEU B 1 184 ? -6.016 6.316 0.799 1 98.88 184 LEU B C 1
ATOM 3081 O O . LEU B 1 184 ? -5.062 6.355 1.582 1 98.88 184 LEU B O 1
ATOM 3085 N N . GLN B 1 185 ? -6.566 7.316 0.252 1 98 185 GLN B N 1
ATOM 3086 C CA . GLN B 1 185 ? -6.164 8.68 0.561 1 98 185 GLN B CA 1
ATOM 3087 C C . GLN B 1 185 ? -7.336 9.492 1.105 1 98 185 GLN B C 1
ATOM 3089 O O . GLN B 1 185 ? -8.461 9.359 0.628 1 98 185 GLN B O 1
ATOM 3094 N N . TRP B 1 186 ? -6.988 10.258 2.078 1 96.88 186 TRP B N 1
ATOM 3095 C CA . TRP B 1 186 ? -7.992 11.172 2.611 1 96.88 186 TRP B CA 1
ATOM 3096 C C . TRP B 1 186 ? -8 12.484 1.832 1 96.88 186 TRP B C 1
ATOM 3098 O O . TRP B 1 186 ? -6.98 13.172 1.747 1 96.88 186 TRP B O 1
ATOM 3108 N N . THR B 1 187 ? -9.078 12.773 1.223 1 93.19 187 THR B N 1
ATOM 3109 C CA . THR B 1 187 ? -9.273 14.008 0.476 1 93.19 187 THR B CA 1
ATOM 3110 C C . THR B 1 187 ? -10.75 14.398 0.448 1 93.19 187 THR B C 1
ATOM 3112 O O . THR B 1 187 ? -11.625 13.539 0.379 1 93.19 187 THR B O 1
ATOM 3115 N N . ASN B 1 188 ? -11 15.672 0.623 1 89.12 188 ASN B N 1
ATOM 3116 C CA . ASN B 1 188 ? -12.352 16.203 0.573 1 89.12 188 ASN B CA 1
ATOM 3117 C C . ASN B 1 188 ? -13.273 15.492 1.556 1 89.12 188 ASN B C 1
ATOM 3119 O O . ASN B 1 188 ? -14.352 15.031 1.178 1 89.12 188 ASN B O 1
ATOM 3123 N N . ASN B 1 189 ? -12.773 15.203 2.727 1 91.31 189 ASN B N 1
ATOM 3124 C CA . ASN B 1 189 ? -13.516 14.633 3.846 1 91.31 189 ASN B CA 1
ATOM 3125 C C . ASN B 1 189 ? -13.977 13.211 3.547 1 91.31 189 ASN B C 1
ATOM 3127 O O . ASN B 1 189 ? -15.086 12.82 3.924 1 91.31 189 ASN B O 1
ATOM 3131 N N . SER B 1 190 ? -13.125 12.547 2.818 1 95.5 190 SER B N 1
ATOM 3132 C CA . SER B 1 190 ? -13.438 11.156 2.494 1 95.5 190 SER B CA 1
ATOM 3133 C C . SER B 1 190 ? -12.164 10.344 2.264 1 95.5 190 SER B C 1
ATOM 3135 O O . SER B 1 190 ? -11.156 10.883 1.802 1 95.5 190 SER B O 1
ATOM 3137 N N . TRP B 1 191 ? -12.289 9.133 2.65 1 98.12 191 TRP B N 1
ATOM 3138 C CA . TRP B 1 191 ? -11.273 8.172 2.236 1 98.12 191 TRP B CA 1
ATOM 3139 C C . TRP B 1 191 ? -11.602 7.586 0.867 1 98.12 191 TRP B C 1
ATOM 3141 O O . TRP B 1 191 ? -12.695 7.059 0.656 1 98.12 191 TRP B O 1
ATOM 3151 N N . LEU B 1 192 ? -10.625 7.703 -0.076 1 98.75 192 LEU B N 1
ATOM 3152 C CA . LEU B 1 192 ? -10.82 7.199 -1.432 1 98.75 192 LEU B CA 1
ATOM 3153 C C . LEU B 1 192 ? -9.703 6.238 -1.82 1 98.75 192 LEU B C 1
ATOM 3155 O O . LEU B 1 192 ? -8.539 6.465 -1.485 1 98.75 192 LEU B O 1
ATOM 3159 N N . PHE B 1 193 ? -10.07 5.219 -2.527 1 98.88 193 PHE B N 1
ATOM 3160 C CA . PHE B 1 193 ? -9.094 4.234 -2.986 1 98.88 193 PHE B CA 1
ATOM 3161 C C . PHE B 1 193 ? -8.133 4.852 -3.996 1 98.88 193 PHE B C 1
ATOM 3163 O O . PHE B 1 193 ? -8.555 5.609 -4.875 1 98.88 193 PHE B O 1
ATOM 3170 N N . VAL B 1 194 ? -6.82 4.457 -3.809 1 98.81 194 VAL B N 1
ATOM 3171 C CA . VAL B 1 194 ? -5.836 4.902 -4.793 1 98.81 194 VAL B CA 1
ATOM 3172 C C . VAL B 1 194 ? -5.059 3.699 -5.324 1 98.81 194 VAL B C 1
ATOM 3174 O O . VAL B 1 194 ? -4.383 3.795 -6.352 1 98.81 194 VAL B O 1
ATOM 3177 N N . HIS B 1 195 ? -5.18 2.594 -4.672 1 98.88 195 HIS B N 1
ATOM 3178 C CA . HIS B 1 195 ? -4.469 1.398 -5.109 1 98.88 195 HIS B CA 1
ATOM 3179 C C . HIS B 1 195 ? -5.113 0.136 -4.551 1 98.88 195 HIS B C 1
ATOM 3181 O O . HIS B 1 195 ? -5.539 0.11 -3.395 1 98.88 195 HIS B O 1
ATOM 3187 N N . HIS B 1 196 ? -5.242 -0.875 -5.309 1 98.75 196 HIS B N 1
ATOM 3188 C CA . HIS B 1 196 ? -5.699 -2.209 -4.938 1 98.75 196 HIS B CA 1
ATOM 3189 C C . HIS B 1 196 ? -4.777 -3.285 -5.5 1 98.75 196 HIS B C 1
ATOM 3191 O O . HIS B 1 196 ? -4.484 -3.291 -6.695 1 98.75 196 HIS B O 1
ATOM 3197 N N . HIS B 1 197 ? -4.281 -4.113 -4.684 1 97.69 197 HIS B N 1
ATOM 3198 C CA . HIS B 1 197 ? -3.461 -5.266 -5.047 1 97.69 197 HIS B CA 1
ATOM 3199 C C . HIS B 1 197 ? -4.016 -6.551 -4.434 1 97.69 197 HIS B C 1
ATOM 3201 O O . HIS B 1 197 ? -3.984 -6.727 -3.215 1 97.69 197 HIS B O 1
ATOM 3207 N N . ALA B 1 198 ? -4.531 -7.375 -5.266 1 95.88 198 ALA B N 1
ATOM 3208 C CA . ALA B 1 198 ? -5.039 -8.664 -4.805 1 95.88 198 ALA B CA 1
ATOM 3209 C C . ALA B 1 198 ? -4.25 -9.82 -5.418 1 95.88 198 ALA B C 1
ATOM 3211 O O . ALA B 1 198 ? -3.865 -9.766 -6.59 1 95.88 198 ALA B O 1
ATOM 3212 N N . SER B 1 199 ? -3.998 -10.805 -4.633 1 93.06 199 SER B N 1
ATOM 3213 C CA . SER B 1 199 ? -3.283 -11.977 -5.113 1 93.06 199 SER B CA 1
ATOM 3214 C C . SER B 1 199 ? -3.781 -13.25 -4.43 1 93.06 199 SER B C 1
ATOM 3216 O O . SER B 1 199 ? -4.223 -13.203 -3.279 1 93.06 199 SER B O 1
ATOM 3218 N N . PRO B 1 200 ? -3.672 -14.375 -5.164 1 89.88 200 PRO B N 1
ATOM 3219 C CA . PRO B 1 200 ? -4.129 -15.633 -4.574 1 89.88 200 PRO B CA 1
ATOM 3220 C C . PRO B 1 200 ? -3.295 -16.062 -3.367 1 89.88 200 PRO B C 1
ATOM 3222 O O . PRO B 1 200 ? -2.09 -15.797 -3.324 1 89.88 200 PRO B O 1
ATOM 3225 N N . LEU B 1 201 ? -3.98 -16.703 -2.453 1 86.88 201 LEU B N 1
ATOM 3226 C CA . LEU B 1 201 ? -3.309 -17.344 -1.328 1 86.88 201 LEU B CA 1
ATOM 3227 C C . LEU B 1 201 ? -3.105 -18.828 -1.59 1 86.88 201 LEU B C 1
ATOM 3229 O O . LEU B 1 201 ? -3.92 -19.453 -2.268 1 86.88 201 LEU B O 1
#

Foldseek 3Di:
DDDPPPPDPPVPCPDDPPPPPPPPPPPVPPPPPPDPPPPPVPVPPCDPVVVVVVVVVVQVVFVVLQVVCVVVPNHPVQVVVLVVQCLVCLQVVPLVSNLVQADQDQQFWEDDEPDDDIFTGSVRVSVVSNVPSVPDQWHKDWADWDWDDTRFKIKIKTKMWTGGDVVPVVPPDDIWIKIKIWMWGHDPNHTHTRYIDIYTD/DDPPPPPDPPVPPPDDPPPPPPPPPPPPPPPPPPDPPPPPVPVPPCDPVVVVVVVVVVQVVFVVLQVVCVVVPNHPVQVVVLVVQCLVCLQVVPLVSNLVQADQDQQFWEDDEPDDDIFTGSVRVSVVSNVPSVPDQWHKDWADWDWDDTRFKIKIKTKMKTGGDVVPVVPPDDIWIKIKIWMWGHDPNHTHTRYIDIYTD

pLDDT: mean 75.66, std 29.43, range [19.02, 98.94]

Nearest PDB structures (foldseek):
  3gwr-assembly1_A  TM=8.949E-01  e=2.371E-09  Thiobacillus denitrificans ATCC 25259
  3f7s-assembly1_A-2  TM=8.741E-01  e=5.386E-08  Pseudomonas putida KT2440
  3gzr-assembly1_B  TM=8.236E-01  e=1.025E-06  Caulobacter vibrioides
  3hx8-assembly2_C  TM=8.214E-01  e=1.743E-06  Mesorhizobium loti
  3g16-assembly1_B  TM=7.114E-01  e=1.535E-04  Methylibium petroleiphilum PM1

Sequence (402 aa):
MSAFGSYYFFILSLGKTNTLKRKRAKLSRKAGFDCFPGLSCSTEKFGALDRSLAAERVEQATELMNQILQADGFGADNVAKVNEEFYKAINRRDFETLQSLWLFSDQISCAHILCEDLVTGYDRVLESWSAYLQSMTTQVEVKNERIYIRGTVAWVTHEAVATPKDTDVQSDYLRVDFLATNILQWTNNSWLFVHHHASPLMSAFGSYYFFILSLGKTNTLKRKRAKLSRKAGFDCFPGLSCSTEKFGALDRSLAAERVEQATELMNQILQADGFGADNVAKVNEEFYKAINRRDFETLQSLWLFSDQISCAHILCEDLVTGYDRVLESWSAYLQSMTTQVEVKNERIYIRGTVAWVTHEAVATPKDTDVQSDYLRVDFLATNILQWTNNSWLFVHHHASPL

Secondary structure (DSSP, 8-state):
------------------------------------TT----TT---HHHHHHHHHHHHHHHHHHHHHHHHTT-SHHHHHHHHHHHHHHHHTT-HHHHHHTB--STT-EEE-TT-SS-EESHHHHHHHHHHHHHH--EEEEEEEEEEEEETTEEEEEEEEEEEE-GGGTT-----EEEEEEEEEEEETTEEEEEEEEEEE-/------------------------------------TT----TT---HHHHHHHHHHHHHHHHHHHHHHHHTT-SHHHHHHHHHHHHHHHHTT-HHHHHHTB--STT-EEE-TT-SS-EESHHHHHHHHHHHHHH--EEEEEEEEEEEEETTEEEEEEEEEEEE-GGGTT-----EEEEEEEEEEEETTEEEEEEEEEEE-

Solvent-accessible surface area (backbone atoms only — not comparable to full-atom values): 22940 Å² total; per-residue (Å²): 138,74,91,74,77,76,81,77,77,80,72,76,73,85,67,83,76,78,79,76,77,76,76,73,74,74,73,76,72,63,79,67,77,74,68,74,76,80,72,68,75,70,79,78,70,72,46,74,68,50,50,50,50,49,44,50,47,48,52,51,49,33,51,52,38,39,49,51,34,40,76,73,58,59,31,66,69,40,52,49,49,51,54,49,50,47,50,50,20,57,57,65,53,33,60,69,60,44,55,70,40,42,50,92,37,71,79,22,36,34,23,48,65,92,43,71,50,79,35,61,18,39,68,54,34,52,49,51,49,54,54,46,47,72,67,57,61,48,36,70,44,80,41,80,73,43,78,46,75,50,50,52,31,33,40,35,37,26,38,33,38,31,34,53,38,72,91,45,64,82,48,85,57,67,74,43,45,28,40,37,42,38,33,30,35,56,53,92,88,36,74,21,40,40,33,39,44,35,32,72,78,141,88,79,78,71,76,79,79,75,80,71,75,75,84,72,82,76,77,76,74,76,74,74,72,74,74,74,76,73,63,81,68,78,72,68,74,76,81,73,67,74,71,78,78,69,72,44,74,67,49,51,50,51,50,43,50,48,47,53,51,50,34,54,50,38,39,51,50,33,41,76,73,59,58,31,66,68,40,53,49,49,51,54,49,50,47,50,51,21,58,57,65,54,34,59,70,61,44,54,70,39,42,48,92,37,72,80,22,37,34,24,48,64,92,43,70,51,79,34,59,18,40,70,52,34,53,49,52,49,52,55,48,47,73,68,56,61,49,36,70,47,80,42,78,73,43,77,45,76,50,49,53,31,33,40,36,37,28,38,34,39,32,34,52,38,73,91,46,65,84,46,84,56,66,73,44,45,28,38,36,42,37,31,29,35,56,55,95,88,37,74,22,38,40,32,39,41,35,32,72,78